Protein AF-A0A2D5ETD9-F1 (afdb_monomer_lite)

Radius of gyration: 53.52 Å; chains: 1; bounding box: 94×93×135 Å

pLDDT: mean 70.21, std 14.89, range [34.19, 93.5]

Structure (mmCIF, N/CA/C/O backbone):
data_AF-A0A2D5ETD9-F1
#
_entry.id   AF-A0A2D5ETD9-F1
#
loop_
_atom_site.group_PDB
_atom_site.id
_atom_site.type_symbol
_atom_site.label_atom_id
_atom_site.label_alt_id
_atom_site.label_comp_id
_atom_site.label_asym_id
_atom_site.label_entity_id
_atom_site.label_seq_id
_atom_site.pdbx_PDB_ins_code
_atom_site.Cartn_x
_atom_site.Cartn_y
_atom_site.Cartn_z
_atom_site.occupancy
_atom_site.B_iso_or_equiv
_atom_site.auth_seq_id
_atom_site.auth_comp_id
_atom_site.auth_asym_id
_atom_site.auth_atom_id
_atom_site.pdbx_PDB_model_num
ATOM 1 N N . GLY A 1 1 ? -52.751 -46.763 56.649 1.00 42.00 1 GLY A N 1
ATOM 2 C CA . GLY A 1 1 ? -51.792 -45.797 56.107 1.00 42.00 1 GLY A CA 1
ATOM 3 C C . GLY A 1 1 ? -52.226 -45.471 54.709 1.00 42.00 1 GLY A C 1
ATOM 4 O O . GLY A 1 1 ? -51.870 -46.201 53.804 1.00 42.00 1 GLY A O 1
ATOM 5 N N . S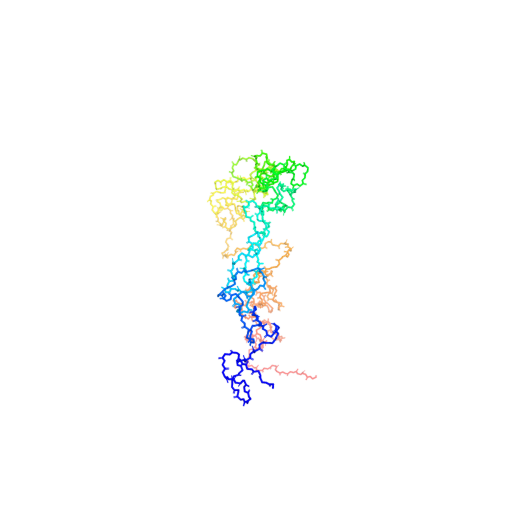ER A 1 2 ? -53.054 -44.445 54.567 1.00 41.94 2 SER A N 1
ATOM 6 C CA . SER A 1 2 ? -53.511 -43.960 53.268 1.00 41.94 2 SER A CA 1
ATOM 7 C C . SER A 1 2 ? -53.474 -42.440 53.342 1.00 41.94 2 SER A C 1
ATOM 9 O O . SER A 1 2 ? -54.178 -41.858 54.172 1.00 41.94 2 SER A O 1
ATOM 11 N N . CYS A 1 3 ? -52.597 -41.827 52.547 1.00 38.19 3 CYS A N 1
ATOM 12 C CA . CYS A 1 3 ? -52.505 -40.379 52.403 1.00 38.19 3 CYS A CA 1
ATOM 13 C C . CYS A 1 3 ? -53.828 -39.863 51.820 1.00 38.19 3 CYS A C 1
ATOM 15 O O . CYS A 1 3 ? -54.353 -40.426 50.860 1.00 38.19 3 CYS A O 1
ATOM 17 N N . ARG A 1 4 ? -54.403 -38.837 52.450 1.00 43.62 4 ARG A N 1
ATOM 18 C CA . ARG A 1 4 ? -55.580 -38.110 51.960 1.00 43.62 4 ARG A CA 1
ATOM 19 C C . ARG A 1 4 ? -55.141 -36.695 51.616 1.00 43.62 4 ARG A C 1
ATOM 21 O O . ARG A 1 4 ? -54.485 -36.074 52.446 1.00 43.62 4 ARG A O 1
ATOM 28 N N . CYS A 1 5 ? -55.557 -36.183 50.463 1.00 40.00 5 CYS A N 1
ATOM 29 C CA . CYS A 1 5 ? -55.458 -34.758 50.160 1.00 40.00 5 CYS A CA 1
ATOM 30 C C . CYS A 1 5 ? -56.391 -33.968 51.104 1.00 40.00 5 CYS A C 1
ATOM 32 O O . CYS A 1 5 ? -57.555 -34.360 51.273 1.00 40.00 5 CYS A O 1
ATOM 34 N N . PRO A 1 6 ? -55.931 -32.884 51.753 1.00 38.59 6 PRO A N 1
ATOM 35 C CA . PRO A 1 6 ? -56.798 -32.065 52.588 1.00 38.59 6 PRO A CA 1
ATOM 36 C C . PRO A 1 6 ? -57.780 -31.285 51.701 1.00 38.59 6 PRO A C 1
ATOM 38 O O . PRO A 1 6 ? -57.389 -30.556 50.800 1.00 38.59 6 PRO A O 1
ATOM 41 N N . GLY A 1 7 ? -59.083 -31.461 51.940 1.00 43.50 7 GLY A N 1
ATOM 42 C CA . GLY A 1 7 ? -60.149 -30.715 51.253 1.00 43.50 7 GLY A CA 1
ATOM 43 C C . GLY A 1 7 ? -60.956 -31.500 50.214 1.00 43.50 7 GLY A C 1
ATOM 44 O O . GLY A 1 7 ? -62.064 -31.081 49.882 1.00 43.50 7 GLY A O 1
ATOM 45 N N . THR A 1 8 ? -60.503 -32.678 49.777 1.00 45.25 8 THR A N 1
ATOM 46 C CA . THR A 1 8 ? -61.293 -33.566 48.906 1.00 45.25 8 THR A CA 1
ATOM 47 C C . THR A 1 8 ? -61.435 -34.961 49.516 1.00 45.25 8 THR A C 1
ATOM 49 O O . THR A 1 8 ? -60.658 -35.398 50.363 1.00 45.25 8 THR A O 1
ATOM 52 N N . ARG A 1 9 ? -62.517 -35.664 49.161 1.00 45.84 9 ARG A N 1
ATOM 53 C CA . ARG A 1 9 ? -62.808 -37.023 49.659 1.00 45.84 9 ARG A CA 1
ATOM 54 C C . ARG A 1 9 ? -62.094 -38.122 48.864 1.00 45.84 9 ARG A C 1
ATOM 56 O O . ARG A 1 9 ? -62.402 -39.295 49.073 1.00 45.84 9 ARG A O 1
ATOM 63 N N . GLU A 1 10 ? -61.178 -37.771 47.972 1.00 40.16 10 GLU A N 1
ATOM 64 C CA . GLU A 1 10 ? -60.547 -38.730 47.070 1.00 40.16 10 GLU A CA 1
ATOM 65 C C . GLU A 1 10 ? -59.272 -39.315 47.682 1.00 40.16 10 GLU A C 1
ATOM 67 O O . GLU A 1 10 ? -58.468 -38.634 48.316 1.00 40.16 10 GLU A O 1
ATOM 72 N N . ILE A 1 11 ? -59.160 -40.636 47.561 1.00 46.34 11 ILE A N 1
ATOM 73 C CA . ILE A 1 11 ? -58.029 -41.438 48.018 1.00 46.34 11 ILE A CA 1
ATOM 74 C C . ILE A 1 11 ? -57.195 -41.705 46.767 1.00 46.34 11 ILE A C 1
ATOM 76 O O . ILE A 1 11 ? -57.725 -42.269 45.810 1.00 46.34 11 ILE A O 1
ATOM 80 N N . CYS A 1 12 ? -55.924 -41.304 46.770 1.00 41.66 12 CYS A N 1
ATOM 81 C CA . CYS A 1 12 ? -54.991 -41.596 45.682 1.00 41.66 12 CYS A CA 1
ATOM 82 C C . CYS A 1 12 ? -54.920 -43.124 45.474 1.00 41.66 12 CYS A C 1
ATOM 84 O O . CYS A 1 12 ? -54.709 -43.868 46.435 1.00 41.66 12 CYS A O 1
ATOM 86 N N . GLY A 1 13 ? -55.216 -43.586 44.256 1.00 40.25 13 GLY A N 1
ATOM 87 C CA . GLY A 1 13 ? -55.564 -44.980 43.955 1.00 40.25 13 GLY A CA 1
ATOM 88 C C . GLY A 1 13 ? -54.412 -45.885 43.501 1.00 40.25 13 GLY A C 1
ATOM 89 O O . GLY A 1 13 ? -53.324 -45.424 43.178 1.00 40.25 13 GLY A O 1
ATOM 90 N N . GLU A 1 14 ? -54.710 -47.185 43.418 1.00 34.19 14 GLU A N 1
ATOM 91 C CA . GLU A 1 14 ? -54.044 -48.158 42.532 1.00 34.19 14 GLU A CA 1
ATOM 92 C C . GLU A 1 14 ? -54.985 -48.497 41.346 1.00 34.19 14 GLU A C 1
ATOM 94 O O .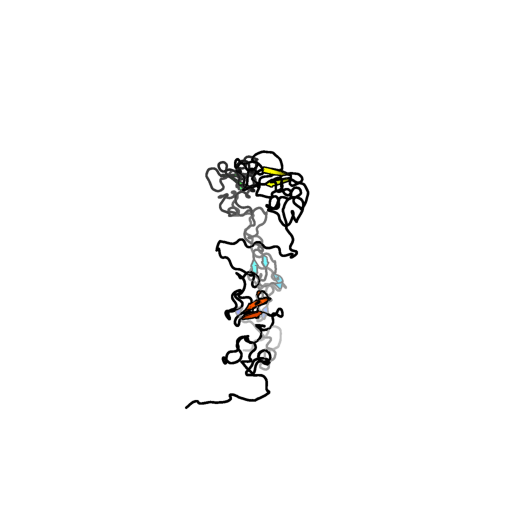 GLU A 1 14 ? -56.198 -48.319 41.494 1.00 34.19 14 GLU A O 1
ATOM 99 N N . PRO A 1 15 ? -54.532 -49.171 40.264 1.00 47.62 15 PRO A N 1
ATOM 100 C CA . PRO A 1 15 ? -53.465 -48.800 39.324 1.00 47.62 15 PRO A CA 1
ATOM 101 C C . PRO A 1 15 ? -53.956 -48.796 37.844 1.00 47.62 15 PRO A C 1
ATOM 103 O O . PRO A 1 15 ? -54.739 -49.664 37.448 1.00 47.62 15 PRO A O 1
ATOM 106 N N . GLY A 1 16 ? -53.462 -47.852 37.021 1.00 45.12 16 GLY A N 1
ATOM 107 C CA . GLY A 1 16 ? -53.705 -47.742 35.563 1.00 45.12 16 GLY A CA 1
ATOM 108 C C . GLY A 1 16 ? -54.098 -46.320 35.108 1.00 45.12 16 GLY A C 1
ATOM 109 O O . GLY A 1 16 ? -55.272 -46.069 34.860 1.00 45.12 16 GLY A O 1
ATOM 110 N N . ASP A 1 17 ? -53.239 -45.303 35.264 1.00 49.66 17 ASP A N 1
ATOM 111 C CA . ASP A 1 17 ? -52.229 -44.812 34.286 1.00 49.66 17 ASP A CA 1
ATOM 112 C C . ASP A 1 17 ? -52.866 -44.339 32.957 1.00 49.66 17 ASP A C 1
ATOM 114 O O . ASP A 1 17 ? -53.230 -45.162 32.129 1.00 49.66 17 ASP A O 1
ATOM 118 N N . GLU A 1 18 ? -53.154 -43.045 32.744 1.00 40.72 18 GLU A N 1
ATOM 119 C CA . GLU A 1 18 ? -52.186 -42.013 32.293 1.00 40.72 18 GLU A CA 1
ATOM 120 C C . GLU A 1 18 ? -52.098 -40.773 33.210 1.00 40.72 18 GLU A C 1
ATOM 122 O O . GLU A 1 18 ? -51.538 -39.739 32.849 1.00 40.72 18 GLU A O 1
ATOM 127 N N . ALA A 1 19 ? -52.600 -40.876 34.443 1.00 38.69 19 ALA A N 1
ATOM 128 C CA . ALA A 1 19 ? -52.305 -39.914 35.502 1.00 38.69 19 ALA A CA 1
ATOM 129 C C . ALA A 1 19 ? -50.897 -40.165 36.069 1.00 38.69 19 ALA A C 1
ATOM 131 O O . ALA A 1 19 ? -50.723 -40.566 37.216 1.00 38.69 19 ALA A O 1
ATOM 132 N N . ARG A 1 20 ? -49.873 -39.895 35.258 1.00 42.94 20 ARG A N 1
ATOM 133 C CA . ARG A 1 20 ? -48.554 -39.517 35.783 1.00 42.94 20 ARG A CA 1
ATOM 134 C C . ARG A 1 20 ? -48.369 -38.000 35.737 1.00 42.94 20 ARG A C 1
ATOM 136 O O . ARG A 1 20 ? -47.254 -37.522 35.608 1.00 42.94 20 ARG A O 1
ATOM 143 N N . MET A 1 21 ? -49.452 -37.238 35.904 1.00 43.50 21 MET A N 1
ATOM 144 C CA . MET A 1 21 ? -49.346 -35.906 36.496 1.00 43.50 21 MET A CA 1
ATOM 145 C C . MET A 1 21 ? -49.356 -36.151 37.998 1.00 43.50 21 MET A C 1
ATOM 147 O O . MET A 1 21 ? -50.407 -36.312 38.615 1.00 43.50 21 MET A O 1
ATOM 151 N N . ALA A 1 22 ? -48.161 -36.402 38.517 1.00 40.66 22 ALA A N 1
ATOM 152 C CA . ALA A 1 22 ? -47.939 -36.875 39.859 1.00 40.66 22 ALA A CA 1
ATOM 153 C C . ALA A 1 22 ? -48.793 -36.094 40.870 1.00 40.66 22 ALA A C 1
ATOM 155 O O . ALA A 1 22 ? -48.740 -34.867 40.944 1.00 40.66 22 ALA A O 1
ATOM 156 N N . CYS A 1 23 ? -49.541 -36.816 41.705 1.00 44.81 23 CYS A N 1
ATOM 157 C CA . CYS A 1 23 ? -49.777 -36.339 43.056 1.00 44.81 23 CYS A CA 1
ATOM 158 C C . CYS A 1 23 ? -48.396 -36.295 43.730 1.00 44.81 23 CYS A C 1
ATOM 160 O O . CYS A 1 23 ? -48.059 -37.199 44.495 1.00 44.81 23 CYS A O 1
ATOM 162 N N . VAL A 1 24 ? -47.572 -35.293 43.390 1.00 51.38 24 VAL A N 1
ATOM 163 C CA . VAL A 1 24 ? -46.368 -34.917 44.137 1.00 51.38 24 VAL A CA 1
ATOM 164 C C . VAL A 1 24 ? -46.887 -34.268 45.408 1.00 51.38 24 VAL A C 1
ATOM 166 O O . VAL A 1 24 ? -46.875 -33.054 45.586 1.00 51.38 24 VAL A O 1
ATOM 169 N N . GLY A 1 25 ? -47.494 -35.098 46.252 1.00 64.62 25 GLY A N 1
ATOM 170 C CA . GLY A 1 25 ? -47.715 -34.724 47.621 1.00 64.62 25 GLY A CA 1
ATOM 171 C C . GLY A 1 25 ? -46.341 -34.674 48.245 1.00 64.62 25 GLY A C 1
ATOM 172 O O . GLY A 1 25 ? -45.716 -35.716 48.424 1.00 64.62 25 GLY A O 1
ATOM 173 N N . CYS A 1 26 ? -45.849 -33.475 48.492 1.00 75.25 26 CYS A N 1
ATOM 174 C CA . CYS A 1 26 ? -44.596 -33.290 49.185 1.00 75.25 26 CYS A CA 1
ATOM 175 C C . CYS A 1 26 ? -44.785 -33.663 50.664 1.00 75.25 26 CYS A C 1
ATOM 177 O O . CYS A 1 26 ? -45.850 -33.482 51.262 1.00 75.25 26 CYS A O 1
ATOM 179 N N . THR A 1 27 ? -43.757 -34.242 51.257 1.00 80.50 27 THR A N 1
ATOM 180 C CA . THR A 1 27 ? -43.691 -34.583 52.683 1.00 80.50 27 THR A CA 1
ATOM 181 C C . THR A 1 27 ? -42.495 -33.927 53.348 1.00 80.50 27 THR A C 1
ATOM 183 O O . THR A 1 27 ? -42.509 -33.698 54.560 1.00 80.50 27 THR A O 1
ATOM 186 N N . THR A 1 28 ? -41.491 -33.583 52.549 1.00 76.81 28 THR A N 1
ATOM 187 C CA . THR A 1 28 ? -40.357 -32.751 52.919 1.00 76.81 28 THR A CA 1
ATOM 188 C C . THR A 1 28 ? -40.207 -31.612 51.900 1.00 76.81 28 THR A C 1
ATOM 190 O O . THR A 1 28 ? -40.745 -31.692 50.794 1.00 76.81 28 THR A O 1
ATOM 193 N N . PRO A 1 29 ? -39.484 -30.534 52.245 1.00 72.19 29 PRO A N 1
ATOM 194 C CA . PRO A 1 29 ? -39.201 -29.445 51.307 1.00 72.19 29 PRO A CA 1
ATOM 195 C C . PRO A 1 29 ? -38.458 -29.892 50.038 1.00 72.19 29 PRO A C 1
ATOM 197 O O . PRO A 1 29 ? -38.610 -29.271 48.998 1.00 72.19 29 PRO A O 1
ATOM 200 N N . GLU A 1 30 ? -37.691 -30.982 50.114 1.00 76.12 30 GLU A N 1
ATOM 201 C CA . GLU A 1 30 ? -36.881 -31.519 49.007 1.00 76.12 30 GLU A CA 1
ATOM 202 C C . GLU A 1 30 ? -37.724 -32.205 47.920 1.00 76.12 30 GLU A C 1
ATOM 204 O O . GLU A 1 30 ? -37.235 -32.464 46.823 1.00 76.12 30 GLU A O 1
ATOM 209 N N . ASP A 1 31 ? -38.993 -32.495 48.216 1.00 79.94 31 ASP A N 1
ATOM 210 C CA . ASP A 1 31 ? -39.933 -33.086 47.261 1.00 79.94 31 ASP A CA 1
ATOM 211 C C . ASP A 1 31 ? -40.444 -32.054 46.230 1.00 79.94 31 ASP A C 1
ATOM 213 O O . ASP A 1 31 ? -41.092 -32.431 45.251 1.00 79.94 31 ASP A O 1
ATOM 217 N N . CYS A 1 32 ? -40.180 -30.761 46.450 1.00 78.31 32 CYS A N 1
ATOM 218 C CA . CYS A 1 32 ? -40.585 -29.658 45.584 1.00 78.31 32 CYS A CA 1
ATOM 219 C C . CYS A 1 32 ? -39.378 -29.059 44.846 1.00 78.31 32 CYS A C 1
ATOM 221 O O . CYS A 1 32 ? -38.293 -28.928 45.406 1.00 78.31 32 CYS A O 1
ATOM 223 N N . THR A 1 33 ? -39.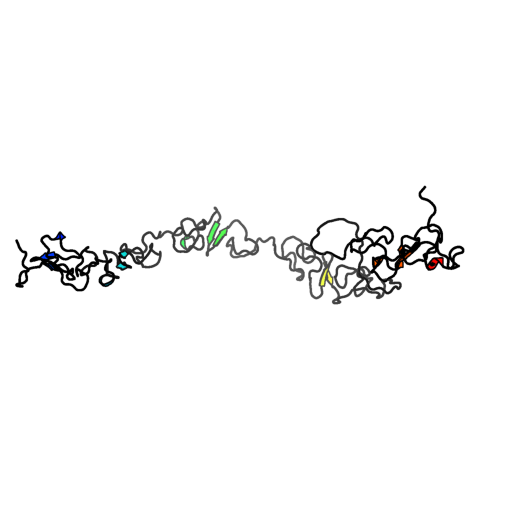577 -28.685 43.582 1.00 79.44 33 THR A N 1
ATOM 224 C CA . THR A 1 33 ? -38.564 -28.054 42.717 1.00 79.44 33 THR A CA 1
ATOM 225 C C . THR A 1 33 ? -39.031 -26.667 42.270 1.00 79.44 33 THR A C 1
ATOM 227 O O . THR A 1 33 ? -40.201 -26.331 42.474 1.00 79.44 33 THR A O 1
ATOM 230 N N . ASN A 1 34 ? -38.142 -25.894 41.632 1.00 80.94 34 ASN A N 1
ATOM 231 C CA . ASN A 1 34 ? -38.459 -24.610 40.987 1.00 80.94 34 ASN A CA 1
ATOM 232 C C . ASN A 1 34 ? -39.027 -23.586 41.987 1.00 80.94 34 ASN A C 1
ATOM 234 O O . ASN A 1 34 ? -40.197 -23.235 41.910 1.00 80.94 34 ASN A O 1
ATOM 238 N N . GLY A 1 35 ? -38.279 -23.272 43.053 1.00 77.00 35 GLY A N 1
ATOM 239 C CA . GLY A 1 35 ? -38.680 -22.275 44.066 1.00 77.00 35 GLY A CA 1
ATOM 240 C C . GLY A 1 35 ? -39.862 -22.646 44.983 1.00 77.00 35 GLY A C 1
ATOM 241 O O . GLY A 1 35 ? -40.167 -21.924 45.934 1.00 77.00 35 GLY A O 1
ATOM 242 N N . ARG A 1 36 ? -40.537 -23.782 44.760 1.00 84.88 36 ARG A N 1
ATOM 243 C CA . ARG A 1 36 ? -41.777 -24.137 45.478 1.00 84.88 36 ARG A CA 1
ATOM 244 C C . ARG A 1 36 ? -41.525 -24.710 46.869 1.00 84.88 36 ARG A C 1
ATOM 246 O O . ARG A 1 36 ? -40.658 -25.558 47.069 1.00 84.88 36 ARG A O 1
ATOM 253 N N . LEU A 1 37 ? -42.379 -24.332 47.818 1.00 85.00 37 LEU A N 1
ATOM 254 C CA . LEU A 1 37 ? -42.383 -24.844 49.186 1.00 85.00 37 LEU A CA 1
ATOM 255 C C . LEU A 1 37 ? -43.481 -25.883 49.392 1.00 85.00 37 LEU A C 1
ATOM 257 O O . LEU A 1 37 ? -44.580 -25.785 48.845 1.00 85.00 37 LEU A O 1
ATOM 261 N N . CYS A 1 38 ? -43.181 -26.873 50.229 1.00 84.00 38 CYS A N 1
ATOM 262 C CA . CYS A 1 38 ? -44.157 -27.872 50.622 1.00 84.00 38 CYS A CA 1
ATOM 263 C C . CYS A 1 38 ? -45.073 -27.361 51.740 1.00 84.00 38 CYS A C 1
ATOM 265 O O . CYS A 1 38 ? -44.655 -27.294 52.898 1.00 84.00 38 CYS A O 1
ATOM 267 N N . GLU A 1 39 ? -46.336 -27.083 51.420 1.00 84.12 39 GLU A N 1
ATOM 268 C CA . GLU A 1 39 ? -47.366 -26.710 52.393 1.00 84.12 39 GLU A CA 1
ATOM 269 C C . GLU A 1 39 ? -48.593 -27.619 52.261 1.00 84.12 39 GLU A C 1
ATOM 271 O O . GLU A 1 39 ? -49.098 -27.864 51.168 1.00 84.12 39 GLU A O 1
ATOM 276 N N . ASP A 1 40 ? -49.058 -28.173 53.388 1.00 82.69 40 ASP A N 1
ATOM 277 C CA . ASP A 1 40 ? -50.228 -29.068 53.470 1.00 82.69 40 ASP A CA 1
ATOM 278 C C . ASP A 1 40 ? -50.226 -30.248 52.472 1.00 82.69 40 ASP A C 1
ATOM 280 O O . ASP A 1 40 ? -51.271 -30.782 52.085 1.00 82.69 40 ASP A O 1
ATOM 284 N N . GLY A 1 41 ? -49.031 -30.708 52.091 1.00 78.62 41 GLY A N 1
ATOM 285 C CA . GLY A 1 41 ? -48.851 -31.798 51.138 1.00 78.62 41 GLY A CA 1
ATOM 286 C C . GLY A 1 41 ? -49.004 -31.381 49.676 1.00 78.62 41 GLY A C 1
ATOM 287 O O . GLY A 1 41 ? -49.330 -32.233 48.853 1.00 78.62 41 GLY A O 1
ATOM 288 N N . ALA A 1 42 ? -48.793 -30.106 49.344 1.00 80.50 42 ALA A N 1
ATOM 289 C CA . ALA A 1 42 ? -48.713 -29.593 47.979 1.00 80.50 42 ALA A CA 1
ATOM 290 C C . ALA A 1 42 ? -47.522 -28.628 47.818 1.00 80.50 42 ALA A C 1
ATOM 292 O O . ALA A 1 42 ? -47.203 -27.870 48.730 1.00 80.50 42 ALA A O 1
ATOM 293 N N . CYS A 1 43 ? -46.876 -28.648 46.648 1.00 81.25 43 CYS A N 1
ATOM 294 C CA . CYS A 1 43 ? -45.821 -27.692 46.304 1.00 81.25 43 CYS A CA 1
ATOM 295 C C . CYS A 1 43 ? -46.446 -26.376 45.828 1.00 81.25 43 CYS A C 1
ATOM 297 O O . CYS A 1 43 ? -46.983 -26.314 44.717 1.00 81.25 43 CYS A O 1
ATOM 299 N N . LEU A 1 44 ? -46.386 -25.341 46.663 1.00 83.69 44 LEU A N 1
ATOM 300 C CA . LEU A 1 44 ? -46.910 -24.005 46.382 1.00 83.69 44 LEU A CA 1
ATOM 301 C C . LEU A 1 44 ? -45.759 -23.032 46.125 1.00 83.69 44 LEU A C 1
ATOM 303 O O . LEU A 1 44 ? -44.714 -23.123 46.764 1.00 83.69 44 LEU A O 1
ATOM 307 N N . CYS A 1 45 ? -45.956 -22.100 45.194 1.00 82.88 45 CYS A N 1
ATOM 308 C CA . CYS A 1 45 ? -45.010 -21.011 44.993 1.00 82.88 45 CYS A CA 1
ATOM 309 C C . CYS A 1 45 ? -45.228 -19.953 46.085 1.00 82.88 45 CYS A C 1
ATOM 311 O O . CYS A 1 45 ? -46.335 -19.408 46.156 1.00 82.88 45 CYS A O 1
ATOM 313 N N . PRO A 1 46 ? -44.238 -19.670 46.947 1.00 71.56 46 PRO A N 1
ATOM 314 C CA . PRO A 1 46 ? -44.404 -18.715 48.041 1.00 71.56 46 PRO A CA 1
ATOM 315 C C . PRO A 1 46 ? -44.589 -17.268 47.559 1.00 71.56 46 PRO A C 1
ATOM 317 O O . PRO A 1 46 ? -45.243 -16.489 48.253 1.00 71.56 46 PRO A O 1
ATOM 320 N N . GLY A 1 47 ? -44.058 -16.919 46.379 1.00 67.94 47 GLY A N 1
ATOM 321 C CA . GLY A 1 47 ? -44.192 -15.593 45.767 1.00 67.94 47 GLY A CA 1
ATOM 322 C C . GLY A 1 47 ? -45.489 -15.405 44.978 1.00 67.94 47 GLY A C 1
ATOM 323 O O . GLY A 1 47 ? -46.088 -14.330 45.025 1.00 67.94 47 GLY A O 1
ATOM 324 N N . GLY A 1 48 ? -45.963 -16.448 44.281 1.00 66.50 48 GLY A N 1
ATOM 325 C CA . GLY A 1 48 ? -47.144 -16.376 43.406 1.00 66.50 48 GLY A CA 1
ATOM 326 C C . GLY A 1 48 ? -47.041 -15.289 42.330 1.00 66.50 48 GLY A C 1
ATOM 327 O O . GLY A 1 48 ? -48.068 -14.823 41.826 1.00 66.50 48 GLY A O 1
ATOM 328 N N . LEU A 1 49 ? -45.817 -14.847 42.047 1.00 76.19 49 LEU A N 1
ATOM 329 C CA . LEU A 1 49 ? -45.523 -13.848 41.044 1.00 76.19 49 LEU A CA 1
ATOM 330 C C . LEU A 1 49 ? -45.626 -14.496 39.664 1.00 76.19 49 LEU A C 1
ATOM 332 O O . LEU A 1 49 ? -45.725 -15.713 39.532 1.00 76.19 49 LEU A O 1
ATOM 336 N N . SER A 1 50 ? -45.734 -13.658 38.645 1.00 81.38 50 SER A N 1
ATOM 337 C CA . SER A 1 50 ? -45.803 -14.094 37.248 1.00 81.38 50 SER A CA 1
ATOM 338 C C . SER A 1 50 ? -44.515 -13.789 36.482 1.00 81.38 50 SER A C 1
ATOM 340 O O . SER A 1 50 ? -44.588 -13.742 35.260 1.00 81.38 50 SER A O 1
ATOM 342 N N . ALA A 1 51 ? -43.472 -13.396 37.212 1.00 84.56 51 ALA A N 1
ATOM 343 C CA . ALA A 1 51 ? -42.150 -12.994 36.757 1.00 84.56 51 ALA A CA 1
ATOM 344 C C . ALA A 1 51 ? -41.218 -12.940 37.980 1.00 84.56 51 ALA A C 1
ATOM 346 O O . ALA A 1 51 ? -41.698 -12.685 39.098 1.00 84.56 51 ALA A O 1
ATOM 347 N N . GLU A 1 52 ? -39.916 -13.076 37.753 1.00 88.12 52 GLU A N 1
ATOM 348 C CA . GLU A 1 52 ? -38.872 -12.886 38.762 1.00 88.12 52 GLU A CA 1
ATOM 349 C C . GLU A 1 52 ? -38.991 -11.535 39.489 1.00 88.12 52 GLU A C 1
ATOM 351 O O . GLU A 1 52 ? -39.154 -10.474 38.870 1.00 88.12 52 GLU A O 1
ATOM 356 N N . ALA A 1 53 ? -38.922 -11.544 40.825 1.00 86.94 53 ALA A N 1
ATOM 357 C CA . ALA A 1 53 ? -38.981 -10.313 41.618 1.00 86.94 53 ALA A CA 1
ATOM 358 C C . ALA A 1 53 ? -37.599 -9.660 41.720 1.00 86.94 53 ALA A C 1
ATOM 360 O O . ALA A 1 53 ? -37.493 -8.427 41.782 1.00 86.94 53 ALA A O 1
ATOM 361 N N . SER A 1 54 ? -36.550 -10.481 41.737 1.00 88.31 54 SER A N 1
ATOM 362 C CA . SER A 1 54 ? -35.157 -10.065 41.729 1.00 88.31 54 SER A CA 1
ATOM 363 C C . SER A 1 54 ? -34.352 -10.943 40.780 1.00 88.31 54 SER A C 1
ATOM 365 O O . SER A 1 54 ? -34.219 -12.133 40.982 1.00 88.31 54 SER A O 1
ATOM 367 N N . CYS A 1 55 ? -33.697 -10.329 39.800 1.00 91.06 55 CYS A N 1
ATOM 368 C CA . CYS A 1 55 ? -32.872 -11.049 38.826 1.00 91.06 55 CYS A CA 1
ATOM 369 C C . CYS A 1 55 ? -31.436 -11.316 39.308 1.00 91.06 55 CYS A C 1
ATOM 371 O O . CYS A 1 55 ? -30.495 -11.339 38.507 1.00 91.06 55 CYS A O 1
ATOM 373 N N . THR A 1 56 ? -31.249 -11.392 40.628 1.00 87.94 56 THR A N 1
ATOM 374 C CA . THR A 1 56 ? -29.929 -11.482 41.276 1.00 87.94 56 THR A CA 1
ATOM 375 C C . THR A 1 56 ? -29.901 -12.227 42.604 1.00 87.94 56 THR A C 1
ATOM 377 O O . THR A 1 56 ? -28.822 -12.343 43.195 1.00 87.94 56 THR A O 1
ATOM 380 N N . ASP A 1 57 ? -31.050 -12.639 43.140 1.00 86.12 57 ASP A N 1
ATOM 381 C CA . ASP A 1 57 ? -31.110 -13.181 44.502 1.00 86.12 57 ASP A CA 1
ATOM 382 C C . ASP A 1 57 ? -31.064 -14.714 44.548 1.00 86.12 57 ASP A C 1
ATOM 384 O O . ASP A 1 57 ? -30.983 -15.289 45.642 1.00 86.12 57 ASP A O 1
ATOM 388 N N . GLY A 1 58 ? -31.005 -15.373 43.387 1.00 84.94 58 GLY A N 1
ATOM 389 C CA . GLY A 1 58 ? -30.890 -16.823 43.273 1.00 84.94 58 GLY A CA 1
ATOM 390 C C . GLY A 1 58 ? -32.199 -17.556 43.527 1.00 84.94 58 GLY A C 1
ATOM 391 O O . GLY A 1 58 ? -32.167 -18.781 43.701 1.00 84.94 58 GLY A O 1
ATOM 392 N N . ALA A 1 59 ? -33.314 -16.833 43.620 1.00 87.19 59 ALA A N 1
ATOM 393 C CA . ALA A 1 59 ? -34.636 -17.407 43.767 1.00 87.19 59 ALA A CA 1
ATOM 394 C C . ALA A 1 59 ? -35.308 -17.565 42.398 1.00 87.19 59 ALA A C 1
ATOM 396 O O . ALA A 1 59 ? -35.006 -16.846 41.465 1.00 87.19 59 ALA A O 1
ATOM 397 N N . ASP A 1 60 ? -36.185 -18.564 42.311 1.00 87.56 60 ASP A N 1
ATOM 398 C CA . ASP A 1 60 ? -37.164 -18.723 41.232 1.00 87.56 60 ASP A CA 1
ATOM 399 C C . ASP A 1 60 ? -38.472 -18.152 41.795 1.00 87.56 60 ASP A C 1
ATOM 401 O O . ASP A 1 60 ? -39.241 -18.870 42.457 1.00 87.56 60 ASP A O 1
ATOM 405 N N . ASP A 1 61 ? -38.632 -16.829 41.724 1.00 86.88 61 ASP A N 1
ATOM 406 C CA . ASP A 1 61 ? -39.679 -16.113 42.462 1.00 86.88 61 ASP A CA 1
ATOM 407 C C . ASP A 1 61 ? -41.092 -16.374 41.909 1.00 86.88 61 ASP A C 1
ATOM 409 O O . ASP A 1 61 ? -42.097 -16.227 42.629 1.00 86.88 61 ASP A O 1
ATOM 413 N N . ASP A 1 62 ? -41.188 -16.780 40.644 1.00 87.19 62 ASP A N 1
ATOM 414 C CA . ASP A 1 62 ? -42.432 -17.142 39.960 1.00 87.19 62 ASP A CA 1
ATOM 415 C C . ASP A 1 62 ? -42.616 -18.658 39.759 1.00 87.19 62 ASP A C 1
ATOM 417 O O . ASP A 1 62 ? -43.708 -19.130 39.403 1.00 87.19 62 ASP A O 1
ATOM 421 N N . CYS A 1 63 ? -41.614 -19.439 40.157 1.00 89.00 63 CYS A N 1
ATOM 422 C CA . CYS A 1 63 ? -41.621 -20.891 40.213 1.00 89.00 63 CYS A CA 1
ATOM 423 C C . CYS A 1 63 ? -41.828 -21.564 38.848 1.00 89.00 63 CYS A C 1
ATOM 425 O O . CYS A 1 63 ? -42.504 -22.618 38.767 1.00 89.00 63 CYS A O 1
ATOM 427 N N . ASP A 1 64 ? -41.305 -20.954 37.787 1.00 87.19 64 ASP A N 1
ATOM 428 C CA . ASP A 1 64 ? -41.389 -21.424 36.406 1.00 87.19 64 ASP A CA 1
ATOM 429 C C . ASP A 1 64 ? -40.262 -22.429 36.062 1.00 87.19 64 ASP A C 1
ATOM 431 O O . ASP A 1 64 ? -40.438 -23.315 35.211 1.00 87.19 64 ASP A O 1
ATOM 435 N N . GLY A 1 65 ? -39.190 -22.433 36.862 1.00 86.38 65 GLY A N 1
ATOM 436 C CA . GLY A 1 65 ? -38.032 -23.315 36.748 1.00 86.38 65 GLY A CA 1
ATOM 437 C C . GLY A 1 65 ? -36.781 -22.681 36.159 1.00 86.38 65 GLY A C 1
ATOM 438 O O . GLY A 1 65 ? -35.758 -23.374 36.090 1.00 86.38 65 GLY A O 1
ATOM 439 N N . MET A 1 66 ? -36.846 -21.424 35.742 1.00 90.31 66 MET A N 1
ATOM 440 C CA . MET A 1 66 ? -35.697 -20.572 35.482 1.00 90.31 66 MET A CA 1
ATOM 441 C C . MET A 1 66 ? -35.423 -19.704 36.720 1.00 90.31 66 MET A C 1
ATOM 443 O O . MET A 1 66 ? -36.235 -19.638 37.629 1.00 90.31 66 MET A O 1
ATOM 447 N N . VAL A 1 67 ? -34.198 -19.190 36.835 1.00 90.56 67 VAL A N 1
ATOM 448 C CA . VAL A 1 67 ? -33.743 -18.429 38.010 1.00 90.56 67 VAL A CA 1
ATOM 449 C C . VAL A 1 67 ? -32.938 -17.232 37.530 1.00 90.56 67 VAL A C 1
ATOM 451 O O . VAL A 1 67 ? -32.014 -17.409 36.722 1.00 90.56 67 VAL A O 1
ATOM 454 N N . ASP A 1 68 ? -33.207 -16.048 38.074 1.00 90.88 68 ASP A N 1
ATOM 455 C CA . ASP A 1 68 ? -32.461 -14.811 37.813 1.00 90.88 68 ASP A CA 1
ATOM 456 C C . ASP A 1 68 ? -32.248 -14.557 36.299 1.00 90.88 68 ASP A C 1
ATOM 458 O O . ASP A 1 68 ? -33.107 -14.824 35.470 1.00 90.88 68 ASP A O 1
ATOM 462 N N . CYS A 1 69 ? -31.061 -14.090 35.882 1.00 93.50 69 CYS A N 1
ATOM 463 C CA . CYS A 1 69 ? -30.715 -13.884 34.477 1.00 93.50 69 CYS A CA 1
ATOM 464 C C . CYS A 1 69 ? -30.901 -15.112 33.580 1.00 93.50 69 CYS A C 1
ATOM 466 O O . CYS A 1 69 ? -31.002 -14.915 32.371 1.00 93.50 69 CYS A O 1
ATOM 468 N N . ALA A 1 70 ? -30.888 -16.342 34.113 1.00 92.38 70 ALA A N 1
ATOM 469 C CA . ALA A 1 70 ? -31.144 -17.535 33.305 1.00 92.38 70 ALA A CA 1
ATOM 470 C C . ALA A 1 70 ? -32.612 -17.601 32.869 1.00 92.38 70 ALA A C 1
ATOM 472 O O . ALA A 1 70 ? -32.912 -18.173 31.814 1.00 92.38 70 ALA A O 1
ATOM 473 N N . ASP A 1 71 ? -33.494 -16.950 33.626 1.00 91.06 71 ASP A N 1
ATOM 474 C CA . ASP A 1 71 ? -34.817 -16.595 33.161 1.00 91.06 71 ASP A CA 1
ATOM 475 C C . ASP A 1 71 ? -34.749 -15.434 32.170 1.00 91.06 71 ASP A C 1
ATOM 477 O O . ASP A 1 71 ? -34.864 -14.250 32.475 1.00 91.06 71 ASP A O 1
ATOM 481 N N . ARG A 1 72 ? -34.560 -15.782 30.903 1.00 91.50 72 ARG A N 1
ATOM 482 C CA . ARG A 1 72 ? -34.570 -14.792 29.831 1.00 91.50 72 ARG A CA 1
ATOM 483 C C . ARG A 1 72 ? -35.966 -14.204 29.590 1.00 91.50 72 ARG A C 1
ATOM 485 O O . ARG A 1 72 ? -36.070 -13.129 28.997 1.00 91.50 72 ARG A O 1
ATOM 492 N N . ALA A 1 73 ? -37.028 -14.923 29.943 1.00 89.56 73 ALA A N 1
ATOM 493 C CA . ALA A 1 73 ? -38.378 -14.425 29.722 1.00 89.56 73 ALA A CA 1
ATOM 494 C C . ALA A 1 73 ? -38.671 -13.258 30.673 1.00 89.56 73 ALA A C 1
ATOM 496 O O . ALA A 1 73 ? -39.248 -12.260 30.229 1.00 89.56 73 ALA A O 1
ATOM 497 N N . ASP A 1 74 ? -38.162 -13.348 31.903 1.00 89.06 74 ASP A N 1
ATOM 498 C CA . ASP A 1 74 ? -38.504 -12.423 32.981 1.00 89.06 74 ASP A CA 1
ATOM 499 C C . ASP A 1 74 ? -37.362 -11.468 33.370 1.00 89.06 74 ASP A C 1
ATOM 501 O O . ASP A 1 74 ? -37.618 -10.316 33.734 1.00 89.06 74 ASP A O 1
ATOM 505 N N . CYS A 1 75 ? -36.102 -11.865 33.170 1.00 91.06 75 CYS A N 1
ATOM 506 C CA . CYS A 1 75 ? -34.921 -11.108 33.589 1.00 91.06 75 CYS A CA 1
ATOM 507 C C . CYS A 1 75 ? -34.019 -10.590 32.466 1.00 91.06 75 CYS A C 1
ATOM 509 O O . CYS A 1 75 ? -33.039 -9.912 32.766 1.00 91.06 75 CYS A O 1
ATOM 511 N N . GLU A 1 76 ? -34.292 -10.836 31.180 1.00 91.31 76 GLU A N 1
ATOM 512 C CA . GLU A 1 76 ? -33.441 -10.308 30.099 1.00 91.31 76 GLU A CA 1
ATOM 513 C C . GLU A 1 76 ? -33.326 -8.772 30.191 1.00 91.31 76 GLU A C 1
ATOM 515 O O . GLU A 1 76 ? -34.308 -8.030 30.137 1.00 91.31 76 GLU A O 1
ATOM 520 N N . ARG A 1 77 ? -32.083 -8.292 30.300 1.00 84.00 77 ARG A N 1
ATOM 521 C CA . ARG A 1 77 ? -31.661 -6.900 30.540 1.00 84.00 77 ARG A CA 1
ATOM 522 C C . ARG A 1 77 ? -32.023 -6.317 31.903 1.00 84.00 77 ARG A C 1
ATOM 524 O O . ARG A 1 77 ? -31.811 -5.119 32.104 1.00 84.00 77 ARG A O 1
ATOM 531 N N . ALA A 1 78 ? -32.535 -7.113 32.833 1.00 88.81 78 ALA A N 1
ATOM 532 C CA . ALA A 1 78 ? -32.668 -6.669 34.207 1.00 88.81 78 ALA A CA 1
ATOM 533 C C . ALA A 1 78 ? -31.285 -6.329 34.767 1.00 88.81 78 ALA A C 1
ATOM 535 O O . ALA A 1 78 ? -30.291 -6.995 34.453 1.00 88.81 78 ALA A O 1
ATOM 536 N N . ALA A 1 79 ? -31.236 -5.257 35.562 1.00 85.88 79 ALA A N 1
ATOM 537 C CA . ALA A 1 79 ? -30.029 -4.887 36.274 1.00 85.88 79 ALA A CA 1
ATOM 538 C C . ALA A 1 79 ? -29.641 -6.057 37.162 1.00 85.88 79 ALA A C 1
ATOM 540 O O . ALA A 1 79 ? -30.458 -6.560 37.939 1.00 85.88 79 ALA A O 1
ATOM 541 N N . CYS A 1 80 ? -28.401 -6.483 37.014 1.00 84.31 80 CYS A N 1
ATOM 542 C CA . CYS A 1 80 ? -27.889 -7.591 37.772 1.00 84.31 80 CYS A CA 1
ATOM 543 C C . CYS A 1 80 ? -26.605 -7.154 38.473 1.00 84.31 80 CYS A C 1
ATOM 545 O O . CYS A 1 80 ? -25.570 -6.950 37.856 1.00 84.31 80 CYS A O 1
ATOM 547 N N . GLY A 1 81 ? -26.677 -6.949 39.785 1.00 75.00 81 GLY A N 1
ATOM 548 C CA . GLY A 1 81 ? -25.560 -6.422 40.565 1.00 75.00 81 GLY A CA 1
ATOM 549 C C . GLY A 1 81 ? -25.343 -4.915 40.395 1.00 75.00 81 GLY A C 1
ATOM 550 O O . GLY A 1 81 ? -26.251 -4.173 40.018 1.00 75.00 81 GLY A O 1
ATOM 551 N N . ASP A 1 82 ? -24.136 -4.470 40.737 1.00 74.19 82 ASP A N 1
ATOM 552 C CA . ASP A 1 82 ? -23.737 -3.061 40.768 1.00 74.19 82 ASP A CA 1
ATOM 553 C C . ASP A 1 82 ? -23.103 -2.606 39.439 1.00 74.19 82 ASP A C 1
ATOM 555 O O . ASP A 1 82 ? -22.795 -3.418 38.564 1.00 74.19 82 ASP A O 1
ATOM 559 N N . PHE A 1 83 ? -22.901 -1.291 39.306 1.00 70.06 83 PHE A N 1
ATOM 560 C CA . PHE A 1 83 ? -22.107 -0.675 38.234 1.00 70.06 83 PHE A CA 1
ATOM 561 C C . PHE A 1 83 ? -22.584 -0.986 36.801 1.00 70.06 83 PHE A C 1
ATOM 563 O O . PHE A 1 83 ? -21.792 -1.122 35.891 1.00 70.06 83 PHE A O 1
ATOM 570 N N . GLY A 1 84 ? -23.901 -1.079 36.565 1.00 68.38 84 GLY A N 1
ATOM 571 C CA . GLY A 1 84 ? -24.464 -1.087 35.197 1.00 68.38 84 GLY A CA 1
ATOM 572 C C . GLY A 1 84 ? -24.541 -2.452 34.503 1.00 68.38 84 GLY A C 1
ATOM 573 O O . GLY A 1 84 ? -24.968 -2.548 33.351 1.00 68.38 84 GLY A O 1
ATOM 574 N N . ARG A 1 85 ? -24.205 -3.524 35.215 1.00 81.75 85 ARG A N 1
ATOM 575 C CA . ARG A 1 85 ? -24.331 -4.902 34.737 1.00 81.75 85 ARG A CA 1
ATOM 576 C C . ARG A 1 85 ? -25.789 -5.291 34.481 1.00 81.75 85 ARG A C 1
ATOM 578 O O . ARG A 1 85 ? -26.700 -4.908 35.221 1.00 81.75 85 ARG A O 1
ATOM 585 N N . ALA A 1 86 ? -26.009 -6.075 33.427 1.00 88.00 86 ALA A N 1
ATOM 586 C CA . ALA A 1 86 ? -27.342 -6.505 33.017 1.00 88.00 86 ALA A CA 1
ATOM 587 C C . ALA A 1 86 ? -27.367 -7.967 32.563 1.00 88.00 86 ALA A C 1
ATOM 589 O O . ALA A 1 86 ? -26.374 -8.509 32.075 1.00 88.00 86 ALA A O 1
ATOM 590 N N . CYS A 1 87 ? -28.520 -8.612 32.701 1.00 90.88 87 CYS A N 1
ATOM 591 C CA . CYS A 1 87 ? -28.719 -9.950 32.166 1.00 90.88 87 CYS A CA 1
ATOM 592 C C . CYS A 1 87 ? -28.711 -9.906 30.628 1.00 90.88 87 CYS A C 1
ATOM 594 O O . CYS A 1 87 ? -29.550 -9.259 30.007 1.00 90.88 87 CYS A O 1
ATOM 596 N N . ILE A 1 88 ? -27.755 -10.575 29.998 1.00 88.69 88 ILE A N 1
ATOM 597 C CA . ILE A 1 88 ? -27.599 -10.673 28.550 1.00 88.69 88 ILE A CA 1
ATOM 598 C C . ILE A 1 88 ? -27.430 -12.149 28.207 1.00 88.69 88 ILE A C 1
ATOM 600 O O . ILE A 1 88 ? -26.514 -12.812 28.705 1.00 88.69 88 ILE A O 1
ATOM 604 N N . GLU A 1 89 ? -28.318 -12.655 27.349 1.00 89.50 89 GLU A N 1
ATOM 605 C CA . GLU A 1 89 ? -28.290 -14.040 26.864 1.00 89.50 89 GLU A CA 1
ATOM 606 C C . GLU A 1 89 ? -28.265 -15.070 28.001 1.00 89.50 89 GLU A C 1
ATOM 608 O O . GLU A 1 89 ? -27.521 -16.050 27.960 1.00 89.50 89 GLU A O 1
ATOM 613 N N . GLY A 1 90 ? -29.074 -14.850 29.039 1.00 87.69 90 GLY A N 1
ATOM 614 C CA . GLY A 1 90 ? -29.157 -15.796 30.151 1.00 87.69 90 GLY A CA 1
ATOM 615 C C . GLY A 1 90 ? -28.154 -15.548 31.288 1.00 87.69 90 GLY A C 1
ATOM 616 O O . GLY A 1 90 ? -28.045 -16.369 32.195 1.00 87.69 90 GLY A O 1
ATOM 617 N N . SER A 1 91 ? -27.349 -14.480 31.231 1.00 87.31 91 SER A N 1
ATOM 618 C CA . SER A 1 91 ? -26.214 -14.293 32.149 1.00 87.31 91 SER A CA 1
ATOM 619 C C . SER A 1 91 ? -25.960 -12.834 32.511 1.00 87.31 91 SER A C 1
ATOM 621 O O . SER A 1 91 ? -26.082 -11.958 31.666 1.00 87.31 91 SER A O 1
ATOM 623 N N . CYS A 1 92 ? -25.570 -12.558 33.755 1.00 87.19 92 CYS A N 1
ATOM 624 C CA . CYS A 1 92 ? -25.250 -11.203 34.191 1.00 87.19 92 CYS A CA 1
ATOM 625 C C . CYS A 1 92 ? -23.901 -10.739 33.631 1.00 87.19 92 CYS A C 1
ATOM 627 O O . CYS A 1 92 ? -22.852 -11.241 34.046 1.00 87.19 92 CYS A O 1
ATOM 629 N N . ARG A 1 93 ? -23.905 -9.807 32.678 1.00 84.94 93 ARG A N 1
ATOM 630 C CA . ARG A 1 93 ? -22.699 -9.376 31.963 1.00 84.94 93 ARG A CA 1
ATOM 631 C C . ARG A 1 93 ? -22.587 -7.858 31.934 1.00 84.94 93 ARG A C 1
ATOM 633 O O . ARG A 1 93 ? -23.589 -7.144 31.909 1.00 84.94 93 ARG A O 1
ATOM 640 N N . CYS A 1 94 ? -21.342 -7.391 31.895 1.00 75.12 94 CYS A N 1
ATOM 641 C CA . CYS A 1 94 ? -21.034 -6.058 31.405 1.00 75.12 94 CYS A CA 1
ATOM 642 C C . CYS A 1 94 ? -21.367 -6.072 29.914 1.00 75.12 94 CYS A C 1
ATOM 644 O O . CYS A 1 94 ? -20.908 -6.971 29.199 1.00 75.12 94 CYS A O 1
ATOM 646 N N . PRO A 1 95 ? -22.195 -5.150 29.431 1.00 68.06 95 PRO A N 1
ATOM 647 C CA . PRO A 1 95 ? -22.431 -5.052 28.006 1.00 68.06 95 PRO A CA 1
ATOM 648 C C . PRO A 1 95 ? -21.154 -4.705 27.207 1.00 68.06 95 PRO A C 1
ATOM 650 O O . PRO A 1 95 ? -21.177 -4.918 25.996 1.00 68.06 95 PRO A O 1
ATOM 653 N N . GLY A 1 96 ? -20.081 -4.193 27.839 1.00 64.81 96 GLY A N 1
ATOM 654 C CA . GLY A 1 96 ? -18.879 -3.674 27.166 1.00 64.81 96 GLY A CA 1
ATOM 655 C C . GLY A 1 96 ? -17.547 -4.411 27.432 1.00 64.81 96 GLY A C 1
ATOM 656 O O . GLY A 1 96 ? -17.507 -5.506 28.004 1.00 64.81 96 GLY A O 1
ATOM 657 N N . THR A 1 97 ? -16.467 -3.833 26.895 1.00 66.75 97 THR A N 1
ATOM 658 C CA . THR A 1 97 ? -15.060 -4.299 26.898 1.00 66.75 97 THR A CA 1
ATOM 659 C C . THR A 1 97 ? -14.170 -3.343 27.706 1.00 66.75 97 THR A C 1
ATOM 661 O O . THR A 1 97 ? -14.707 -2.455 28.336 1.00 66.75 97 THR A O 1
ATOM 664 N N . ARG A 1 98 ? -12.832 -3.522 27.713 1.00 68.88 98 ARG A N 1
ATOM 665 C CA . ARG A 1 98 ? -11.861 -2.542 28.255 1.00 68.88 98 ARG A CA 1
ATOM 666 C C . ARG A 1 98 ? -12.303 -1.107 27.939 1.00 68.88 98 ARG A C 1
ATOM 668 O O . ARG A 1 98 ? -12.698 -0.883 26.793 1.00 68.88 98 ARG A O 1
ATOM 675 N N . GLU A 1 99 ? -12.169 -0.217 28.923 1.00 73.94 99 GLU A N 1
ATOM 676 C CA . GLU A 1 99 ? -12.404 1.225 28.786 1.00 73.94 99 GLU A CA 1
ATOM 677 C C . GLU A 1 99 ? -11.820 1.741 27.470 1.00 73.94 99 GLU A C 1
ATOM 679 O O . GLU A 1 99 ? -10.642 1.508 27.160 1.00 73.94 99 GLU A O 1
ATOM 684 N N . ILE A 1 100 ? -12.670 2.374 26.669 1.00 69.12 100 ILE A N 1
ATOM 685 C CA . ILE A 1 100 ? -12.237 3.048 25.450 1.00 69.12 100 ILE A CA 1
ATOM 686 C C . ILE A 1 100 ? -11.804 4.448 25.867 1.00 69.12 100 ILE A C 1
ATOM 688 O O . ILE A 1 100 ? -12.632 5.271 26.236 1.00 69.12 100 ILE A O 1
ATOM 692 N N . CYS A 1 101 ? -10.500 4.704 25.805 1.00 72.25 101 CYS A N 1
ATOM 693 C CA . CYS A 1 101 ? -9.919 5.922 26.348 1.00 72.25 101 CYS A CA 1
ATOM 694 C C . CYS A 1 101 ? -10.380 7.191 25.624 1.00 72.25 101 CYS A C 1
ATOM 696 O O . CYS A 1 101 ? -10.447 7.239 24.396 1.00 72.25 101 CYS A O 1
ATOM 698 N N . GLY A 1 102 ? -10.649 8.240 26.406 1.00 64.06 102 GLY A N 1
ATOM 699 C CA . GLY A 1 102 ? -11.050 9.551 25.891 1.00 64.06 102 GLY A CA 1
ATOM 700 C C . GLY A 1 102 ? -12.545 9.661 25.597 1.00 64.06 102 GLY A C 1
ATOM 701 O O . GLY A 1 102 ? -13.001 10.701 25.110 1.00 64.06 102 GLY A O 1
ATOM 702 N N . GLU A 1 103 ? -13.312 8.625 25.933 1.00 61.00 103 GLU A N 1
ATOM 703 C CA . GLU A 1 103 ? -14.760 8.590 25.822 1.00 61.00 103 GLU A CA 1
ATOM 704 C C . GLU A 1 103 ? -15.378 8.459 27.224 1.00 61.00 103 GLU A C 1
ATOM 706 O O . GLU A 1 103 ? -14.875 7.752 28.083 1.00 61.00 103 GLU A O 1
ATOM 711 N N . PRO A 1 104 ? -16.508 9.121 27.505 1.00 60.00 104 PRO A N 1
ATOM 712 C CA . PRO A 1 104 ? -17.051 9.207 28.860 1.00 60.00 104 PRO A CA 1
ATOM 713 C C . PRO A 1 104 ? -17.767 7.925 29.363 1.00 60.00 104 PRO A C 1
ATOM 715 O O . PRO A 1 104 ? -18.670 8.040 30.202 1.00 60.00 104 PRO A O 1
ATOM 718 N N . GLY A 1 105 ? -17.469 6.745 28.810 1.00 67.69 105 GLY A N 1
ATOM 719 C CA . GLY A 1 105 ? -18.134 5.472 29.116 1.00 67.69 105 GLY A CA 1
ATOM 720 C C . GLY A 1 105 ? -17.440 4.648 30.207 1.00 67.69 105 GLY A C 1
ATOM 721 O O . GLY A 1 105 ? -16.324 4.948 30.581 1.00 67.69 105 GLY A O 1
ATOM 722 N N . ASP A 1 106 ? -18.183 3.686 30.770 1.00 69.69 106 ASP A N 1
ATOM 723 C CA . ASP A 1 106 ? -17.720 2.664 31.730 1.00 69.69 106 ASP A CA 1
ATOM 724 C C . ASP A 1 106 ? -17.996 1.316 31.049 1.00 69.69 106 ASP A C 1
ATOM 726 O O . ASP A 1 106 ? -19.021 0.646 31.268 1.00 69.69 106 ASP A O 1
ATOM 730 N N . GLU 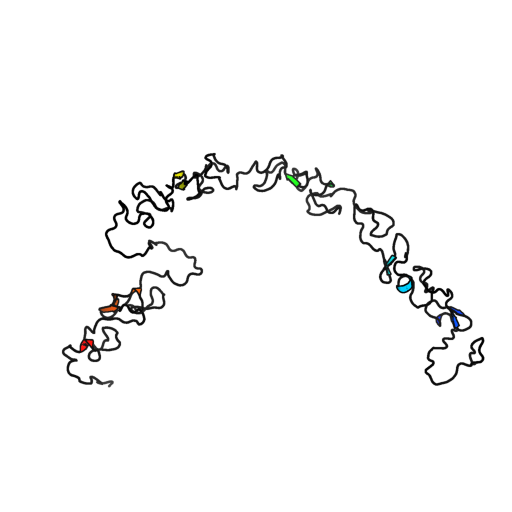A 1 107 ? -17.195 1.040 30.021 1.00 76.38 107 GLU A N 1
ATOM 731 C CA . GLU A 1 107 ? -17.357 -0.123 29.159 1.00 76.38 107 GLU A CA 1
ATOM 732 C C . GLU A 1 107 ? -17.121 -1.423 29.930 1.00 76.38 107 GLU A C 1
ATOM 734 O O . GLU A 1 107 ? -17.720 -2.453 29.588 1.00 76.38 107 GLU A O 1
ATOM 739 N N . ASP A 1 108 ? -16.332 -1.385 31.001 1.00 67.69 108 ASP A N 1
ATOM 740 C CA . ASP A 1 108 ? -16.100 -2.550 31.847 1.00 67.69 108 ASP A CA 1
ATOM 741 C C . ASP A 1 108 ? -16.995 -2.629 33.099 1.00 67.69 108 ASP A C 1
ATOM 743 O O . ASP A 1 108 ? -17.050 -3.688 33.752 1.00 67.69 108 ASP A O 1
ATOM 747 N N . CYS A 1 109 ? -17.849 -1.621 33.302 1.00 76.88 109 CYS A N 1
ATOM 748 C CA . CYS A 1 109 ? -18.894 -1.564 34.322 1.00 76.88 109 CYS A CA 1
ATOM 749 C C . CYS A 1 109 ? -18.315 -1.690 35.746 1.00 76.88 109 CYS A C 1
ATOM 751 O O . CYS A 1 109 ? -18.753 -2.558 36.523 1.00 76.88 109 CYS A O 1
ATOM 753 N N . ASP A 1 110 ? -17.305 -0.878 36.073 1.00 69.25 110 ASP A N 1
ATOM 754 C CA . ASP A 1 110 ? -16.614 -0.829 37.369 1.00 69.25 110 ASP A CA 1
ATOM 755 C C . ASP A 1 110 ? -17.008 0.362 38.263 1.00 69.25 110 ASP A C 1
ATOM 757 O O . ASP A 1 110 ? -16.666 0.405 39.453 1.00 69.25 110 ASP A O 1
ATOM 761 N N . GLY A 1 111 ? -17.833 1.261 37.731 1.00 72.88 111 GLY A N 1
ATOM 762 C CA . GLY A 1 111 ? -18.353 2.426 38.429 1.00 72.88 111 GLY A CA 1
ATOM 763 C C . GLY A 1 111 ? -17.577 3.701 38.173 1.00 72.88 111 GLY A C 1
ATOM 764 O O . GLY A 1 111 ? -17.894 4.725 38.794 1.00 72.88 111 GLY A O 1
ATOM 765 N N . ASN A 1 112 ? -16.607 3.655 37.275 1.00 73.00 112 ASN A N 1
ATOM 766 C CA . ASN A 1 112 ? -15.796 4.786 36.928 1.00 73.00 112 ASN A CA 1
ATOM 767 C C . ASN A 1 112 ? -15.499 4.841 35.417 1.00 73.00 112 ASN A C 1
ATOM 769 O O . ASN A 1 112 ? -15.873 3.946 34.681 1.00 73.00 112 ASN A O 1
ATOM 773 N N . VAL A 1 113 ? -14.894 5.938 34.960 1.00 70.25 113 VAL A N 1
ATOM 774 C CA . VAL A 1 113 ? -14.749 6.262 33.532 1.00 70.25 113 VAL A CA 1
ATOM 775 C C . VAL A 1 113 ? -13.285 6.522 33.214 1.00 70.25 113 VAL A C 1
ATOM 777 O O . VAL A 1 113 ? -12.644 7.287 33.947 1.00 70.25 113 VAL A O 1
ATOM 780 N N . ASP A 1 114 ? -12.800 5.947 32.111 1.00 65.75 114 ASP A N 1
ATOM 781 C CA . ASP A 1 114 ? -11.445 6.146 31.565 1.00 65.75 114 ASP A CA 1
ATOM 782 C C . ASP A 1 114 ? -10.329 5.674 32.508 1.00 65.75 114 ASP A C 1
ATOM 784 O O . ASP A 1 114 ? -9.244 6.260 32.639 1.00 65.75 114 ASP A O 1
ATOM 788 N N . GLU A 1 115 ? -10.592 4.597 33.228 1.00 68.62 115 GLU A N 1
ATOM 789 C CA . GLU A 1 115 ? -9.715 4.175 34.302 1.00 68.62 115 GLU A CA 1
ATOM 790 C C . GLU A 1 115 ? -8.669 3.191 33.836 1.00 68.62 115 GLU A C 1
ATOM 792 O O . GLU A 1 115 ? -8.953 2.141 33.272 1.00 68.62 115 GLU A O 1
ATOM 797 N N . GLY A 1 116 ? -7.405 3.532 34.075 1.00 57.88 116 GLY A N 1
ATOM 798 C CA . GLY A 1 116 ? -6.309 2.779 33.473 1.00 57.88 116 GLY A CA 1
ATOM 799 C C . GLY A 1 116 ? -6.009 3.190 32.031 1.00 57.88 116 GLY A C 1
ATOM 800 O O . GLY A 1 116 ? -5.112 2.598 31.429 1.00 57.88 116 GLY A O 1
ATOM 801 N N . CYS A 1 117 ? -6.656 4.241 31.521 1.00 66.31 117 CYS A N 1
ATOM 802 C CA . CYS A 1 117 ? -6.109 5.062 30.450 1.00 66.31 117 CYS A CA 1
ATOM 803 C C . CYS A 1 117 ? -4.909 5.820 31.021 1.00 66.31 117 CYS A C 1
ATOM 805 O O . CYS A 1 117 ? -5.033 6.595 31.977 1.00 66.31 117 CYS A O 1
ATOM 807 N N . MET A 1 118 ? -3.707 5.519 30.528 1.00 60.62 118 MET A N 1
ATOM 808 C CA . MET A 1 118 ? -2.522 6.233 30.985 1.00 60.62 118 MET A CA 1
ATOM 809 C C . MET A 1 118 ? -2.611 7.648 30.428 1.00 60.62 118 MET A C 1
ATOM 811 O O . MET A 1 118 ? -2.319 7.888 29.273 1.00 60.62 118 MET A O 1
ATOM 815 N N . SER A 1 119 ? -3.014 8.602 31.267 1.00 55.22 119 SER A N 1
ATOM 816 C CA . SER A 1 119 ? -2.989 10.037 30.966 1.00 55.22 119 SER A CA 1
ATOM 817 C C . SER A 1 119 ? -1.549 10.575 30.958 1.00 55.22 119 SER A C 1
ATOM 819 O O . SER A 1 119 ? -1.190 11.486 31.714 1.00 55.22 119 SER A O 1
ATOM 821 N N . GLY A 1 120 ? -0.684 9.934 30.195 1.00 56.16 120 GLY A N 1
ATOM 822 C CA . GLY A 1 120 ? 0.677 10.340 29.938 1.00 56.16 120 GLY A CA 1
ATOM 823 C C . GLY A 1 120 ? 0.916 9.958 28.502 1.00 56.16 120 GLY A C 1
ATOM 824 O O . GLY A 1 120 ? 0.910 8.764 28.234 1.00 56.16 120 GLY A O 1
ATOM 825 N N . GLY A 1 121 ? 1.071 10.977 27.654 1.00 62.34 121 GLY A N 1
ATOM 826 C CA . GLY A 1 121 ? 1.351 10.809 26.234 1.00 62.34 121 GLY A CA 1
ATOM 827 C C . GLY A 1 121 ? 2.386 9.722 25.988 1.00 62.34 121 GLY A C 1
ATOM 828 O O . GLY A 1 121 ? 3.228 9.457 26.861 1.00 62.34 121 GLY A O 1
ATOM 829 N N . GLU A 1 122 ? 2.292 9.103 24.824 1.00 68.56 122 GLU A N 1
ATOM 830 C CA . GLU A 1 122 ? 3.115 7.985 24.398 1.00 68.56 122 GLU A CA 1
ATOM 831 C C . GLU A 1 122 ? 4.562 8.061 24.932 1.00 68.56 122 GLU A C 1
ATOM 833 O O . GLU A 1 122 ? 5.350 8.978 24.692 1.00 68.56 122 GLU A O 1
ATOM 838 N N . THR A 1 123 ? 4.923 7.082 25.768 1.00 72.25 123 THR A N 1
ATOM 839 C CA . THR A 1 123 ? 6.215 7.120 26.478 1.00 72.25 123 THR A CA 1
ATOM 840 C C . THR A 1 123 ? 7.414 6.782 25.585 1.00 72.25 123 THR A C 1
ATOM 842 O O . THR A 1 123 ? 8.559 6.849 26.056 1.00 72.25 123 THR A O 1
ATOM 845 N N . ARG A 1 124 ? 7.171 6.388 24.325 1.00 83.75 124 ARG A N 1
ATOM 846 C CA . ARG A 1 124 ? 8.183 6.033 23.323 1.00 83.75 124 ARG A CA 1
ATOM 847 C C . ARG A 1 124 ? 7.713 6.385 21.908 1.00 83.75 124 ARG A C 1
ATOM 849 O O . ARG A 1 124 ? 7.269 5.521 21.173 1.00 83.75 124 ARG A O 1
ATOM 856 N N . CYS A 1 125 ? 7.973 7.621 21.523 1.00 87.31 125 CYS A N 1
ATOM 857 C CA . CYS A 1 125 ? 7.556 8.241 20.266 1.00 87.31 125 CYS A CA 1
ATOM 858 C C . CYS A 1 125 ? 8.240 7.738 18.977 1.00 87.31 125 CYS A C 1
ATOM 860 O O . CYS A 1 125 ? 8.501 8.529 18.077 1.00 87.31 125 CYS A O 1
ATOM 862 N N . GLY A 1 126 ? 8.651 6.473 18.900 1.00 84.62 126 GLY A N 1
ATOM 863 C CA . GLY A 1 126 ? 9.370 5.929 17.736 1.00 84.62 126 GLY A CA 1
ATOM 864 C C . GLY A 1 126 ? 9.528 4.410 17.750 1.00 84.62 126 GLY A C 1
ATOM 865 O O . GLY A 1 126 ? 10.513 3.872 17.237 1.00 84.62 126 GLY A O 1
ATOM 866 N N . ASN A 1 127 ? 8.632 3.705 18.443 1.00 86.31 127 ASN A N 1
ATOM 867 C CA . ASN A 1 127 ? 8.658 2.250 18.576 1.00 86.31 127 ASN A CA 1
ATOM 868 C C . ASN A 1 127 ? 7.589 1.549 17.711 1.00 86.31 127 ASN A C 1
ATOM 870 O O . ASN A 1 127 ? 7.568 0.311 17.699 1.00 86.31 127 ASN A O 1
ATOM 874 N N . GLY A 1 128 ? 6.746 2.296 16.993 1.00 85.50 128 GLY A N 1
ATOM 875 C CA . GLY A 1 128 ? 5.667 1.766 16.165 1.00 85.50 128 GLY A CA 1
ATOM 876 C C . GLY A 1 128 ? 4.476 1.251 16.966 1.00 85.50 128 GLY A C 1
ATOM 877 O O . GLY A 1 128 ? 3.772 0.365 16.470 1.00 85.50 128 GLY A O 1
ATOM 878 N N . ALA A 1 129 ? 4.287 1.696 18.211 1.00 84.88 129 ALA A N 1
ATOM 879 C CA . ALA A 1 129 ? 3.228 1.207 19.083 1.00 84.88 129 ALA A CA 1
ATOM 880 C C . ALA A 1 129 ? 2.555 2.322 19.887 1.00 84.88 129 ALA A C 1
ATOM 882 O O . ALA A 1 129 ? 3.203 2.957 20.700 1.00 84.88 129 ALA A O 1
ATOM 883 N N . ASP A 1 130 ? 1.230 2.395 19.758 1.00 81.31 130 ASP A N 1
ATOM 884 C CA . ASP A 1 130 ? 0.301 3.162 20.594 1.00 81.31 130 ASP A CA 1
ATOM 885 C C . ASP A 1 130 ? 0.420 2.774 22.092 1.00 81.31 130 ASP A C 1
ATOM 887 O O . ASP A 1 130 ? -0.281 1.885 22.602 1.00 81.31 130 ASP A O 1
ATOM 891 N N . ASP A 1 131 ? 1.412 3.349 22.784 1.00 78.69 131 ASP A N 1
ATOM 892 C CA . ASP A 1 131 ? 1.783 2.966 24.152 1.00 78.69 131 ASP A CA 1
ATOM 893 C C . ASP A 1 131 ? 0.787 3.503 25.205 1.00 78.69 131 ASP A C 1
ATOM 895 O O . ASP A 1 131 ? 0.718 2.941 26.309 1.00 78.69 131 ASP A O 1
ATOM 899 N N . ASP A 1 132 ? 0.020 4.553 24.894 1.00 72.75 132 ASP A N 1
ATOM 900 C CA . ASP A 1 132 ? -1.027 5.124 25.757 1.00 72.75 132 ASP A CA 1
ATOM 901 C C . ASP A 1 132 ? -2.464 4.763 25.323 1.00 72.75 132 ASP A C 1
ATOM 903 O O . ASP A 1 132 ? -3.396 4.901 26.125 1.00 72.75 132 ASP A O 1
ATOM 907 N N . MET A 1 133 ? -2.602 4.097 24.174 1.00 74.50 133 MET A N 1
ATOM 908 C CA . MET A 1 133 ? -3.817 3.465 23.650 1.00 74.50 133 MET A CA 1
ATOM 909 C C . MET A 1 133 ? -4.919 4.453 23.279 1.00 74.50 133 MET A C 1
ATOM 911 O O . MET A 1 133 ? -6.106 4.147 23.453 1.00 74.50 133 MET A O 1
ATOM 915 N N . ASP A 1 134 ? -4.528 5.628 22.788 1.00 74.88 134 ASP A N 1
ATOM 916 C CA . ASP A 1 134 ? -5.443 6.674 22.330 1.00 74.88 134 ASP A CA 1
ATOM 917 C C . ASP A 1 134 ? -5.774 6.577 20.823 1.00 74.88 134 ASP A C 1
ATOM 919 O O . ASP A 1 134 ? -6.686 7.249 20.327 1.00 74.88 134 ASP A O 1
ATOM 923 N N . GLY A 1 135 ? -5.112 5.653 20.118 1.00 79.25 135 GLY A N 1
ATOM 924 C CA . GLY A 1 135 ? -5.307 5.361 18.702 1.00 79.25 135 GLY A CA 1
ATOM 925 C C . GLY A 1 135 ? -4.336 6.077 17.763 1.00 79.25 135 GLY A C 1
ATOM 926 O O . GLY A 1 135 ? -4.379 5.789 16.561 1.00 79.25 135 GLY A O 1
ATOM 927 N N . ALA A 1 136 ? -3.488 6.974 18.266 1.00 84.44 136 ALA A N 1
ATOM 928 C CA . ALA A 1 136 ? -2.333 7.499 17.551 1.00 84.44 136 ALA A CA 1
ATOM 929 C C . ALA A 1 136 ? -1.081 6.651 17.844 1.00 84.44 136 ALA A C 1
ATOM 931 O O . ALA A 1 136 ? -1.074 5.768 18.695 1.00 84.44 136 ALA A O 1
ATOM 932 N N . THR A 1 137 ? -0.033 6.795 17.041 1.00 88.62 137 THR A N 1
ATOM 933 C CA . THR A 1 137 ? 1.218 6.051 17.236 1.00 88.62 137 THR A CA 1
ATOM 934 C C . THR A 1 137 ? 2.395 6.937 16.862 1.00 88.62 137 THR A C 1
ATOM 936 O O . THR A 1 137 ? 2.350 7.653 15.861 1.00 88.62 137 THR A O 1
ATOM 939 N N . ASP A 1 138 ? 3.466 6.849 17.636 1.00 88.00 138 ASP A N 1
ATOM 940 C CA . ASP A 1 138 ? 4.698 7.613 17.503 1.00 88.00 138 ASP A CA 1
ATOM 941 C C . ASP A 1 138 ? 4.436 9.125 17.341 1.00 88.00 138 ASP A C 1
ATOM 943 O O . ASP A 1 138 ? 3.652 9.749 18.049 1.00 88.00 138 ASP A O 1
ATOM 947 N N . CYS A 1 139 ? 5.080 9.766 16.368 1.00 89.88 139 CYS A N 1
ATOM 948 C CA . CYS A 1 139 ? 4.934 11.202 16.154 1.00 89.88 139 CYS A CA 1
ATOM 949 C C . CYS A 1 139 ? 3.544 11.645 15.691 1.00 89.88 139 CYS A C 1
ATOM 951 O O . CYS A 1 139 ? 3.278 12.846 15.718 1.00 89.88 139 CYS A O 1
ATOM 953 N N . GLU A 1 140 ? 2.661 10.723 15.292 1.00 89.62 140 GLU A N 1
ATOM 954 C CA . GLU A 1 140 ? 1.255 11.047 15.032 1.00 89.62 140 GLU A CA 1
ATOM 955 C C . GLU A 1 140 ? 0.479 11.304 16.342 1.00 89.62 140 GLU A C 1
ATOM 957 O O . GLU A 1 140 ? -0.609 11.887 16.305 1.00 89.62 140 GLU A O 1
ATOM 962 N N . ASP A 1 141 ? 1.046 10.922 17.494 1.00 87.69 141 ASP A N 1
ATOM 963 C CA . ASP A 1 141 ? 0.518 11.157 18.836 1.00 87.69 141 ASP A CA 1
ATOM 964 C C . ASP A 1 141 ? 0.803 12.587 19.333 1.00 87.69 141 ASP A C 1
ATOM 966 O O . ASP A 1 141 ? 1.932 13.090 19.330 1.00 87.69 141 ASP A O 1
ATOM 970 N N . ALA A 1 142 ? -0.235 13.272 19.824 1.00 85.06 142 ALA A N 1
ATOM 971 C CA . ALA A 1 142 ? -0.118 14.649 20.315 1.00 85.06 142 ALA A CA 1
ATOM 972 C C . ALA A 1 142 ? 0.738 14.772 21.592 1.00 85.06 142 ALA A C 1
ATOM 974 O O . ALA A 1 142 ? 1.254 15.850 21.911 1.00 85.06 142 ALA A O 1
ATOM 975 N N . GLY A 1 143 ? 0.866 13.685 22.344 1.00 82.31 143 GLY A N 1
ATOM 976 C CA . GLY A 1 143 ? 1.742 13.516 23.490 1.00 82.31 143 GLY A CA 1
ATOM 977 C C . GLY A 1 143 ? 3.225 13.451 23.135 1.00 82.31 143 GLY A C 1
ATOM 978 O O . GLY A 1 143 ? 4.047 13.704 24.020 1.00 82.31 143 GLY A O 1
ATOM 979 N N . CYS A 1 144 ? 3.564 13.204 21.867 1.00 87.94 144 CYS A N 1
ATOM 980 C CA . CYS A 1 144 ? 4.936 13.069 21.389 1.00 87.94 144 CYS A CA 1
ATOM 981 C C . CYS A 1 144 ? 5.579 14.342 20.847 1.00 87.94 144 CYS A C 1
ATOM 983 O O . CYS A 1 144 ? 6.793 14.355 20.643 1.00 87.94 144 CYS A O 1
ATOM 985 N N . GLU A 1 145 ? 4.831 15.436 20.707 1.00 89.19 145 GLU A N 1
ATOM 986 C CA . GLU A 1 145 ? 5.358 16.715 20.216 1.00 89.19 145 GLU A CA 1
ATOM 987 C C . GLU A 1 145 ? 6.605 17.166 21.015 1.00 89.19 145 GLU A C 1
ATOM 989 O O . GLU A 1 145 ? 6.553 17.434 22.223 1.00 89.19 145 GLU A O 1
ATOM 994 N N . GLY A 1 146 ? 7.749 17.258 20.329 1.00 86.31 146 GLY A N 1
ATOM 995 C CA . GLY A 1 146 ? 9.046 17.636 20.896 1.00 86.31 146 GLY A CA 1
ATOM 996 C C . GLY A 1 146 ? 9.795 16.530 21.656 1.00 86.31 146 GLY A C 1
ATOM 997 O O . GLY A 1 146 ? 10.853 16.808 22.235 1.00 86.31 146 GLY A O 1
ATOM 998 N N . PHE A 1 147 ? 9.287 15.296 21.682 1.00 87.25 147 PHE A N 1
ATOM 999 C CA . PHE A 1 147 ? 9.985 14.126 22.220 1.00 87.25 147 PHE A CA 1
ATOM 1000 C C . PHE A 1 147 ? 10.778 13.392 21.135 1.00 87.25 147 PHE A C 1
ATOM 1002 O O . PHE A 1 147 ? 10.496 13.493 19.947 1.00 87.25 147 PHE A O 1
ATOM 1009 N N . SER A 1 148 ? 11.809 12.653 21.556 1.00 87.25 148 SER A N 1
ATOM 1010 C CA . SER A 1 148 ? 12.698 11.938 20.640 1.00 87.25 148 SER A CA 1
ATOM 1011 C C . SER A 1 148 ? 12.047 10.686 20.055 1.00 87.25 148 SER A C 1
ATOM 1013 O O . SER A 1 148 ? 11.584 9.837 20.820 1.00 87.25 148 SER A O 1
ATOM 1015 N N . CYS A 1 149 ? 12.147 10.518 18.739 1.00 87.94 149 CYS A N 1
ATOM 1016 C CA . CYS A 1 149 ? 11.553 9.417 17.974 1.00 87.94 149 CYS A CA 1
ATOM 1017 C C . CYS A 1 149 ? 12.560 8.369 17.456 1.00 87.94 149 CYS A C 1
ATOM 1019 O O . CYS A 1 149 ? 12.222 7.500 16.662 1.00 87.94 149 CYS A O 1
ATOM 1021 N N . GLY A 1 150 ? 13.806 8.385 17.944 1.00 81.69 150 GLY A N 1
ATOM 1022 C CA . GLY A 1 150 ? 14.767 7.306 17.681 1.00 81.69 150 GLY A CA 1
ATOM 1023 C C . GLY A 1 150 ? 16.195 7.613 18.130 1.00 81.69 150 GLY A C 1
ATOM 1024 O O . GLY A 1 150 ? 16.806 6.824 18.858 1.00 81.69 150 GLY A O 1
ATOM 1025 N N . GLY A 1 151 ? 16.721 8.769 17.721 1.00 76.38 151 GLY A N 1
ATOM 1026 C CA . GLY A 1 151 ? 18.094 9.224 17.945 1.00 76.38 151 GLY A CA 1
ATOM 1027 C C . GLY A 1 151 ? 18.224 10.422 18.893 1.00 76.38 151 GLY A C 1
ATOM 1028 O O . GLY A 1 151 ? 17.249 10.930 19.439 1.00 76.38 151 GLY A O 1
ATOM 1029 N N . ALA A 1 152 ? 19.468 10.863 19.115 1.00 75.38 152 ALA A N 1
ATOM 1030 C CA . ALA A 1 152 ? 19.769 12.027 19.959 1.00 75.38 152 ALA A CA 1
ATOM 1031 C C . ALA A 1 152 ? 19.378 13.364 19.306 1.00 75.38 152 ALA A C 1
ATOM 1033 O O . ALA A 1 152 ? 19.160 14.337 20.025 1.00 75.38 152 ALA A O 1
ATOM 1034 N N . ASP A 1 153 ? 19.283 13.374 17.977 1.00 82.94 153 ASP A N 1
ATOM 1035 C CA . ASP A 1 153 ? 19.066 14.560 17.148 1.00 82.94 153 ASP A CA 1
ATOM 1036 C C . ASP A 1 153 ? 17.737 14.488 16.370 1.00 82.94 153 ASP A C 1
ATOM 1038 O O . ASP A 1 153 ? 17.505 15.281 15.467 1.00 82.94 153 ASP A O 1
ATOM 1042 N N . THR A 1 154 ? 16.850 13.561 16.753 1.00 87.62 154 THR A N 1
ATOM 1043 C CA . THR A 1 154 ? 15.522 13.391 16.148 1.00 87.62 154 THR A CA 1
ATOM 1044 C C . THR A 1 154 ? 14.416 13.798 17.116 1.00 87.62 154 THR A C 1
ATOM 1046 O O . THR A 1 154 ? 14.499 13.412 18.290 1.00 87.62 154 THR A O 1
ATOM 1049 N N . ALA A 1 155 ? 13.363 14.474 16.658 1.00 90.56 155 ALA A N 1
ATOM 1050 C CA . ALA A 1 155 ? 12.190 14.788 17.478 1.00 90.56 155 ALA A CA 1
ATOM 1051 C C . ALA A 1 155 ? 10.895 14.806 16.663 1.00 90.56 155 ALA A C 1
ATOM 1053 O O . ALA A 1 155 ? 10.919 15.086 15.472 1.00 90.56 155 ALA A O 1
ATOM 1054 N N . CYS A 1 156 ? 9.764 14.544 17.314 1.00 90.06 156 CYS A N 1
ATOM 1055 C CA . CYS A 1 156 ? 8.470 14.676 16.659 1.00 90.06 156 CYS A CA 1
ATOM 1056 C C . CYS A 1 156 ? 8.069 16.145 16.511 1.00 90.06 156 CYS A C 1
ATOM 1058 O O . CYS A 1 156 ? 7.999 16.871 17.511 1.00 90.06 156 CYS A O 1
ATOM 1060 N N . GLU A 1 157 ? 7.749 16.559 15.290 1.00 88.88 157 GLU A N 1
ATOM 1061 C CA . GLU A 1 157 ? 7.177 17.869 14.993 1.00 88.88 157 GLU A CA 1
ATOM 1062 C C . GLU A 1 157 ? 6.061 17.697 13.959 1.00 88.88 157 GLU A C 1
ATOM 1064 O O . GLU A 1 157 ? 6.238 17.049 12.929 1.00 88.88 157 GLU A O 1
ATOM 1069 N N . ARG A 1 158 ? 4.878 18.262 14.230 1.00 86.31 158 ARG A N 1
ATOM 1070 C CA . ARG A 1 158 ? 3.754 18.303 13.269 1.00 86.31 158 ARG A CA 1
ATOM 1071 C C . ARG A 1 158 ? 3.301 16.935 12.726 1.00 86.31 158 ARG A C 1
ATOM 1073 O O . ARG A 1 158 ? 2.717 16.892 11.643 1.00 86.31 158 ARG A O 1
ATOM 1080 N N . GLY A 1 159 ? 3.481 15.853 13.480 1.00 85.69 159 GLY A N 1
ATOM 1081 C CA . GLY A 1 159 ? 3.031 14.516 13.075 1.00 85.69 159 GLY A CA 1
ATOM 1082 C C . GLY A 1 159 ? 4.122 13.603 12.510 1.00 85.69 159 GLY A C 1
ATOM 1083 O O . GLY A 1 159 ? 3.833 12.448 12.217 1.00 85.69 159 GLY A O 1
ATOM 1084 N N . VAL A 1 160 ? 5.353 14.092 12.330 1.00 86.81 160 VAL A N 1
ATOM 1085 C CA . VAL A 1 160 ? 6.459 13.337 11.715 1.00 86.81 160 VAL A CA 1
ATOM 1086 C C . VAL A 1 160 ? 7.700 13.336 12.604 1.00 86.81 160 VAL A C 1
ATOM 1088 O O . VAL A 1 160 ? 7.866 14.205 13.459 1.00 86.81 160 VAL A O 1
ATOM 1091 N N . CYS A 1 161 ? 8.555 12.327 12.432 1.00 87.81 161 CYS A N 1
ATOM 1092 C CA . CYS A 1 161 ? 9.836 12.224 13.126 1.00 87.81 161 CYS A CA 1
ATOM 1093 C C . CYS A 1 161 ? 10.904 12.995 12.348 1.00 87.81 161 CYS A C 1
ATOM 1095 O O . CYS A 1 161 ? 11.391 12.491 11.340 1.00 87.81 161 CYS A O 1
ATOM 1097 N N . CYS A 1 162 ? 11.259 14.187 12.825 1.00 88.38 162 CYS A N 1
ATOM 1098 C CA . CYS A 1 162 ? 12.264 15.042 12.203 1.00 88.38 162 CYS A CA 1
ATOM 1099 C C . CYS A 1 162 ? 13.677 14.599 12.593 1.00 88.38 162 CYS A C 1
ATOM 1101 O O . CYS A 1 162 ? 13.907 14.327 13.775 1.00 88.38 162 CYS A O 1
ATOM 1103 N N . ASP A 1 163 ? 14.628 14.597 11.661 1.00 87.19 163 ASP A N 1
ATOM 1104 C CA . ASP A 1 163 ? 16.063 14.401 11.899 1.00 87.19 163 ASP A CA 1
ATOM 1105 C C . ASP A 1 163 ? 16.857 15.676 11.572 1.00 87.19 163 ASP A C 1
ATOM 1107 O O . ASP A 1 163 ? 17.183 15.947 10.428 1.00 87.19 163 ASP A O 1
ATOM 1111 N N . TYR A 1 164 ? 17.248 16.449 12.589 1.00 82.69 164 TYR A N 1
ATOM 1112 C CA . TYR A 1 164 ? 17.883 17.763 12.386 1.00 82.69 164 TYR A CA 1
ATOM 1113 C C . TYR A 1 164 ? 19.365 17.712 11.968 1.00 82.69 164 TYR A C 1
ATOM 1115 O O . TYR A 1 164 ? 20.043 18.747 11.943 1.00 82.69 164 TYR A O 1
ATOM 1123 N N . VAL A 1 165 ? 19.928 16.521 11.755 1.00 79.19 165 VAL A N 1
ATOM 1124 C CA . VAL A 1 165 ? 21.331 16.348 11.333 1.00 79.19 165 VAL A CA 1
ATOM 1125 C C . VAL A 1 165 ? 21.472 15.559 10.036 1.00 79.19 165 VAL A C 1
ATOM 1127 O O . VAL A 1 165 ? 22.598 15.452 9.536 1.00 79.19 165 VAL A O 1
ATOM 1130 N N . SER A 1 166 ? 20.371 15.024 9.511 1.00 72.81 166 SER A N 1
ATOM 1131 C CA . SER A 1 166 ? 20.332 14.325 8.232 1.00 72.81 166 SER A CA 1
ATOM 1132 C C . SER A 1 166 ? 19.474 15.129 7.260 1.00 72.81 166 SER A C 1
ATOM 1134 O O . SER A 1 166 ? 18.400 15.553 7.657 1.00 72.81 166 SER A O 1
ATOM 1136 N N . PRO A 1 167 ? 19.938 15.343 6.023 1.00 70.69 167 PRO A N 1
ATOM 1137 C CA . PRO A 1 167 ? 19.145 16.036 5.016 1.00 70.69 167 PRO A CA 1
ATOM 1138 C C . PRO A 1 167 ? 17.897 15.250 4.608 1.00 70.69 167 PRO A C 1
ATOM 1140 O O . PRO A 1 167 ? 17.865 14.022 4.769 1.00 70.69 167 PRO A O 1
ATOM 1143 N N . ASP A 1 168 ? 16.937 15.951 4.002 1.00 71.44 168 ASP A N 1
ATOM 1144 C CA . ASP A 1 168 ? 15.772 15.349 3.348 1.00 71.44 168 ASP A CA 1
ATOM 1145 C C . ASP A 1 168 ? 16.169 14.271 2.327 1.00 71.44 168 ASP A C 1
ATOM 1147 O O . ASP A 1 168 ? 17.182 14.347 1.620 1.00 71.44 168 ASP A O 1
ATOM 1151 N N . THR A 1 169 ? 15.336 13.241 2.238 1.00 68.31 169 THR A N 1
ATOM 1152 C CA . THR A 1 169 ? 15.412 12.208 1.211 1.00 68.31 169 THR A CA 1
ATOM 1153 C C . THR A 1 169 ? 14.709 12.661 -0.062 1.00 68.31 169 THR A C 1
ATOM 1155 O O . THR A 1 169 ? 13.565 13.095 -0.028 1.00 68.31 169 THR A O 1
ATOM 1158 N N . CYS A 1 170 ? 15.367 12.491 -1.210 1.00 63.78 170 CYS A N 1
ATOM 1159 C CA . CYS A 1 170 ? 14.821 12.942 -2.490 1.00 63.78 170 CYS A CA 1
ATOM 11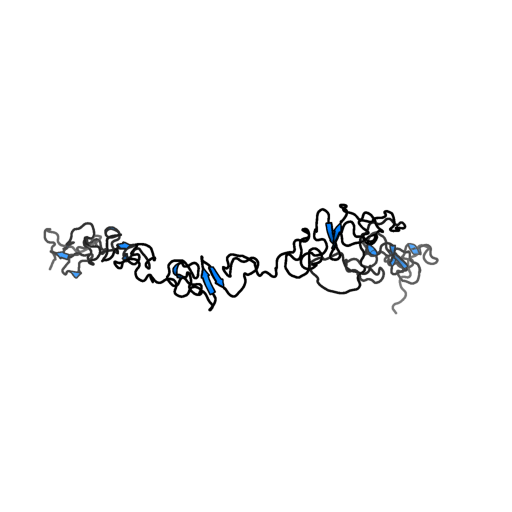60 C C . CYS A 1 170 ? 13.501 12.256 -2.853 1.00 63.78 170 CYS A C 1
ATOM 1162 O O . CYS A 1 170 ? 13.415 11.022 -2.893 1.00 63.78 170 CYS A O 1
ATOM 1164 N N . GLY A 1 171 ? 12.481 13.066 -3.146 1.00 60.66 171 GLY A N 1
ATOM 1165 C CA . GLY A 1 171 ? 11.116 12.595 -3.399 1.00 60.66 171 GLY A CA 1
ATOM 1166 C C . GLY A 1 171 ? 10.352 12.200 -2.126 1.00 60.66 171 GLY A C 1
ATOM 1167 O O . GLY A 1 171 ? 9.287 11.577 -2.224 1.00 60.66 171 GLY A O 1
ATOM 1168 N N . GLY A 1 172 ? 10.911 12.531 -0.958 1.00 66.56 172 GLY A N 1
ATOM 1169 C CA . GLY A 1 172 ? 10.313 12.437 0.369 1.00 66.56 172 GLY A CA 1
ATOM 1170 C C . GLY A 1 172 ? 9.502 13.681 0.754 1.00 66.56 172 GLY A C 1
ATOM 1171 O O . GLY A 1 172 ? 8.987 14.409 -0.097 1.00 66.56 172 GLY A O 1
ATOM 1172 N N . GLY A 1 173 ? 9.294 13.861 2.056 1.00 70.06 173 GLY A N 1
ATOM 1173 C CA . GLY A 1 173 ? 8.756 15.074 2.677 1.00 70.06 173 GLY A CA 1
ATOM 1174 C C . GLY A 1 173 ? 9.860 15.912 3.335 1.00 70.06 173 GLY A C 1
ATOM 1175 O O . GLY A 1 173 ? 11.027 15.755 3.018 1.00 70.06 173 GLY A O 1
ATOM 1176 N N . ASP A 1 174 ? 9.486 16.805 4.253 1.00 77.12 174 ASP A N 1
ATOM 1177 C CA . ASP A 1 174 ? 10.418 17.586 5.081 1.00 77.12 174 ASP A CA 1
ATOM 1178 C C . ASP A 1 174 ? 10.904 16.743 6.275 1.00 77.12 174 ASP A C 1
ATOM 1180 O O . ASP A 1 174 ? 10.440 16.912 7.405 1.00 77.12 174 ASP A O 1
ATOM 1184 N N . GLU A 1 175 ? 11.794 15.779 6.031 1.00 79.69 175 GLU A N 1
ATOM 1185 C CA . GLU A 1 175 ? 12.311 14.877 7.066 1.00 79.69 175 GLU A CA 1
ATOM 1186 C C . GLU A 1 175 ? 13.225 15.564 8.084 1.00 79.69 175 GLU A C 1
ATOM 1188 O O . GLU A 1 175 ? 13.355 15.062 9.202 1.00 79.69 175 GLU A O 1
ATOM 1193 N N . ASP A 1 176 ? 13.835 16.700 7.752 1.00 80.75 176 ASP A N 1
ATOM 1194 C CA . ASP A 1 176 ? 14.628 17.498 8.699 1.00 80.75 176 ASP A CA 1
ATOM 1195 C C . ASP A 1 176 ? 13.847 18.674 9.328 1.00 80.75 176 ASP A C 1
ATOM 1197 O O . ASP A 1 176 ? 14.315 19.321 10.276 1.00 80.75 176 ASP A O 1
ATOM 1201 N N . CYS A 1 177 ? 12.614 18.893 8.854 1.00 81.81 177 CYS A N 1
ATOM 1202 C CA . CYS A 1 177 ? 11.657 19.892 9.326 1.00 81.81 177 CYS A CA 1
ATOM 1203 C C . CYS A 1 177 ? 12.180 21.340 9.313 1.00 81.81 177 CYS A C 1
ATOM 1205 O O . CYS A 1 177 ? 11.699 22.192 10.076 1.00 81.81 177 CYS A O 1
ATOM 1207 N N . ASP A 1 178 ? 13.138 21.670 8.448 1.00 82.62 178 ASP A N 1
ATOM 1208 C CA . ASP A 1 178 ? 13.673 23.028 8.327 1.00 82.62 178 ASP A CA 1
ATOM 1209 C C . ASP A 1 178 ? 12.735 23.999 7.562 1.00 82.62 178 ASP A C 1
ATOM 1211 O O . ASP A 1 178 ? 12.934 25.224 7.551 1.00 82.62 178 ASP A O 1
ATOM 1215 N N . GLY A 1 179 ? 11.625 23.462 7.044 1.00 75.44 179 GLY A N 1
ATOM 1216 C CA . GLY A 1 179 ? 10.564 24.189 6.347 1.00 75.44 179 GLY A CA 1
ATOM 1217 C C . GLY A 1 179 ? 10.769 24.262 4.840 1.00 75.44 179 GLY A C 1
ATOM 1218 O O . GLY A 1 179 ? 10.033 24.985 4.153 1.00 75.44 179 GLY A O 1
ATOM 1219 N N . THR A 1 180 ? 11.749 23.524 4.359 1.00 71.38 180 THR A N 1
ATOM 1220 C CA . THR A 1 180 ? 12.032 23.287 2.968 1.00 71.38 180 THR A CA 1
ATOM 1221 C C . THR A 1 180 ? 11.948 21.782 2.666 1.00 71.38 180 THR A C 1
ATOM 1223 O O . THR A 1 180 ? 11.696 20.993 3.568 1.00 71.38 180 THR A O 1
ATOM 1226 N N . THR A 1 181 ? 11.945 21.409 1.388 1.00 69.75 181 THR A N 1
ATOM 1227 C CA . THR A 1 181 ? 11.854 20.005 0.951 1.00 69.75 181 THR A CA 1
ATOM 1228 C C . THR A 1 181 ? 12.865 19.810 -0.164 1.00 69.75 181 THR A C 1
ATOM 1230 O O . THR A 1 181 ? 12.883 20.631 -1.082 1.00 69.75 181 THR A O 1
ATOM 1233 N N . ASP A 1 182 ? 13.639 18.726 -0.120 1.00 62.41 182 ASP A N 1
ATOM 1234 C CA . ASP A 1 182 ? 14.596 18.327 -1.168 1.00 62.41 182 ASP A CA 1
ATOM 1235 C C . ASP A 1 182 ? 15.828 19.264 -1.318 1.00 62.41 182 ASP A C 1
ATOM 1237 O O . ASP A 1 182 ? 16.449 19.326 -2.378 1.00 62.41 182 ASP A O 1
ATOM 1241 N N . GLU A 1 183 ? 16.230 20.000 -0.274 1.00 57.53 183 GLU A N 1
ATOM 1242 C CA . GLU A 1 183 ? 17.280 21.044 -0.377 1.00 57.53 183 GLU A CA 1
ATOM 1243 C C . GLU A 1 183 ? 18.724 20.517 -0.455 1.00 57.53 183 GLU A C 1
ATOM 1245 O O . GLU A 1 183 ? 19.640 21.260 -0.814 1.00 57.53 183 GLU A O 1
ATOM 1250 N N . ASP A 1 184 ? 18.930 19.246 -0.113 1.00 53.78 184 ASP A N 1
ATOM 1251 C CA . ASP A 1 184 ? 20.229 18.557 -0.123 1.00 53.78 184 ASP A CA 1
ATOM 1252 C C . ASP A 1 184 ? 20.225 17.346 -1.077 1.00 53.78 184 ASP A C 1
ATOM 1254 O O . ASP A 1 184 ? 21.101 16.471 -1.028 1.00 53.78 184 ASP A O 1
ATOM 1258 N N . CYS A 1 185 ? 19.262 17.322 -2.001 1.00 54.47 185 CYS A N 1
ATOM 1259 C CA . CYS A 1 185 ? 19.318 16.460 -3.164 1.00 54.47 185 CYS A CA 1
ATOM 1260 C C . CYS A 1 185 ? 20.498 16.873 -4.051 1.00 54.47 185 CYS A C 1
ATOM 1262 O O . CYS A 1 185 ? 20.416 17.800 -4.845 1.00 54.47 185 CYS A O 1
ATOM 1264 N N . ALA A 1 186 ? 21.608 16.144 -3.934 1.00 52.81 186 ALA A N 1
ATOM 1265 C CA . ALA A 1 186 ? 22.343 15.752 -5.132 1.00 52.81 186 ALA A CA 1
ATOM 1266 C C . ALA A 1 186 ? 21.382 14.828 -5.889 1.00 52.81 186 ALA A C 1
ATOM 1268 O O . ALA A 1 186 ? 21.136 13.704 -5.434 1.00 52.81 186 ALA A O 1
ATOM 1269 N N . MET A 1 187 ? 20.675 15.373 -6.875 1.00 49.97 187 MET A N 1
ATOM 1270 C CA . MET A 1 187 ? 19.385 14.845 -7.286 1.00 49.97 187 MET A CA 1
ATOM 1271 C C . MET A 1 187 ? 19.556 13.489 -7.961 1.00 49.97 187 MET A C 1
ATOM 1273 O O . MET A 1 187 ? 20.335 13.299 -8.882 1.00 49.97 187 MET A O 1
ATOM 1277 N N . SER A 1 188 ? 18.759 12.528 -7.511 1.00 50.09 188 SER A N 1
ATOM 1278 C CA . SER A 1 188 ? 18.112 11.624 -8.448 1.00 50.09 188 SER A CA 1
ATOM 1279 C C . SER A 1 188 ? 16.848 12.341 -8.919 1.00 50.09 188 SER A C 1
ATOM 1281 O O . SER A 1 188 ? 15.802 12.236 -8.271 1.00 50.09 188 SER A O 1
ATOM 1283 N N . GLY A 1 189 ? 16.961 13.132 -9.976 1.00 53.22 189 GLY A N 1
ATOM 1284 C CA . GLY A 1 189 ? 15.851 13.855 -10.578 1.00 53.22 189 GLY A CA 1
ATOM 1285 C C . GLY A 1 189 ? 16.241 14.191 -12.002 1.00 53.22 189 GLY A C 1
ATOM 1286 O O . GLY A 1 189 ? 17.134 14.997 -12.176 1.00 53.22 189 GLY A O 1
ATOM 1287 N N . ASP A 1 190 ? 15.594 13.531 -12.964 1.00 59.28 190 ASP A N 1
ATOM 1288 C CA . ASP A 1 190 ? 15.891 13.622 -14.397 1.00 59.28 190 ASP A CA 1
ATOM 1289 C C . ASP A 1 190 ? 16.165 15.082 -14.836 1.00 59.28 190 ASP A C 1
ATOM 1291 O O . ASP A 1 190 ? 15.260 15.926 -14.759 1.00 59.28 190 ASP A O 1
ATOM 1295 N N . GLU A 1 191 ? 17.392 15.362 -15.292 1.00 66.81 191 GLU A N 1
ATOM 1296 C CA . GLU A 1 191 ? 17.826 16.646 -15.867 1.00 66.81 191 GLU A CA 1
ATOM 1297 C C . GLU A 1 191 ? 16.831 17.113 -16.948 1.00 66.81 191 GLU A C 1
ATOM 1299 O O . GLU A 1 191 ? 16.385 16.351 -17.821 1.00 66.81 191 GLU A O 1
ATOM 1304 N N . VAL A 1 192 ? 16.440 18.392 -16.912 1.00 68.44 192 VAL A N 1
ATOM 1305 C CA . VAL A 1 192 ? 15.502 18.947 -17.897 1.00 68.44 192 VAL A CA 1
ATOM 1306 C C . VAL A 1 192 ? 16.295 19.455 -19.096 1.00 68.44 192 VAL A C 1
ATOM 1308 O O . VAL A 1 192 ? 16.496 20.650 -19.267 1.00 68.44 192 VAL A O 1
ATOM 1311 N N . CYS A 1 193 ? 16.612 18.538 -20.010 1.00 71.12 193 CYS A N 1
ATOM 1312 C CA . CYS A 1 193 ? 17.513 18.692 -21.167 1.00 71.12 193 CYS A CA 1
ATOM 1313 C C . CYS A 1 193 ? 17.249 19.844 -22.171 1.00 71.12 193 CYS A C 1
ATOM 1315 O O . CYS A 1 193 ? 17.852 19.868 -23.245 1.00 71.12 193 CYS A O 1
ATOM 1317 N N . THR A 1 194 ? 16.261 20.717 -21.938 1.00 66.81 194 THR A N 1
ATOM 1318 C CA . THR A 1 194 ? 15.706 21.663 -22.927 1.00 66.81 194 THR A CA 1
ATOM 1319 C C . THR A 1 194 ? 15.691 23.124 -22.489 1.00 66.81 194 THR A C 1
ATOM 1321 O O . THR A 1 194 ? 15.287 23.976 -23.293 1.00 66.81 194 THR A O 1
ATOM 1324 N N . ASP A 1 195 ? 16.011 23.439 -21.234 1.00 65.62 195 ASP A N 1
ATOM 1325 C CA . ASP A 1 195 ? 15.718 24.768 -20.693 1.00 65.62 195 ASP A CA 1
ATOM 1326 C C . ASP A 1 195 ? 16.925 25.727 -20.708 1.00 65.62 195 ASP A C 1
ATOM 1328 O O . ASP A 1 195 ? 16.737 26.948 -20.589 1.00 65.62 195 ASP A O 1
ATOM 1332 N N . GLY A 1 196 ? 18.128 25.209 -21.005 1.00 63.22 196 GLY A N 1
ATOM 1333 C CA . GLY A 1 196 ? 19.367 25.982 -21.112 1.00 63.22 196 GLY A CA 1
ATOM 1334 C C . GLY A 1 196 ? 19.766 26.672 -19.806 1.00 63.22 196 GLY A C 1
ATOM 1335 O O . GLY A 1 196 ? 20.512 27.666 -19.832 1.00 63.22 196 GLY A O 1
ATOM 1336 N N . SER A 1 197 ? 19.192 26.216 -18.695 1.00 61.12 197 SER A N 1
ATOM 1337 C CA . SER A 1 197 ? 19.712 26.391 -17.347 1.00 61.12 197 SER A CA 1
ATOM 1338 C C . SER A 1 197 ? 20.839 25.367 -17.152 1.00 61.12 197 SER A C 1
ATOM 1340 O O . SER A 1 197 ? 21.145 24.615 -18.067 1.00 61.12 197 SER A O 1
ATOM 1342 N N . GLY A 1 198 ? 21.609 25.491 -16.078 1.00 66.31 198 GLY A N 1
ATOM 1343 C CA . GLY A 1 198 ? 22.734 24.584 -15.860 1.00 66.31 198 GLY A CA 1
ATOM 1344 C C . GLY A 1 198 ? 22.417 23.622 -14.730 1.00 66.31 198 GLY A C 1
ATOM 1345 O O . GLY A 1 198 ? 21.879 24.102 -13.737 1.00 66.31 198 GLY A O 1
ATOM 1346 N N . ASP A 1 199 ? 22.861 22.371 -14.858 1.00 65.50 199 ASP A N 1
ATOM 1347 C CA . ASP A 1 199 ? 23.073 21.357 -13.815 1.00 65.50 199 ASP A CA 1
ATOM 1348 C C . ASP A 1 199 ? 21.955 21.361 -12.770 1.00 65.50 199 ASP A C 1
ATOM 1350 O O . ASP A 1 199 ? 22.147 21.778 -11.616 1.00 65.50 199 ASP A O 1
ATOM 1354 N N . GLU A 1 200 ? 20.746 21.011 -13.218 1.00 70.81 200 GLU A N 1
ATOM 1355 C CA . GLU A 1 200 ? 19.562 21.002 -12.368 1.00 70.81 200 GLU A CA 1
ATOM 1356 C C . GLU A 1 200 ? 19.590 19.845 -11.373 1.00 70.81 200 GLU A C 1
ATOM 1358 O O . GLU A 1 200 ? 18.998 19.973 -10.295 1.00 70.81 200 GLU A O 1
ATOM 1363 N N . ASP A 1 201 ? 20.299 18.763 -11.696 1.00 62.19 201 ASP A N 1
ATOM 1364 C CA . ASP A 1 201 ? 20.500 17.619 -10.812 1.00 62.19 201 ASP A CA 1
ATOM 1365 C C . ASP A 1 201 ? 21.763 17.699 -9.922 1.00 62.19 201 ASP A C 1
ATOM 1367 O O . ASP A 1 201 ? 21.852 17.021 -8.886 1.00 62.19 201 ASP A O 1
ATOM 1371 N N . GLY A 1 202 ? 22.680 18.622 -10.218 1.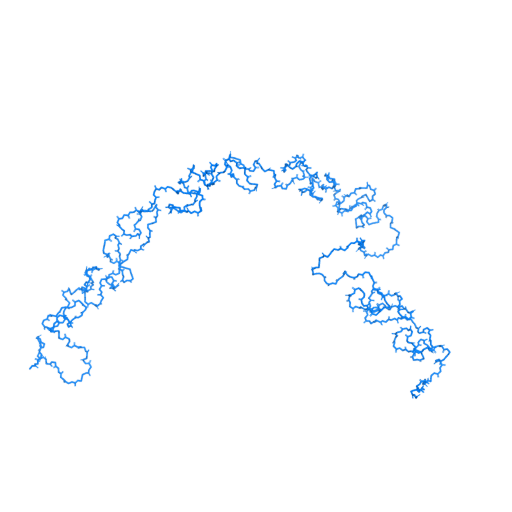00 62.91 202 GLY A N 1
ATOM 1372 C CA . GLY A 1 202 ? 23.844 18.947 -9.391 1.00 62.91 202 GLY A CA 1
ATOM 1373 C C . GLY A 1 202 ? 25.026 17.986 -9.563 1.00 62.91 202 GLY A C 1
ATOM 1374 O O . GLY A 1 202 ? 25.905 17.933 -8.683 1.00 62.91 202 GLY A O 1
ATOM 1375 N N . ASP A 1 203 ? 25.043 17.199 -10.637 1.00 66.31 203 ASP A N 1
ATOM 1376 C CA . ASP A 1 203 ? 26.075 16.220 -10.966 1.00 66.31 203 ASP A CA 1
ATOM 1377 C C . ASP A 1 203 ? 27.328 16.856 -11.631 1.00 66.31 203 ASP A C 1
ATOM 1379 O O . ASP A 1 203 ? 28.439 16.294 -11.599 1.00 66.31 203 ASP A O 1
ATOM 1383 N N . GLY A 1 204 ? 27.195 18.101 -12.097 1.00 68.25 204 GLY A N 1
ATOM 1384 C CA . GLY A 1 204 ? 28.247 18.918 -12.699 1.00 68.25 204 GLY A CA 1
ATOM 1385 C C . GLY A 1 204 ? 28.277 18.907 -14.229 1.00 68.25 204 GLY A C 1
ATOM 1386 O O . GLY A 1 204 ? 29.194 19.520 -14.806 1.00 68.25 204 GLY A O 1
ATOM 1387 N N . PHE A 1 205 ? 27.338 18.221 -14.873 1.00 68.75 205 PHE A N 1
ATOM 1388 C CA . PHE A 1 205 ? 27.052 18.269 -16.301 1.00 68.75 205 PHE A CA 1
ATOM 1389 C C . PHE A 1 205 ? 25.737 19.042 -16.533 1.00 68.75 205 PHE A C 1
ATOM 1391 O O . PHE A 1 205 ? 25.001 19.318 -15.605 1.00 68.75 205 PHE A O 1
ATOM 1398 N N . GLU A 1 206 ? 25.525 19.575 -17.739 1.00 81.25 206 GLU A N 1
ATOM 1399 C CA . GLU A 1 206 ? 24.375 20.456 -18.022 1.00 81.25 206 GLU A CA 1
ATOM 1400 C C . GLU A 1 206 ? 23.720 20.009 -19.336 1.00 81.25 206 GLU A C 1
ATOM 1402 O O . GLU A 1 206 ? 24.437 19.805 -20.333 1.00 81.25 206 GLU A O 1
ATOM 1407 N N . ASP A 1 207 ? 22.387 19.914 -19.370 1.00 79.12 207 ASP A N 1
ATOM 1408 C CA . ASP A 1 207 ? 21.586 19.514 -20.538 1.00 79.12 207 ASP A CA 1
ATOM 1409 C C . ASP A 1 207 ? 22.130 18.218 -21.202 1.00 79.12 207 ASP A C 1
ATOM 1411 O O . ASP A 1 207 ? 22.527 17.257 -20.557 1.00 79.12 207 ASP A O 1
ATOM 1415 N N . CYS A 1 208 ? 22.245 18.195 -22.537 1.00 82.31 208 CYS A N 1
ATOM 1416 C CA . CYS A 1 208 ? 22.847 17.093 -23.286 1.00 82.31 208 CYS A CA 1
ATOM 1417 C C . CYS A 1 208 ? 24.308 16.805 -22.898 1.00 82.31 208 CYS A C 1
ATOM 1419 O O . CYS A 1 208 ? 24.840 15.782 -23.311 1.00 82.31 208 CYS A O 1
ATOM 1421 N N . GLY A 1 209 ? 24.990 17.695 -22.171 1.00 79.62 209 GLY A N 1
ATOM 1422 C CA . GLY A 1 209 ? 26.309 17.418 -21.606 1.00 79.62 209 GLY A CA 1
ATOM 1423 C C . GLY A 1 209 ? 26.286 16.282 -20.581 1.00 79.62 209 GLY A C 1
ATOM 1424 O O . GLY A 1 209 ? 27.324 15.641 -20.383 1.00 79.62 209 GLY A O 1
ATOM 1425 N N . ASP A 1 210 ? 25.115 16.030 -19.996 1.00 81.75 210 ASP A N 1
ATOM 1426 C CA . ASP A 1 210 ? 24.824 14.912 -19.120 1.00 81.75 210 ASP A CA 1
ATOM 1427 C C . ASP A 1 210 ? 24.233 13.731 -19.907 1.00 81.75 210 ASP A C 1
ATOM 1429 O O . ASP A 1 210 ? 23.087 13.733 -20.340 1.00 81.75 210 ASP A O 1
ATOM 1433 N N . LEU A 1 211 ? 25.033 12.684 -20.116 1.00 74.94 211 LEU A N 1
ATOM 1434 C CA . LEU A 1 211 ? 24.597 11.489 -20.850 1.00 74.94 211 LEU A CA 1
ATOM 1435 C C . LEU A 1 211 ? 23.890 10.454 -19.965 1.00 74.94 211 LEU A C 1
ATOM 1437 O O . LEU A 1 211 ? 23.412 9.443 -20.490 1.00 74.94 211 LEU A O 1
ATOM 1441 N N . VAL A 1 212 ? 23.908 10.643 -18.644 1.00 79.06 212 VAL A N 1
ATOM 1442 C CA . VAL A 1 212 ? 23.225 9.768 -17.688 1.00 79.06 212 VAL A CA 1
ATOM 1443 C C . VAL A 1 212 ? 21.765 10.192 -17.590 1.00 79.06 212 VAL A C 1
ATOM 1445 O O . VAL A 1 212 ? 20.892 9.326 -17.701 1.00 79.06 212 VAL A O 1
ATOM 1448 N N . ASP A 1 213 ? 21.526 11.498 -17.516 1.00 76.25 213 ASP A N 1
ATOM 1449 C CA . ASP A 1 213 ? 20.198 12.070 -17.300 1.00 76.25 213 ASP A CA 1
ATOM 1450 C C . ASP A 1 213 ? 19.552 12.572 -18.613 1.00 76.25 213 ASP A C 1
ATOM 1452 O O . ASP A 1 213 ? 18.339 12.442 -18.800 1.00 76.25 213 ASP A O 1
ATOM 1456 N N . CYS A 1 214 ? 20.358 12.965 -19.612 1.00 76.81 214 CYS A N 1
ATOM 1457 C CA . CYS A 1 214 ? 19.927 13.306 -20.977 1.00 76.81 214 CYS A CA 1
ATOM 1458 C C . CYS A 1 214 ? 20.551 12.375 -22.043 1.00 76.81 214 CYS A C 1
ATOM 1460 O O . CYS A 1 214 ? 21.405 12.798 -22.835 1.00 76.81 214 CYS A O 1
ATOM 1462 N N . PRO A 1 215 ? 20.117 11.099 -22.130 1.00 76.62 215 PRO A N 1
ATOM 1463 C CA . PRO A 1 215 ? 20.660 10.143 -23.095 1.00 76.62 215 PRO A CA 1
ATOM 1464 C C . PRO A 1 215 ? 20.419 10.577 -24.552 1.00 76.62 215 PRO A C 1
ATOM 1466 O O . PRO A 1 215 ? 19.580 11.435 -24.846 1.00 76.62 215 PRO A O 1
ATOM 1469 N N . GLU A 1 216 ? 21.146 9.969 -25.493 1.00 77.88 216 GLU A N 1
ATOM 1470 C CA . GLU A 1 216 ? 21.019 10.293 -26.921 1.00 77.88 216 GLU A CA 1
ATOM 1471 C C . GLU A 1 216 ? 19.563 10.198 -27.412 1.00 77.88 216 GLU A C 1
ATOM 1473 O O . GLU A 1 216 ? 18.801 9.311 -27.024 1.00 77.88 216 GLU A O 1
ATOM 1478 N N . GLY A 1 217 ? 19.161 11.164 -28.241 1.00 69.44 217 GLY A N 1
ATOM 1479 C CA . GLY A 1 217 ? 17.794 11.302 -28.746 1.00 69.44 217 GLY A CA 1
ATOM 1480 C C . GLY A 1 217 ? 16.834 12.051 -27.812 1.00 69.44 217 GLY A C 1
ATOM 1481 O O . GLY A 1 217 ? 15.723 12.385 -28.238 1.00 69.44 217 GLY A O 1
ATOM 1482 N N . THR A 1 218 ? 17.240 12.379 -26.578 1.00 79.69 218 THR A N 1
ATOM 1483 C CA . THR A 1 218 ? 16.388 13.136 -25.645 1.00 79.69 218 THR A CA 1
ATOM 1484 C C . THR A 1 218 ? 16.066 14.518 -26.222 1.00 79.69 218 THR A C 1
ATOM 1486 O O . THR A 1 218 ? 16.975 15.212 -26.686 1.00 79.69 218 THR A O 1
ATOM 1489 N N . PRO A 1 219 ? 14.788 14.944 -26.260 1.00 71.75 219 PRO A N 1
ATOM 1490 C CA . PRO A 1 219 ? 14.428 16.254 -26.788 1.00 71.75 219 PRO A CA 1
ATOM 1491 C C . PRO A 1 219 ? 15.126 17.354 -25.989 1.00 71.75 219 PRO A C 1
ATOM 1493 O O . PRO A 1 219 ? 15.061 17.338 -24.767 1.00 71.75 219 PRO A O 1
ATOM 1496 N N . CYS A 1 220 ? 15.731 18.325 -26.672 1.00 73.88 220 CYS A N 1
ATOM 1497 C CA . CYS A 1 220 ? 16.476 19.432 -26.055 1.00 73.88 220 CYS A CA 1
ATOM 1498 C C . CYS A 1 220 ? 16.005 20.823 -26.539 1.00 73.88 220 CYS A C 1
ATOM 1500 O O . CYS A 1 220 ? 16.696 21.836 -26.457 1.00 73.88 220 CYS A O 1
ATOM 1502 N N . GLY A 1 221 ? 14.786 20.901 -27.079 1.00 69.00 221 GLY A N 1
ATOM 1503 C CA . GLY A 1 221 ? 14.160 22.139 -27.532 1.00 69.00 221 GLY A CA 1
ATOM 1504 C C . GLY A 1 221 ? 13.019 21.875 -28.510 1.00 69.00 221 GLY A C 1
ATOM 1505 O O . GLY A 1 221 ? 12.510 20.761 -28.619 1.00 69.00 221 GLY A O 1
ATOM 1506 N N . PHE A 1 222 ? 12.602 22.907 -29.246 1.00 59.06 222 PHE A N 1
ATOM 1507 C CA . PHE A 1 222 ? 11.628 22.747 -30.328 1.00 59.06 222 PHE A CA 1
ATOM 1508 C C . PHE A 1 222 ? 12.331 22.146 -31.552 1.00 59.06 222 PHE A C 1
ATOM 1510 O O . PHE A 1 222 ? 13.155 22.835 -32.141 1.00 59.06 222 PHE A O 1
ATOM 1517 N N . GLU A 1 223 ? 12.012 20.891 -31.890 1.00 65.19 223 GLU A N 1
ATOM 1518 C CA . GLU A 1 223 ? 12.601 20.128 -33.016 1.00 65.19 223 GLU A CA 1
ATOM 1519 C C . GLU A 1 223 ? 14.105 19.811 -32.846 1.00 65.19 223 GLU A C 1
ATOM 1521 O O . GLU A 1 223 ? 14.810 19.531 -33.801 1.00 65.19 223 GLU A O 1
ATOM 1526 N N . ARG A 1 224 ? 14.617 19.801 -31.607 1.00 72.19 224 ARG A N 1
ATOM 1527 C CA . ARG A 1 224 ? 16.034 19.528 -31.302 1.00 72.19 224 ARG A CA 1
ATOM 1528 C C . ARG A 1 224 ? 16.182 18.310 -30.397 1.00 72.19 224 ARG A C 1
ATOM 1530 O O . ARG A 1 224 ? 15.329 18.115 -29.526 1.00 72.19 224 ARG A O 1
ATOM 1537 N N . ARG A 1 225 ? 17.249 17.524 -30.565 1.00 78.12 225 ARG A N 1
ATOM 1538 C CA . ARG A 1 225 ? 17.555 16.339 -29.738 1.00 78.12 225 ARG A CA 1
ATOM 1539 C C . ARG A 1 225 ? 19.023 16.325 -29.296 1.00 78.12 225 ARG A C 1
ATOM 1541 O O . ARG A 1 225 ? 19.874 16.964 -29.919 1.00 78.12 225 ARG A O 1
ATOM 1548 N N . CYS A 1 226 ? 19.307 15.636 -28.194 1.00 80.25 226 CYS A N 1
ATOM 1549 C CA . CYS A 1 226 ? 20.660 15.433 -27.691 1.00 80.25 226 CYS A CA 1
ATOM 1550 C C . CYS A 1 226 ? 21.414 14.438 -28.574 1.00 80.25 226 CYS A C 1
ATOM 1552 O O . CYS A 1 226 ? 21.035 13.272 -28.658 1.00 80.25 226 CYS A O 1
ATOM 1554 N N . VAL A 1 227 ? 22.488 14.901 -29.213 1.00 73.00 227 VAL A N 1
ATOM 1555 C CA . VAL A 1 227 ? 23.361 14.098 -30.081 1.00 73.00 227 VAL A CA 1
ATOM 1556 C C . VAL A 1 227 ? 24.810 14.426 -29.734 1.00 73.00 227 VAL A C 1
ATOM 1558 O O . VAL A 1 227 ? 25.185 15.600 -29.674 1.00 73.00 227 VAL A O 1
ATOM 1561 N N . MET A 1 228 ? 25.633 13.407 -29.462 1.00 73.00 228 MET A N 1
ATOM 1562 C CA . MET A 1 228 ? 27.040 13.571 -29.056 1.00 73.00 228 MET A CA 1
ATOM 1563 C C . MET A 1 228 ? 27.257 14.625 -27.953 1.00 73.00 228 MET A C 1
ATOM 1565 O O . MET A 1 228 ? 28.134 15.489 -28.046 1.00 73.00 228 MET A O 1
ATOM 1569 N N . ALA A 1 229 ? 26.439 14.547 -26.909 1.00 74.06 229 ALA A N 1
ATOM 1570 C CA . ALA A 1 229 ? 26.445 15.442 -25.761 1.00 74.06 229 ALA A CA 1
ATOM 1571 C C . ALA A 1 229 ? 26.151 16.934 -26.050 1.00 74.06 229 ALA A C 1
ATOM 1573 O O . ALA A 1 229 ? 26.558 17.832 -25.310 1.00 74.06 229 ALA A O 1
ATOM 1574 N N . ALA A 1 230 ? 25.474 17.227 -27.162 1.00 73.44 230 ALA A N 1
ATOM 1575 C CA . ALA A 1 230 ? 25.077 18.577 -27.533 1.00 73.44 230 ALA A CA 1
ATOM 1576 C C . ALA A 1 230 ? 23.630 18.608 -28.025 1.00 73.44 230 ALA A C 1
ATOM 1578 O O . ALA A 1 230 ? 23.169 17.701 -28.712 1.00 73.44 230 ALA A O 1
ATOM 1579 N N . CYS A 1 231 ? 22.927 19.699 -27.724 1.00 75.25 231 CYS A N 1
ATOM 1580 C CA . CYS A 1 231 ? 21.601 19.912 -28.275 1.00 75.25 231 CYS A CA 1
ATOM 1581 C C . CYS A 1 231 ? 21.702 20.343 -29.741 1.00 75.25 231 CYS A C 1
ATOM 1583 O O . CYS A 1 231 ? 22.120 21.478 -30.026 1.00 75.25 231 CYS A O 1
ATOM 1585 N N . MET A 1 232 ? 21.327 19.461 -30.667 1.00 71.31 232 MET A N 1
ATOM 1586 C CA . MET A 1 232 ? 21.412 19.683 -32.113 1.00 71.31 232 MET A CA 1
ATOM 1587 C C . MET A 1 232 ? 20.025 19.840 -32.738 1.00 71.31 232 MET A C 1
ATOM 1589 O O . MET A 1 232 ? 19.027 19.375 -32.201 1.00 71.31 232 MET A O 1
ATOM 1593 N N . ASP A 1 233 ? 19.957 20.628 -33.812 1.00 69.25 233 ASP A N 1
ATOM 1594 C CA . ASP A 1 233 ? 18.721 20.830 -34.575 1.00 69.25 233 ASP A CA 1
ATOM 1595 C C . ASP A 1 233 ? 18.526 19.593 -35.450 1.00 69.25 233 ASP A C 1
ATOM 1597 O O . ASP A 1 233 ? 19.358 19.359 -36.317 1.00 69.25 233 ASP A O 1
ATOM 1601 N N . CYS A 1 234 ? 17.504 18.790 -35.162 1.00 64.31 234 CYS A N 1
ATOM 1602 C CA . CYS A 1 234 ? 17.134 17.657 -36.001 1.00 64.31 234 CYS A CA 1
ATOM 1603 C C . CYS A 1 234 ? 16.079 18.230 -36.929 1.00 64.31 234 CYS A C 1
ATOM 1605 O O . CYS A 1 234 ? 14.977 18.485 -36.447 1.00 64.31 234 CYS A O 1
ATOM 1607 N N . GLY A 1 235 ? 16.433 18.539 -38.176 1.00 57.66 235 GLY A N 1
ATOM 1608 C CA . GLY A 1 235 ? 15.827 19.514 -39.095 1.00 57.66 235 GLY A CA 1
ATOM 1609 C C . GLY A 1 235 ? 14.325 19.422 -39.414 1.00 57.66 235 GLY A C 1
ATOM 1610 O O . GLY A 1 235 ? 13.898 19.942 -40.440 1.00 57.66 235 GLY A O 1
ATOM 1611 N N . GLY A 1 236 ? 13.499 18.812 -38.565 1.00 54.97 236 GLY A N 1
ATOM 1612 C CA . GLY A 1 236 ? 12.044 18.736 -38.637 1.00 54.97 236 GLY A CA 1
ATOM 1613 C C . GLY A 1 236 ? 11.548 17.675 -39.609 1.00 54.97 236 GLY A C 1
ATOM 1614 O O . GLY A 1 236 ? 10.341 17.441 -39.698 1.00 54.97 236 GLY A O 1
ATOM 1615 N N . GLU A 1 237 ? 12.463 17.027 -40.317 1.00 54.78 237 GLU A N 1
ATOM 1616 C CA . GLU A 1 237 ? 12.168 16.019 -41.313 1.00 54.78 237 GLU A CA 1
ATOM 1617 C C . GLU A 1 237 ? 12.387 14.631 -40.695 1.00 54.78 237 GLU A C 1
ATOM 1619 O O . GLU A 1 237 ? 13.221 14.440 -39.815 1.00 54.78 237 GLU A O 1
ATOM 1624 N N . ALA A 1 238 ? 11.544 13.679 -41.086 1.00 60.12 238 ALA A N 1
ATOM 1625 C CA . ALA A 1 238 ? 11.630 12.285 -40.647 1.00 60.12 238 ALA A CA 1
ATOM 1626 C C . ALA A 1 238 ? 12.524 11.468 -41.594 1.00 60.12 238 ALA A C 1
ATOM 1628 O O . ALA A 1 238 ? 12.167 10.333 -41.881 1.00 60.12 238 ALA A O 1
ATOM 1629 N N . PHE A 1 239 ? 13.507 12.138 -42.201 1.00 61.62 239 PHE A N 1
ATOM 1630 C CA . PHE A 1 239 ? 14.469 11.595 -43.149 1.00 61.62 239 PHE A CA 1
ATOM 1631 C C . PHE A 1 239 ? 15.662 12.564 -43.297 1.00 61.62 239 PHE A C 1
ATOM 1633 O O . PHE A 1 239 ? 15.455 13.786 -43.337 1.00 61.62 239 PHE A O 1
ATOM 1640 N N . GLU A 1 240 ? 16.875 12.034 -43.436 1.00 72.62 240 GLU A N 1
ATOM 1641 C CA . GLU A 1 240 ? 18.124 12.756 -43.678 1.00 72.62 240 GLU A CA 1
ATOM 1642 C C . GLU A 1 240 ? 18.024 13.659 -44.923 1.00 72.62 240 GLU A C 1
ATOM 1644 O O . GLU A 1 240 ? 17.713 13.240 -46.049 1.00 72.62 240 GLU A O 1
ATOM 1649 N N . SER A 1 241 ? 18.228 14.961 -44.715 1.00 71.06 241 SER A N 1
ATOM 1650 C CA . SER A 1 241 ? 17.903 15.990 -45.703 1.00 71.06 241 SER A CA 1
ATOM 1651 C C . SER A 1 241 ? 19.111 16.397 -46.556 1.00 71.06 241 SER A C 1
ATOM 1653 O O . SER A 1 241 ? 18.931 16.789 -47.724 1.00 71.06 241 SER A O 1
ATOM 1655 N N . ASP A 1 242 ? 20.331 16.252 -46.022 1.00 72.62 242 ASP A N 1
ATOM 1656 C CA . ASP A 1 242 ? 21.603 16.444 -46.721 1.00 72.62 242 ASP A CA 1
ATOM 1657 C C . ASP A 1 242 ? 22.572 15.285 -46.441 1.00 72.62 242 ASP A C 1
ATOM 1659 O O . ASP A 1 242 ? 23.487 15.369 -45.636 1.00 72.62 242 ASP A O 1
ATOM 1663 N N . CYS A 1 243 ? 22.436 14.229 -47.245 1.00 77.00 243 CYS A N 1
ATOM 1664 C CA . CYS A 1 243 ? 23.209 12.981 -47.219 1.00 77.00 243 CYS A CA 1
ATOM 1665 C C . CYS A 1 243 ? 24.737 13.091 -47.475 1.00 77.00 243 CYS A C 1
ATOM 1667 O O . CYS A 1 243 ? 25.325 12.242 -48.166 1.00 77.00 243 CYS A O 1
ATOM 1669 N N . SER A 1 244 ? 25.405 14.177 -47.093 1.00 77.81 244 SER A N 1
ATOM 1670 C CA . SER A 1 244 ? 26.838 14.437 -47.301 1.00 77.81 244 SER A CA 1
ATOM 1671 C C . SER A 1 244 ? 27.450 15.497 -46.379 1.00 77.81 244 SER A C 1
ATOM 1673 O O . SER A 1 244 ? 28.623 15.855 -46.589 1.00 77.81 244 SER A O 1
ATOM 1675 N N . ASP A 1 245 ? 26.689 16.087 -45.464 1.00 71.75 245 ASP A N 1
ATOM 1676 C CA . ASP A 1 245 ? 27.149 17.210 -44.655 1.00 71.75 245 ASP A CA 1
ATOM 1677 C C . ASP A 1 245 ? 27.779 16.789 -43.311 1.00 71.75 245 ASP A C 1
ATOM 1679 O O . ASP A 1 245 ? 28.485 17.599 -42.688 1.00 71.75 245 ASP A O 1
ATOM 1683 N N . GLY A 1 246 ? 27.676 15.503 -42.961 1.00 71.31 246 GLY A N 1
ATOM 1684 C CA . GLY A 1 246 ? 28.261 14.902 -41.768 1.00 71.31 246 GLY A CA 1
ATOM 1685 C C . GLY A 1 246 ? 27.405 15.034 -40.514 1.00 71.31 246 GLY A C 1
ATOM 1686 O O . GLY A 1 246 ? 27.958 14.836 -39.425 1.00 71.31 246 GLY A O 1
ATOM 1687 N N . PHE A 1 247 ? 26.130 15.403 -40.646 1.00 72.31 247 PHE A N 1
ATOM 1688 C CA . PHE A 1 247 ? 25.165 15.502 -39.555 1.00 72.31 247 PHE A CA 1
ATOM 1689 C C . PHE A 1 247 ? 24.065 14.432 -39.671 1.00 72.31 247 PHE A C 1
ATOM 1691 O O . PHE A 1 247 ? 23.944 13.762 -40.687 1.00 72.31 247 PHE A O 1
ATOM 1698 N N . ASP A 1 248 ? 23.382 14.204 -38.550 1.00 69.31 248 ASP A N 1
ATOM 1699 C CA . ASP A 1 248 ? 22.252 13.282 -38.385 1.00 69.31 248 ASP A CA 1
ATOM 1700 C C . ASP A 1 248 ? 20.993 14.163 -38.331 1.00 69.31 248 ASP A C 1
ATOM 1702 O O . ASP A 1 248 ? 20.607 14.651 -37.261 1.00 69.31 248 ASP A O 1
ATOM 1706 N N . ASP A 1 249 ? 20.475 14.542 -39.501 1.00 74.19 249 ASP A N 1
ATOM 1707 C CA . ASP A 1 249 ? 19.431 15.562 -39.647 1.00 74.19 249 ASP A CA 1
ATOM 1708 C C . ASP A 1 249 ? 18.070 15.081 -39.117 1.00 74.19 249 ASP A C 1
ATOM 1710 O O . ASP A 1 249 ? 17.253 15.901 -38.677 1.00 74.19 249 ASP A O 1
ATOM 1714 N N . ASP A 1 250 ? 17.809 13.776 -39.127 1.00 72.19 250 ASP A N 1
ATOM 1715 C CA . ASP A 1 250 ? 16.602 13.140 -38.588 1.00 72.19 250 ASP A CA 1
ATOM 1716 C C . ASP A 1 250 ? 16.841 12.404 -37.259 1.00 72.19 250 ASP A C 1
ATOM 1718 O O . ASP A 1 250 ? 15.871 12.009 -36.599 1.00 72.19 250 ASP A O 1
ATOM 1722 N N . CYS A 1 251 ? 18.074 12.413 -36.751 1.00 74.81 251 CYS A N 1
ATOM 1723 C CA . CYS A 1 251 ? 18.457 12.021 -35.396 1.00 74.81 251 CYS A CA 1
ATOM 1724 C C . CYS A 1 251 ? 18.005 10.599 -35.041 1.00 74.81 251 CYS A C 1
ATOM 1726 O O . CYS A 1 251 ? 17.484 10.376 -33.936 1.00 74.81 251 CYS A O 1
ATOM 1728 N N . ASP A 1 252 ? 18.150 9.675 -35.985 1.00 72.56 252 ASP A N 1
ATOM 1729 C CA . ASP A 1 252 ? 17.885 8.248 -35.808 1.00 72.56 252 ASP A CA 1
ATOM 1730 C C . ASP A 1 252 ? 19.151 7.469 -35.368 1.00 72.56 252 ASP A C 1
ATOM 1732 O O . ASP A 1 252 ? 19.074 6.304 -34.957 1.00 72.56 252 ASP A O 1
ATOM 1736 N N . GLY A 1 253 ? 20.302 8.157 -35.340 1.00 72.31 253 GLY A N 1
ATOM 1737 C CA . GLY A 1 253 ? 21.611 7.631 -34.963 1.00 72.31 253 GLY A CA 1
ATOM 1738 C C . GLY A 1 253 ? 22.512 7.290 -36.152 1.00 72.31 253 GLY A C 1
ATOM 1739 O O . GLY A 1 253 ? 23.661 6.873 -35.938 1.00 72.31 253 GLY A O 1
ATOM 1740 N N . MET A 1 254 ? 22.037 7.455 -37.385 1.00 75.19 254 MET A N 1
ATOM 1741 C CA . MET A 1 254 ? 22.786 7.224 -38.612 1.00 75.19 254 MET A CA 1
ATOM 1742 C C . MET A 1 254 ? 23.037 8.557 -39.338 1.00 75.19 254 MET A C 1
ATOM 1744 O O . MET A 1 254 ? 22.250 9.483 -39.307 1.00 75.19 254 MET A O 1
ATOM 1748 N N . VAL A 1 255 ? 24.232 8.713 -39.916 1.00 79.38 255 VAL A N 1
ATOM 1749 C CA . VAL A 1 255 ? 24.699 9.994 -40.486 1.00 79.38 255 VAL A CA 1
ATOM 1750 C C . VAL A 1 255 ? 24.964 9.824 -41.972 1.00 79.38 255 VAL A C 1
ATOM 1752 O O . VAL A 1 255 ? 25.670 8.884 -42.369 1.00 79.38 255 VAL A O 1
ATOM 1755 N N . ASP A 1 256 ? 24.511 10.776 -42.787 1.00 75.44 256 ASP A N 1
ATOM 1756 C CA . ASP A 1 256 ? 24.692 10.792 -44.240 1.00 75.44 256 ASP A CA 1
ATOM 1757 C C . ASP A 1 256 ? 24.309 9.437 -44.897 1.00 75.44 256 ASP A C 1
ATOM 1759 O O . ASP A 1 256 ? 23.310 8.805 -44.593 1.00 75.44 256 ASP A O 1
ATOM 1763 N N . CYS A 1 257 ? 25.171 8.911 -45.776 1.00 73.88 257 CYS A N 1
ATOM 1764 C CA . CYS A 1 257 ? 25.042 7.596 -46.404 1.00 73.88 257 CYS A CA 1
ATOM 1765 C C . CYS A 1 257 ? 25.134 6.400 -45.439 1.00 73.88 257 CYS A C 1
ATOM 1767 O O . CYS A 1 257 ? 25.125 5.259 -45.911 1.00 73.88 257 CYS A O 1
ATOM 1769 N N . GLY A 1 258 ? 25.367 6.637 -44.147 1.00 73.50 258 GLY A N 1
ATOM 1770 C CA . GLY A 1 258 ? 25.214 5.621 -43.112 1.00 73.50 258 GLY A CA 1
ATOM 1771 C C . GLY A 1 258 ? 23.745 5.297 -42.871 1.00 73.50 258 GLY A C 1
ATOM 1772 O O . GLY A 1 258 ? 23.438 4.140 -42.598 1.00 73.50 258 GLY A O 1
ATOM 1773 N N . ASP A 1 259 ? 22.866 6.278 -43.073 1.00 73.44 259 ASP A N 1
ATOM 1774 C CA . ASP A 1 259 ? 21.425 6.116 -42.995 1.00 73.44 259 ASP A CA 1
ATOM 1775 C C . ASP A 1 259 ? 20.846 5.732 -44.357 1.00 73.44 259 ASP A C 1
ATOM 1777 O O . ASP A 1 259 ? 20.446 6.555 -45.175 1.00 73.44 259 ASP A O 1
ATOM 1781 N N . ILE A 1 260 ? 20.864 4.442 -44.668 1.00 68.06 260 ILE A N 1
ATOM 1782 C CA . ILE A 1 260 ? 20.373 3.970 -45.966 1.00 68.06 260 ILE A CA 1
ATOM 1783 C C . ILE A 1 260 ? 18.843 4.002 -46.087 1.00 68.06 260 ILE A C 1
ATOM 1785 O O . ILE A 1 260 ? 18.355 3.924 -47.218 1.00 68.06 260 ILE A O 1
ATOM 1789 N N . GLU A 1 261 ? 18.107 4.061 -44.970 1.00 71.19 261 GLU A N 1
ATOM 1790 C CA . GLU A 1 261 ? 16.641 4.108 -44.990 1.00 71.19 261 GLU A CA 1
ATOM 1791 C C . GLU A 1 261 ? 16.166 5.515 -45.347 1.00 71.19 261 GLU A C 1
ATOM 1793 O O . GLU A 1 261 ? 15.274 5.660 -46.192 1.00 71.19 261 GLU A O 1
ATOM 1798 N N . ASP A 1 262 ? 16.841 6.535 -44.822 1.00 71.94 262 ASP A N 1
ATOM 1799 C CA . ASP A 1 262 ? 16.443 7.923 -45.006 1.00 71.94 262 ASP A CA 1
ATOM 1800 C C . ASP A 1 262 ? 17.244 8.668 -46.095 1.00 71.94 262 ASP A C 1
ATOM 1802 O O . ASP A 1 262 ? 16.705 9.558 -46.766 1.00 71.94 262 ASP A O 1
ATOM 1806 N N . CYS A 1 263 ? 18.456 8.204 -46.438 1.00 74.38 263 CYS A N 1
ATOM 1807 C CA . CYS A 1 263 ? 19.231 8.666 -47.603 1.00 74.38 263 CYS A CA 1
ATOM 1808 C C . CYS A 1 263 ? 19.053 7.841 -48.887 1.00 74.38 263 CYS A C 1
ATOM 1810 O O . CYS A 1 263 ? 19.930 7.891 -49.767 1.00 74.38 263 CYS A O 1
ATOM 1812 N N . ASP A 1 264 ? 17.939 7.113 -49.057 1.00 69.00 264 ASP A N 1
ATOM 1813 C CA . ASP A 1 264 ? 17.717 6.236 -50.218 1.00 69.00 264 ASP A CA 1
ATOM 1814 C C . ASP A 1 264 ? 17.852 6.987 -51.563 1.00 69.00 264 ASP A C 1
ATOM 1816 O O . ASP A 1 264 ? 16.952 7.654 -52.089 1.00 69.00 264 ASP A O 1
ATOM 1820 N N . CYS A 1 265 ? 19.045 6.862 -52.147 1.00 58.75 265 CYS A N 1
ATOM 1821 C CA . CYS A 1 265 ? 19.404 7.270 -53.496 1.00 58.75 265 CYS A CA 1
ATOM 1822 C C . CYS A 1 265 ? 19.112 8.742 -53.873 1.00 58.75 265 CYS A C 1
ATOM 1824 O O . CYS A 1 265 ? 18.880 9.044 -55.056 1.00 58.75 265 CYS A O 1
ATOM 1826 N N . VAL A 1 266 ? 19.232 9.694 -52.937 1.00 54.91 266 VAL A N 1
ATOM 1827 C CA . VAL A 1 266 ? 19.277 11.131 -53.268 1.00 54.91 266 VAL A CA 1
ATOM 1828 C C . VAL A 1 266 ? 20.709 11.680 -53.184 1.00 54.91 266 VAL A C 1
ATOM 1830 O O . VAL A 1 266 ? 21.374 11.712 -52.160 1.00 54.91 266 VAL A O 1
ATOM 1833 N N . GLY A 1 267 ? 21.199 12.172 -54.323 1.00 55.06 267 GLY A N 1
ATOM 1834 C CA . GLY A 1 267 ? 22.122 13.312 -54.358 1.00 55.06 267 GLY A CA 1
ATOM 1835 C C . GLY A 1 267 ? 23.628 13.077 -54.220 1.00 55.06 267 GLY A C 1
ATOM 1836 O O . GLY A 1 267 ? 24.355 13.797 -54.904 1.00 55.06 267 GLY A O 1
ATOM 1837 N N . SER A 1 268 ? 24.110 12.096 -53.449 1.00 59.25 268 SER A N 1
ATOM 1838 C CA . SER A 1 268 ? 25.566 11.872 -53.271 1.00 59.25 268 SER A CA 1
ATOM 1839 C C . SER A 1 268 ? 25.981 10.464 -52.822 1.00 59.25 268 SER A C 1
ATOM 1841 O O . SER A 1 268 ? 27.134 10.082 -53.044 1.00 59.25 268 SER A O 1
ATOM 1843 N N . CYS A 1 269 ? 25.070 9.664 -52.267 1.00 59.12 269 CYS A N 1
ATOM 1844 C CA . CYS A 1 269 ? 25.339 8.280 -51.882 1.00 59.12 269 CYS A CA 1
ATOM 1845 C C . CYS A 1 269 ? 25.212 7.380 -53.116 1.00 59.12 269 CYS A C 1
ATOM 1847 O O . CYS A 1 269 ? 24.129 7.118 -53.632 1.00 59.12 269 CYS A O 1
ATOM 1849 N N . GLY A 1 270 ? 26.350 7.011 -53.702 1.00 56.09 270 GLY A N 1
ATOM 1850 C CA . GLY A 1 270 ? 26.406 6.355 -55.006 1.00 56.09 270 GLY A CA 1
ATOM 1851 C C . GLY A 1 270 ? 25.822 4.940 -55.017 1.00 56.09 270 GLY A C 1
ATOM 1852 O O . GLY A 1 270 ? 26.572 3.979 -54.897 1.00 56.09 270 GLY A O 1
ATOM 1853 N N . CYS A 1 271 ? 24.528 4.800 -55.294 1.00 51.28 271 CYS A N 1
ATOM 1854 C CA . CYS A 1 271 ? 23.902 3.521 -55.618 1.00 51.28 271 CYS A CA 1
ATOM 1855 C C . CYS A 1 271 ? 24.000 3.245 -57.136 1.00 51.28 271 CYS A C 1
ATOM 1857 O O . CYS A 1 271 ? 23.378 3.900 -57.976 1.00 51.28 271 CYS A O 1
ATOM 1859 N N . SER A 1 272 ? 24.834 2.273 -57.523 1.00 47.50 272 SER A N 1
ATOM 1860 C CA . SER A 1 272 ? 24.814 1.692 -58.873 1.00 47.50 272 SER A CA 1
ATOM 1861 C C . SER A 1 272 ? 23.902 0.468 -58.873 1.00 47.50 272 SER A C 1
ATOM 1863 O O . SER A 1 272 ? 24.363 -0.621 -58.578 1.00 47.50 272 SER A O 1
ATOM 1865 N N . ALA A 1 273 ? 22.631 0.701 -59.205 1.00 42.44 273 ALA A N 1
ATOM 1866 C CA . ALA A 1 273 ? 21.641 -0.233 -59.747 1.00 42.44 273 ALA A CA 1
ATOM 1867 C C . ALA A 1 273 ? 21.829 -1.736 -59.450 1.00 42.44 273 ALA A C 1
ATOM 1869 O O . ALA A 1 273 ? 22.474 -2.432 -60.230 1.00 42.44 273 ALA A O 1
ATOM 1870 N N . ASP A 1 274 ? 21.104 -2.241 -58.457 1.00 37.47 274 ASP A N 1
ATOM 1871 C CA . ASP A 1 274 ? 20.301 -3.452 -58.634 1.00 37.47 274 ASP A CA 1
ATOM 1872 C C . ASP A 1 274 ? 19.057 -3.351 -57.743 1.00 37.47 274 ASP A C 1
ATOM 1874 O O . ASP A 1 274 ? 19.108 -2.776 -56.660 1.00 37.47 274 ASP A O 1
ATOM 1878 N N . ALA A 1 275 ? 17.916 -3.775 -58.270 1.00 48.97 275 ALA A N 1
ATOM 1879 C CA . ALA A 1 275 ? 16.615 -3.589 -57.649 1.00 48.97 275 ALA A CA 1
ATOM 1880 C C . ALA A 1 275 ? 16.230 -4.874 -56.909 1.00 48.97 275 ALA A C 1
ATOM 1882 O O . ALA A 1 275 ? 15.741 -5.813 -57.533 1.00 48.97 275 ALA A O 1
ATOM 1883 N N . GLY A 1 276 ? 16.422 -4.870 -55.594 1.00 39.22 276 GLY A N 1
ATOM 1884 C CA . GLY A 1 276 ? 15.924 -5.851 -54.632 1.00 39.22 276 GLY A CA 1
ATOM 1885 C C . GLY A 1 276 ? 15.804 -5.144 -53.286 1.00 39.22 276 GLY A C 1
ATOM 1886 O O . GLY A 1 276 ? 16.704 -4.399 -52.912 1.00 39.22 276 GLY A O 1
ATOM 1887 N N . VAL A 1 277 ? 14.635 -5.235 -52.667 1.00 49.91 277 VAL A N 1
ATOM 1888 C CA . VAL A 1 277 ? 14.287 -4.547 -51.425 1.00 49.91 277 VAL A CA 1
ATOM 1889 C C . VAL A 1 277 ? 14.465 -5.568 -50.314 1.00 49.91 277 VAL A C 1
ATOM 1891 O O . VAL A 1 277 ? 13.569 -6.381 -50.101 1.00 49.91 277 VAL A O 1
ATOM 1894 N N . ASP A 1 278 ? 15.609 -5.515 -49.640 1.00 42.78 278 ASP A N 1
ATOM 1895 C CA . ASP A 1 278 ? 15.965 -6.400 -48.535 1.00 42.78 278 ASP A CA 1
ATOM 1896 C C . ASP A 1 278 ? 16.884 -5.600 -47.596 1.00 42.78 278 ASP A C 1
ATOM 1898 O O . ASP A 1 278 ? 18.099 -5.530 -47.781 1.00 42.78 278 ASP A O 1
ATOM 1902 N N . GLY A 1 279 ? 16.286 -4.897 -46.633 1.00 48.03 279 GLY A N 1
ATOM 1903 C CA . GLY A 1 279 ? 17.022 -4.268 -45.542 1.00 48.03 279 GLY A CA 1
ATOM 1904 C C . GLY A 1 279 ? 17.561 -5.341 -44.599 1.00 48.03 279 GLY A C 1
ATOM 1905 O O . GLY A 1 279 ? 16.789 -6.121 -44.046 1.00 48.03 279 GLY A O 1
ATOM 1906 N N . GLY A 1 280 ? 18.880 -5.368 -44.427 1.00 39.31 280 GLY A N 1
ATOM 1907 C CA . GLY A 1 280 ? 19.568 -6.212 -43.458 1.00 39.31 280 GLY A CA 1
ATOM 1908 C C . GLY A 1 280 ? 21.076 -6.198 -43.686 1.00 39.31 280 GLY A C 1
ATOM 1909 O O . GLY A 1 280 ? 21.576 -6.809 -44.624 1.00 39.31 280 GLY A O 1
ATOM 1910 N N . THR A 1 281 ? 21.817 -5.488 -42.838 1.00 45.91 281 THR A N 1
ATOM 1911 C CA . THR A 1 281 ? 23.259 -5.708 -42.669 1.00 45.91 281 THR A CA 1
ATOM 1912 C C . THR A 1 281 ? 23.487 -6.532 -41.411 1.00 45.91 281 THR A C 1
ATOM 1914 O O . THR A 1 281 ? 23.382 -6.000 -40.308 1.00 45.91 281 THR A O 1
ATOM 1917 N N . ASP A 1 282 ? 23.893 -7.788 -41.563 1.00 39.12 282 ASP A N 1
ATOM 1918 C CA . ASP A 1 282 ? 24.516 -8.598 -40.517 1.00 39.12 282 ASP A CA 1
ATOM 1919 C C . ASP A 1 282 ? 26.048 -8.546 -40.653 1.00 39.12 282 ASP A C 1
ATOM 1921 O O . ASP A 1 282 ? 26.761 -9.502 -40.952 1.00 39.12 282 ASP A O 1
ATOM 1925 N N . GLY A 1 283 ? 26.608 -7.373 -40.362 1.00 46.84 283 GLY A N 1
ATOM 1926 C CA . GLY A 1 283 ? 28.021 -7.260 -40.014 1.00 46.84 283 GLY A CA 1
ATOM 1927 C C . GLY A 1 283 ? 28.267 -7.744 -38.584 1.00 46.84 283 GLY A C 1
ATOM 1928 O O . GLY A 1 283 ? 28.539 -6.921 -37.716 1.00 46.84 283 GLY A O 1
ATOM 1929 N N . GLY A 1 284 ? 28.174 -9.050 -38.322 1.00 40.56 284 GLY A N 1
ATOM 1930 C CA . GLY A 1 284 ? 28.333 -9.616 -36.979 1.00 40.56 284 GLY A CA 1
ATOM 1931 C C . GLY A 1 284 ? 29.578 -10.485 -36.800 1.00 40.56 284 GLY A C 1
ATOM 1932 O O . GLY A 1 284 ? 29.570 -11.673 -37.103 1.00 40.56 284 GLY A O 1
ATOM 1933 N N . THR A 1 285 ? 30.642 -9.925 -36.218 1.00 51.34 285 THR A N 1
ATOM 1934 C CA . THR A 1 285 ? 31.670 -10.693 -35.497 1.00 51.34 285 THR A CA 1
ATOM 1935 C C . THR A 1 285 ? 31.599 -10.379 -34.006 1.00 51.34 285 THR A C 1
ATOM 1937 O O . THR A 1 285 ? 32.406 -9.583 -33.538 1.00 51.34 285 THR A O 1
ATOM 1940 N N . ASP A 1 286 ? 30.726 -11.036 -33.246 1.00 46.56 286 ASP A N 1
ATOM 1941 C CA . ASP A 1 286 ? 30.931 -11.310 -31.816 1.00 46.56 286 ASP A CA 1
ATOM 1942 C C . ASP A 1 286 ? 29.827 -12.184 -31.210 1.00 46.56 286 ASP A C 1
ATOM 1944 O O . ASP A 1 286 ? 28.635 -11.937 -31.307 1.00 46.56 286 ASP A O 1
ATOM 1948 N N . GLY A 1 287 ? 30.263 -13.254 -30.543 1.00 52.03 287 GLY A N 1
ATOM 1949 C CA . GLY A 1 287 ? 29.384 -14.123 -29.777 1.00 52.03 287 GLY A CA 1
ATOM 1950 C C . GLY A 1 287 ? 28.993 -13.507 -28.436 1.00 52.03 287 GLY A C 1
ATOM 1951 O O . GLY A 1 287 ? 29.852 -13.060 -27.674 1.00 52.03 287 GLY A O 1
ATOM 1952 N N . GLY A 1 288 ? 27.711 -13.613 -28.099 1.00 40.91 288 GLY A N 1
ATOM 1953 C CA . GLY A 1 288 ? 27.183 -13.299 -26.777 1.00 40.91 288 GLY A CA 1
ATOM 1954 C C . GLY A 1 288 ? 25.726 -13.724 -26.656 1.00 40.91 288 GLY A C 1
ATOM 1955 O O . GLY A 1 288 ? 24.841 -13.095 -27.204 1.00 40.91 288 GLY A O 1
ATOM 1956 N N . VAL A 1 289 ? 25.514 -14.834 -25.961 1.00 40.84 289 VAL A N 1
ATOM 1957 C CA . VAL A 1 289 ? 24.234 -15.491 -25.688 1.00 40.84 289 VAL A CA 1
ATOM 1958 C C . VAL A 1 289 ? 23.265 -14.610 -24.891 1.00 40.84 289 VAL A C 1
ATOM 1960 O O . VAL A 1 289 ? 23.673 -14.053 -23.881 1.00 40.84 289 VAL A O 1
ATOM 1963 N N . ASP A 1 290 ? 21.991 -14.581 -25.293 1.00 39.56 290 ASP A N 1
ATOM 1964 C CA . ASP A 1 290 ? 20.849 -14.870 -24.415 1.00 39.56 290 ASP A CA 1
ATOM 1965 C C . ASP A 1 290 ? 19.600 -15.202 -25.247 1.00 39.56 290 ASP A C 1
ATOM 1967 O O . ASP A 1 290 ? 18.968 -14.366 -25.883 1.00 39.56 290 ASP A O 1
ATOM 1971 N N . ALA A 1 291 ? 19.271 -16.492 -25.234 1.00 51.81 291 ALA A N 1
ATOM 1972 C CA . ALA A 1 291 ? 18.115 -17.083 -25.876 1.00 51.81 291 ALA A CA 1
ATOM 1973 C C . ALA A 1 291 ? 16.837 -16.850 -25.057 1.00 51.81 291 ALA A C 1
ATOM 1975 O O . ALA A 1 291 ? 16.788 -17.159 -23.862 1.00 51.81 291 ALA A O 1
ATOM 1976 N N . GLY A 1 292 ? 15.762 -16.450 -25.733 1.00 42.41 292 GLY A N 1
ATOM 1977 C CA . GLY A 1 292 ? 14.413 -16.540 -25.191 1.00 42.41 292 GLY A CA 1
ATOM 1978 C C . GLY A 1 292 ? 13.346 -16.035 -26.155 1.00 42.41 292 GLY A C 1
ATOM 1979 O O . GLY A 1 292 ? 13.075 -14.847 -26.163 1.00 42.41 292 GLY A O 1
ATOM 1980 N N . VAL A 1 293 ? 12.697 -16.978 -26.851 1.00 39.78 293 VAL A N 1
ATOM 1981 C CA . VAL A 1 293 ? 11.401 -16.896 -27.570 1.00 39.78 293 VAL A CA 1
ATOM 1982 C C . VAL A 1 293 ? 11.302 -16.254 -28.964 1.00 39.78 293 VAL A C 1
ATOM 1984 O O . VAL A 1 293 ? 10.205 -15.849 -29.331 1.00 39.78 293 VAL A O 1
ATOM 1987 N N . ASP A 1 294 ? 12.333 -16.362 -29.802 1.00 34.47 294 ASP A N 1
ATOM 1988 C CA . ASP A 1 294 ? 12.122 -16.423 -31.258 1.00 34.47 294 ASP A CA 1
ATOM 1989 C C . ASP A 1 294 ? 12.703 -17.718 -31.823 1.00 34.47 294 ASP A C 1
ATOM 1991 O O . ASP A 1 294 ? 13.884 -18.025 -31.674 1.00 34.47 294 ASP A O 1
ATOM 1995 N N . ALA A 1 295 ? 11.822 -18.540 -32.382 1.00 46.19 295 ALA A N 1
ATOM 1996 C CA . ALA A 1 295 ? 12.176 -19.749 -33.102 1.00 46.19 295 ALA A CA 1
ATOM 1997 C C . ALA A 1 295 ? 11.717 -19.552 -34.545 1.00 46.19 295 ALA A C 1
ATOM 1999 O O . ALA A 1 295 ? 10.520 -19.643 -34.823 1.00 46.19 295 ALA A O 1
ATOM 2000 N N . GLY A 1 296 ? 12.697 -19.292 -35.409 1.00 44.88 296 GLY A N 1
ATOM 2001 C CA . GLY A 1 296 ? 12.575 -19.277 -36.862 1.00 44.88 296 GLY A CA 1
ATOM 2002 C C . GLY A 1 296 ? 12.778 -17.886 -37.440 1.00 44.88 296 GLY A C 1
ATOM 2003 O O . GLY A 1 296 ? 11.784 -17.191 -37.615 1.00 44.88 296 GLY A O 1
ATOM 2004 N N . SER A 1 297 ? 14.041 -17.506 -37.681 1.00 45.28 297 SER A N 1
ATOM 2005 C CA . SER A 1 297 ? 14.517 -16.626 -38.778 1.00 45.28 297 SER A CA 1
ATOM 2006 C C . SER A 1 297 ? 15.978 -16.161 -38.607 1.00 45.28 297 SER A C 1
ATOM 2008 O O . SER A 1 297 ? 16.421 -15.368 -39.417 1.00 45.28 297 SER A O 1
ATOM 2010 N N . ASP A 1 298 ? 16.738 -16.627 -37.604 1.00 44.44 298 ASP A N 1
ATOM 2011 C CA . ASP A 1 298 ? 18.159 -16.248 -37.451 1.00 44.44 298 ASP A CA 1
ATOM 2012 C C . ASP A 1 298 ? 19.054 -17.447 -37.089 1.00 44.44 298 ASP A C 1
ATOM 2014 O O . ASP A 1 298 ? 19.605 -17.570 -35.991 1.00 44.44 298 ASP A O 1
ATOM 2018 N N . ALA A 1 299 ? 19.179 -18.361 -38.038 1.00 43.81 299 ALA A N 1
ATOM 2019 C CA . ALA A 1 299 ? 20.304 -19.272 -38.201 1.00 43.81 299 ALA A CA 1
ATOM 2020 C C . ALA A 1 299 ? 20.487 -19.353 -39.719 1.00 43.81 299 ALA A C 1
ATOM 2022 O O . ALA A 1 299 ? 19.502 -19.484 -40.419 1.00 43.81 299 ALA A O 1
ATOM 2023 N N . GLY A 1 300 ? 21.629 -19.172 -40.353 1.00 43.38 300 GLY A N 1
ATOM 2024 C CA . GLY A 1 300 ? 22.983 -18.811 -39.979 1.00 43.38 300 GLY A CA 1
ATOM 2025 C C . GLY A 1 300 ? 23.796 -19.218 -41.204 1.00 43.38 300 GLY A C 1
ATOM 2026 O O . GLY A 1 300 ? 23.693 -20.367 -41.590 1.00 43.38 300 GLY A O 1
ATOM 2027 N N . ASP A 1 301 ? 24.543 -18.305 -41.833 1.00 53.81 301 ASP A N 1
ATOM 2028 C CA . ASP A 1 301 ? 25.512 -18.628 -42.897 1.00 53.81 301 ASP A CA 1
ATOM 2029 C C . ASP A 1 301 ? 25.001 -19.634 -43.961 1.00 53.81 301 ASP A C 1
ATOM 2031 O O . ASP A 1 301 ? 25.342 -20.808 -43.910 1.00 53.81 301 ASP A O 1
ATOM 2035 N N . GLY A 1 302 ? 24.222 -19.141 -44.932 1.00 72.06 302 GLY A N 1
ATOM 2036 C CA . GLY A 1 302 ? 23.431 -19.906 -45.913 1.00 72.06 302 GLY A CA 1
ATOM 2037 C C . GLY A 1 302 ? 23.838 -21.347 -46.256 1.00 72.06 302 GLY A C 1
ATOM 2038 O O . GLY A 1 302 ? 24.996 -21.613 -46.589 1.00 72.06 302 GLY A O 1
ATOM 2039 N N . GLU A 1 303 ? 22.817 -22.207 -46.294 1.00 80.50 303 GLU A N 1
ATOM 2040 C CA . GLU A 1 303 ? 22.825 -23.647 -46.578 1.00 80.50 303 GLU A CA 1
ATOM 2041 C C . GLU A 1 303 ? 23.928 -24.105 -47.555 1.00 80.50 303 GLU A C 1
ATOM 2043 O O . GLU A 1 303 ? 24.124 -23.538 -48.647 1.00 80.50 303 GLU A O 1
ATOM 2048 N N . ASP A 1 304 ? 24.678 -25.151 -47.189 1.00 84.25 304 ASP A N 1
ATOM 2049 C CA . ASP A 1 304 ? 25.538 -25.866 -48.136 1.00 84.25 304 ASP A CA 1
ATOM 2050 C C . ASP A 1 304 ? 24.679 -26.866 -48.906 1.00 84.25 304 ASP A C 1
ATOM 2052 O O . ASP A 1 304 ? 24.462 -27.984 -48.461 1.00 84.25 304 ASP A O 1
ATOM 2056 N N . CYS A 1 305 ? 24.243 -26.461 -50.101 1.00 85.06 305 CYS A N 1
ATOM 2057 C CA . CYS A 1 305 ? 23.283 -27.165 -50.963 1.00 85.06 305 CYS A CA 1
ATOM 2058 C C . CYS A 1 305 ? 23.715 -28.554 -51.491 1.00 85.06 305 CYS A C 1
ATOM 2060 O O . CYS A 1 305 ? 23.282 -28.978 -52.570 1.00 85.06 305 CYS A O 1
ATOM 2062 N N . ALA A 1 306 ? 24.689 -29.204 -50.859 1.00 82.50 306 ALA A N 1
ATOM 2063 C CA . ALA A 1 306 ? 25.375 -30.379 -51.364 1.00 82.50 306 ALA A CA 1
ATOM 2064 C C . ALA A 1 306 ? 25.993 -31.271 -50.265 1.00 82.50 306 ALA A C 1
ATOM 2066 O O . ALA A 1 306 ? 26.976 -31.972 -50.543 1.00 82.50 306 ALA A O 1
ATOM 2067 N N . ASN A 1 307 ? 25.515 -31.256 -49.021 1.00 80.06 307 ASN A N 1
ATOM 2068 C CA . ASN A 1 307 ? 26.135 -32.036 -47.944 1.00 80.06 307 ASN A CA 1
ATOM 2069 C C . ASN A 1 307 ? 25.184 -32.978 -47.178 1.00 80.06 307 ASN A C 1
ATOM 2071 O O . ASN A 1 307 ? 25.676 -33.828 -46.418 1.00 80.06 307 ASN A O 1
ATOM 2075 N N . GLY A 1 308 ? 23.877 -32.925 -47.440 1.00 78.25 308 GLY A N 1
ATOM 2076 C CA . GLY A 1 308 ? 22.874 -33.791 -46.818 1.00 78.25 308 GLY A CA 1
ATOM 2077 C C . GLY A 1 308 ? 22.531 -33.413 -45.382 1.00 78.25 308 GLY A C 1
ATOM 2078 O O . GLY A 1 308 ? 22.090 -34.291 -44.626 1.00 78.25 308 GLY A O 1
ATOM 2079 N N . ILE A 1 309 ? 22.800 -32.174 -44.971 1.00 84.62 309 ILE A N 1
ATOM 2080 C CA . ILE A 1 309 ? 22.568 -31.637 -43.630 1.00 84.62 309 ILE A CA 1
ATOM 2081 C C . ILE A 1 309 ? 21.883 -30.278 -43.766 1.00 84.62 309 ILE A C 1
ATOM 2083 O O . ILE A 1 309 ? 22.355 -29.443 -44.506 1.00 84.62 309 ILE A O 1
ATOM 2087 N N . ASP A 1 310 ? 20.816 -30.093 -42.996 1.00 82.62 310 ASP A N 1
ATOM 2088 C CA . ASP A 1 310 ? 20.165 -28.813 -42.698 1.00 82.62 310 ASP A CA 1
ATOM 2089 C C . ASP A 1 310 ? 21.139 -27.911 -41.902 1.00 82.62 310 ASP A C 1
ATOM 2091 O O . ASP A 1 310 ? 21.249 -28.050 -40.672 1.00 82.62 310 ASP A O 1
ATOM 2095 N N . ASP A 1 311 ? 21.958 -27.116 -42.598 1.00 81.25 311 ASP A N 1
ATOM 2096 C CA . ASP A 1 311 ? 23.037 -26.308 -42.013 1.00 81.25 311 ASP A CA 1
ATOM 2097 C C . ASP A 1 311 ? 22.515 -25.017 -41.374 1.00 81.25 311 ASP A C 1
ATOM 2099 O O . ASP A 1 311 ? 23.088 -24.565 -40.371 1.00 81.25 311 ASP A O 1
ATOM 2103 N N . ASP A 1 312 ? 21.422 -24.462 -41.898 1.00 76.38 312 ASP A N 1
ATOM 2104 C CA . ASP A 1 312 ? 20.745 -23.293 -41.331 1.00 76.38 312 ASP A CA 1
ATOM 2105 C C . ASP A 1 312 ? 19.596 -23.651 -40.363 1.00 76.38 312 ASP A C 1
ATOM 2107 O O . ASP A 1 312 ? 19.135 -22.814 -39.583 1.00 76.38 312 ASP A O 1
ATOM 2111 N N . VAL A 1 313 ? 19.278 -24.944 -40.244 1.00 81.06 313 VAL A N 1
ATOM 2112 C CA . VAL A 1 313 ? 18.399 -25.526 -39.218 1.00 81.06 313 VAL A CA 1
ATOM 2113 C C . VAL A 1 313 ? 16.940 -25.075 -39.367 1.00 81.06 313 VAL A C 1
ATOM 2115 O O . VAL A 1 313 ? 16.199 -24.974 -38.374 1.00 81.06 313 VAL A O 1
ATOM 2118 N N . ASP A 1 314 ? 16.504 -24.804 -40.594 1.00 77.19 314 ASP A N 1
ATOM 2119 C CA . ASP A 1 314 ? 15.134 -24.407 -40.916 1.00 77.19 314 ASP A CA 1
ATOM 2120 C C . ASP A 1 314 ? 14.199 -25.621 -41.159 1.00 77.19 314 ASP A C 1
ATOM 2122 O O . ASP A 1 314 ? 12.963 -25.521 -41.072 1.00 77.19 314 ASP A O 1
ATOM 2126 N N . GLY A 1 315 ? 14.789 -26.813 -41.310 1.00 81.25 315 GLY A N 1
ATOM 2127 C CA . GLY A 1 315 ? 14.112 -28.094 -41.503 1.00 81.25 315 GLY A CA 1
ATOM 2128 C C . GLY A 1 315 ? 14.051 -28.574 -42.954 1.00 81.25 315 GLY A C 1
ATOM 2129 O O . GLY A 1 315 ? 13.545 -29.685 -43.185 1.00 81.25 315 GLY A O 1
ATOM 2130 N N . ALA A 1 316 ? 14.532 -27.777 -43.902 1.00 83.75 316 ALA A N 1
ATOM 2131 C CA . ALA A 1 316 ? 14.885 -28.191 -45.245 1.00 83.75 316 ALA A CA 1
ATOM 2132 C C . ALA A 1 316 ? 16.345 -28.675 -45.283 1.00 83.75 316 ALA A C 1
ATOM 2134 O O . ALA A 1 316 ? 17.053 -28.693 -44.287 1.00 83.75 316 ALA A O 1
ATOM 2135 N N . THR A 1 317 ? 16.764 -29.285 -46.382 1.00 87.25 317 THR A N 1
ATOM 2136 C CA . THR A 1 317 ? 18.139 -29.775 -46.536 1.00 87.25 317 THR A CA 1
ATOM 2137 C C . THR A 1 317 ? 18.478 -29.737 -48.012 1.00 87.25 317 THR A C 1
ATOM 2139 O O . THR A 1 317 ? 17.648 -30.154 -48.831 1.00 87.25 317 THR A O 1
ATOM 2142 N N . ASP A 1 318 ? 19.689 -29.303 -48.342 1.00 84.06 318 ASP A N 1
ATOM 2143 C CA . ASP A 1 318 ? 20.230 -29.235 -49.696 1.00 84.06 318 ASP A CA 1
ATOM 2144 C C . ASP A 1 318 ? 19.276 -28.540 -50.696 1.00 84.06 318 ASP A C 1
ATOM 2146 O O . ASP A 1 318 ? 18.887 -27.397 -50.509 1.00 84.06 318 ASP A O 1
ATOM 2150 N N . CYS A 1 319 ? 18.864 -29.191 -51.790 1.00 84.12 319 CYS A N 1
ATOM 2151 C CA . CYS A 1 319 ? 17.967 -28.581 -52.783 1.00 84.12 319 CYS A CA 1
ATOM 2152 C C . CYS A 1 319 ? 16.509 -28.518 -52.317 1.00 84.12 319 CYS A C 1
ATOM 2154 O O . CYS A 1 319 ? 15.665 -27.973 -53.025 1.00 84.12 319 CYS A O 1
ATOM 2156 N N . GLY A 1 320 ? 16.195 -29.115 -51.166 1.00 82.25 320 GLY A N 1
ATOM 2157 C CA . GLY A 1 320 ? 14.889 -28.966 -50.534 1.00 82.25 320 GLY A CA 1
ATOM 2158 C C . GLY A 1 320 ? 14.719 -27.592 -49.890 1.00 82.25 320 GLY A C 1
ATOM 2159 O O . GLY A 1 320 ? 13.589 -27.217 -49.579 1.00 82.25 320 GLY A O 1
ATOM 2160 N N . ASP A 1 321 ? 15.828 -26.880 -49.704 1.00 81.94 321 ASP A N 1
ATOM 2161 C CA . ASP A 1 321 ? 15.941 -25.559 -49.108 1.00 81.94 321 ASP A CA 1
ATOM 2162 C C . ASP A 1 321 ? 15.738 -24.449 -50.159 1.00 81.94 321 ASP A C 1
ATOM 2164 O O . ASP A 1 321 ? 16.213 -24.547 -51.301 1.00 81.94 321 ASP A O 1
ATOM 2168 N N . VAL A 1 322 ? 14.975 -23.403 -49.818 1.00 81.00 322 VAL A N 1
ATOM 2169 C CA . VAL A 1 322 ? 14.598 -22.359 -50.790 1.00 81.00 322 VAL A CA 1
ATOM 2170 C C . VAL A 1 322 ? 15.751 -21.389 -51.057 1.00 81.00 322 VAL A C 1
ATOM 2172 O O . VAL A 1 322 ? 15.867 -20.847 -52.162 1.00 81.00 322 VAL A O 1
ATOM 2175 N N . GLU A 1 323 ? 16.663 -21.237 -50.105 1.00 81.81 323 GLU A N 1
ATOM 2176 C CA . GLU A 1 323 ? 17.896 -20.468 -50.194 1.00 81.81 323 GLU A CA 1
ATOM 2177 C C . GLU A 1 323 ? 18.908 -21.148 -51.137 1.00 81.81 323 GLU A C 1
ATOM 2179 O O . GLU A 1 323 ? 19.826 -20.504 -51.669 1.00 81.81 323 GLU A O 1
ATOM 2184 N N . CYS A 1 324 ? 18.708 -22.435 -51.434 1.00 82.56 324 CYS A N 1
ATOM 2185 C CA . CYS A 1 324 ? 19.490 -23.183 -52.407 1.00 82.56 324 CYS A CA 1
ATOM 2186 C C . CYS A 1 324 ? 19.064 -22.994 -53.866 1.00 82.56 324 CYS A C 1
ATOM 2188 O O . CYS A 1 324 ? 19.841 -23.346 -54.755 1.00 82.56 324 CYS A O 1
ATOM 2190 N N . ALA A 1 325 ? 17.916 -22.384 -54.164 1.00 82.81 325 ALA A N 1
ATOM 2191 C CA . ALA A 1 325 ? 17.431 -22.221 -55.536 1.00 82.81 325 ALA A CA 1
ATOM 2192 C C . ALA A 1 325 ? 18.499 -21.646 -56.500 1.00 82.81 325 ALA A C 1
ATOM 2194 O O . ALA A 1 325 ? 19.080 -20.576 -56.294 1.00 82.81 325 ALA A O 1
ATOM 2195 N N . GLY A 1 326 ? 18.799 -22.372 -57.585 1.00 74.38 326 GLY A N 1
ATOM 2196 C CA . GLY A 1 326 ? 19.787 -21.943 -58.583 1.00 74.38 326 GLY A CA 1
ATOM 2197 C C . GLY A 1 326 ? 21.266 -22.139 -58.202 1.00 74.38 326 GLY A C 1
ATOM 2198 O O . GLY A 1 326 ? 22.145 -21.769 -58.995 1.00 74.38 326 GLY A O 1
ATOM 2199 N N . ARG A 1 327 ? 21.572 -22.723 -57.036 1.00 81.69 327 ARG A N 1
ATOM 2200 C CA . ARG A 1 327 ? 22.941 -23.068 -56.606 1.00 81.69 327 ARG A CA 1
ATOM 2201 C C . ARG A 1 327 ? 23.335 -24.457 -57.120 1.00 81.69 327 ARG A C 1
ATOM 2203 O O . ARG A 1 327 ? 22.525 -25.188 -57.673 1.00 81.69 327 ARG A O 1
ATOM 2210 N N . ALA A 1 328 ? 24.626 -24.777 -57.061 1.00 78.00 328 ALA A N 1
ATOM 2211 C CA . ALA A 1 328 ? 25.127 -26.073 -57.518 1.00 78.00 328 ALA A CA 1
ATOM 2212 C C . ALA A 1 328 ? 25.017 -27.103 -56.395 1.00 78.00 328 ALA A C 1
ATOM 2214 O O . ALA A 1 328 ? 25.381 -26.791 -55.265 1.00 78.00 328 ALA A O 1
ATOM 2215 N N . CYS A 1 329 ? 24.613 -28.323 -56.734 1.00 77.19 329 CYS A N 1
ATOM 2216 C CA . CYS A 1 329 ? 24.392 -29.389 -55.763 1.00 77.19 329 CYS A CA 1
ATOM 2217 C C . CYS A 1 329 ? 25.225 -30.652 -56.068 1.00 77.19 329 CYS A C 1
ATOM 2219 O O . CYS A 1 329 ? 25.982 -30.701 -57.056 1.00 77.19 329 CYS A O 1
ATOM 2221 N N . LEU A 1 330 ? 25.143 -31.674 -55.204 1.00 70.69 330 LEU A N 1
ATOM 2222 C CA . LEU A 1 330 ? 25.855 -32.942 -55.410 1.00 70.69 330 LEU A CA 1
ATOM 2223 C C . LEU A 1 330 ? 25.453 -33.568 -56.746 1.00 70.69 330 LEU A C 1
ATOM 2225 O O . LEU A 1 330 ? 24.284 -33.806 -56.998 1.00 70.69 330 LEU A O 1
ATOM 2229 N N . GLY A 1 331 ? 26.445 -33.835 -57.601 1.00 63.41 331 GLY A N 1
ATOM 2230 C CA . GLY A 1 331 ? 26.210 -34.382 -58.942 1.00 63.41 331 GLY A CA 1
ATOM 2231 C C . GLY A 1 331 ? 26.498 -33.417 -60.095 1.00 63.41 331 GLY A C 1
ATOM 2232 O O . GLY A 1 331 ? 26.708 -33.821 -61.238 1.00 63.41 331 GLY A O 1
ATOM 2233 N N . GLY A 1 332 ? 26.662 -32.125 -59.791 1.00 65.31 332 GLY A N 1
ATOM 2234 C CA . GLY A 1 332 ? 26.976 -31.106 -60.799 1.00 65.31 332 GLY A CA 1
ATOM 2235 C C . GLY A 1 332 ? 25.748 -30.536 -61.514 1.00 65.31 332 GLY A C 1
ATOM 2236 O O . GLY A 1 332 ? 25.915 -29.867 -62.539 1.00 65.31 332 GLY A O 1
ATOM 2237 N N . GLY A 1 333 ? 24.556 -30.780 -60.964 1.00 73.31 333 GLY A N 1
ATOM 2238 C CA . GLY A 1 333 ? 23.307 -30.111 -61.317 1.00 73.31 333 GLY A CA 1
ATOM 2239 C C . GLY A 1 333 ? 23.076 -28.804 -60.554 1.00 73.31 333 GLY A C 1
ATOM 2240 O O . GLY A 1 333 ? 23.969 -28.304 -59.861 1.00 73.31 333 GLY A O 1
ATOM 2241 N N . ILE A 1 334 ? 21.883 -28.239 -60.740 1.00 77.88 334 ILE A N 1
ATOM 2242 C CA . ILE A 1 334 ? 21.409 -26.994 -60.130 1.00 77.88 334 ILE A CA 1
ATOM 2243 C C . ILE A 1 334 ? 20.086 -27.265 -59.402 1.00 77.88 334 ILE A C 1
ATOM 2245 O O . ILE A 1 334 ? 19.242 -27.968 -59.948 1.00 77.88 334 ILE A O 1
ATOM 2249 N N . CYS A 1 335 ? 19.891 -26.702 -58.212 1.00 80.38 335 CYS A N 1
ATOM 2250 C CA . CYS A 1 335 ? 18.648 -26.832 -57.439 1.00 80.38 335 CYS A CA 1
ATOM 2251 C C . CYS A 1 335 ? 17.471 -26.186 -58.185 1.00 80.38 335 CYS A C 1
ATOM 2253 O O . CYS A 1 335 ? 17.591 -25.040 -58.644 1.00 80.38 335 CYS A O 1
ATOM 2255 N N . ASP A 1 336 ? 16.341 -26.888 -58.277 1.00 73.88 336 ASP A N 1
ATOM 2256 C CA . ASP A 1 336 ? 15.094 -26.316 -58.791 1.00 73.88 336 ASP A CA 1
ATOM 2257 C C . ASP A 1 336 ? 14.435 -25.377 -57.761 1.00 73.88 336 ASP A C 1
ATOM 2259 O O . ASP A 1 336 ? 14.585 -25.515 -56.555 1.00 73.88 336 ASP A O 1
ATOM 2263 N N . ASP A 1 337 ? 13.687 -24.392 -58.252 1.00 63.75 337 ASP A N 1
ATOM 2264 C CA . ASP A 1 337 ? 13.119 -23.276 -57.469 1.00 63.75 337 ASP A CA 1
ATOM 2265 C C . ASP A 1 337 ? 11.818 -23.653 -56.714 1.00 63.75 337 ASP A C 1
ATOM 2267 O O . ASP A 1 337 ? 11.013 -22.781 -56.390 1.00 63.75 337 ASP A O 1
ATOM 2271 N N . ASP A 1 338 ? 11.516 -24.946 -56.524 1.00 64.88 338 ASP A N 1
ATOM 2272 C CA . ASP A 1 338 ? 10.207 -25.397 -56.020 1.00 64.88 338 ASP A CA 1
ATOM 2273 C C . ASP A 1 338 ? 10.162 -25.803 -54.535 1.00 64.88 338 ASP A C 1
ATOM 2275 O O . ASP A 1 338 ? 9.052 -25.959 -54.011 1.00 64.88 338 ASP A O 1
ATOM 2279 N N . GLY A 1 339 ? 11.315 -25.861 -53.848 1.00 61.06 339 GLY A N 1
ATOM 2280 C CA . GLY A 1 339 ? 11.454 -25.805 -52.378 1.00 61.06 339 GLY A CA 1
ATOM 2281 C C . GLY A 1 339 ? 10.607 -26.817 -51.600 1.00 61.06 339 GLY A C 1
ATOM 2282 O O . GLY A 1 339 ? 10.092 -26.519 -50.521 1.00 61.06 339 GLY A O 1
ATOM 2283 N N . PHE A 1 340 ? 10.335 -27.979 -52.195 1.00 59.84 340 PHE A N 1
ATOM 2284 C CA . PHE A 1 340 ? 9.414 -28.965 -51.620 1.00 59.84 340 PHE A CA 1
ATOM 2285 C C . PHE A 1 340 ? 9.984 -30.385 -51.597 1.00 59.84 340 PHE A C 1
ATOM 2287 O O . PHE A 1 340 ? 9.595 -31.188 -50.749 1.00 59.84 340 PHE A O 1
ATOM 2294 N N . GLU A 1 341 ? 10.929 -30.691 -52.482 1.00 65.25 341 GLU A N 1
ATOM 2295 C CA . GLU A 1 341 ? 11.686 -31.937 -52.496 1.00 65.25 341 GLU A CA 1
ATOM 2296 C C . GLU A 1 341 ? 13.141 -31.618 -52.867 1.00 65.25 341 GLU A C 1
ATOM 2298 O O . GLU A 1 341 ? 13.382 -30.745 -53.693 1.00 65.25 341 GLU A O 1
ATOM 2303 N N . ASP A 1 342 ? 14.092 -32.315 -52.238 1.00 69.75 342 ASP A N 1
ATOM 2304 C CA . ASP A 1 342 ? 15.533 -32.199 -52.495 1.00 69.75 342 ASP A CA 1
ATOM 2305 C C . ASP A 1 342 ? 15.867 -32.715 -53.903 1.00 69.75 342 ASP A C 1
ATOM 2307 O O . ASP A 1 342 ? 16.218 -33.878 -54.103 1.00 69.75 342 ASP A O 1
ATOM 2311 N N . HIS A 1 343 ? 15.629 -31.856 -54.898 1.00 72.69 343 HIS A N 1
ATOM 2312 C CA . HIS A 1 343 ? 15.822 -32.142 -56.313 1.00 72.69 343 HIS A CA 1
ATOM 2313 C C . HIS A 1 343 ? 16.981 -31.329 -56.889 1.00 72.69 343 HIS A C 1
ATOM 2315 O O . HIS A 1 343 ? 16.876 -30.141 -57.206 1.00 72.69 343 HIS A O 1
ATOM 2321 N N . CYS A 1 344 ? 18.075 -32.044 -57.116 1.00 72.38 344 CYS A N 1
ATOM 2322 C CA . CYS A 1 344 ? 19.154 -31.635 -57.993 1.00 72.38 344 CYS A CA 1
ATOM 2323 C C . CYS A 1 344 ? 18.743 -31.797 -59.455 1.00 72.38 344 CYS A C 1
ATOM 2325 O O . CYS A 1 344 ? 18.572 -32.913 -59.933 1.00 72.38 344 CYS A O 1
ATOM 2327 N N . VAL A 1 345 ? 18.635 -30.706 -60.212 1.00 69.38 345 VAL A N 1
ATOM 2328 C CA . VAL A 1 345 ? 18.341 -30.787 -61.646 1.00 69.38 345 VAL A CA 1
ATOM 2329 C C . VAL A 1 345 ? 19.584 -30.511 -62.469 1.00 69.38 345 VAL A C 1
ATOM 2331 O O . VAL A 1 345 ? 20.039 -29.380 -62.659 1.00 69.38 345 VAL A O 1
ATOM 2334 N N . GLY A 1 346 ? 20.150 -31.581 -63.018 1.00 65.44 346 GLY A N 1
ATOM 2335 C CA . GLY A 1 346 ? 21.199 -31.480 -64.018 1.00 65.44 346 GLY A CA 1
ATOM 2336 C C . GLY A 1 346 ? 21.511 -32.818 -64.646 1.00 65.44 346 GLY A C 1
ATOM 2337 O O . GLY A 1 346 ? 22.306 -33.544 -64.091 1.00 65.44 346 GLY A O 1
ATOM 2338 N N . GLY A 1 347 ? 20.957 -33.076 -65.829 1.00 66.56 347 GLY A N 1
ATOM 2339 C CA . GLY A 1 347 ? 20.932 -34.412 -66.419 1.00 66.56 347 GLY A CA 1
ATOM 2340 C C . GLY A 1 347 ? 22.229 -35.219 -66.383 1.00 66.56 347 GLY A C 1
ATOM 2341 O O . GLY A 1 347 ? 23.324 -34.688 -66.626 1.00 66.56 347 GLY A O 1
ATOM 2342 N N . GLU A 1 348 ? 22.063 -36.520 -66.159 1.00 72.75 348 GLU A N 1
ATOM 2343 C CA . GLU A 1 348 ? 23.114 -37.499 -65.920 1.00 72.75 348 GLU A CA 1
ATOM 2344 C C . GLU A 1 348 ? 24.338 -37.313 -66.841 1.00 72.75 348 GLU A C 1
ATOM 2346 O O . GLU A 1 348 ? 24.341 -37.566 -68.058 1.00 72.75 348 GLU A O 1
ATOM 2351 N N . SER A 1 349 ? 25.434 -36.837 -66.244 1.00 69.38 349 SER A N 1
ATOM 2352 C CA . SER A 1 349 ? 26.621 -36.441 -67.003 1.00 69.38 349 SER A CA 1
ATOM 2353 C C . SER A 1 349 ? 27.514 -37.628 -67.408 1.00 69.38 349 SER A C 1
ATOM 2355 O O . SER A 1 349 ? 28.248 -37.519 -68.405 1.00 69.38 349 SER A O 1
ATOM 2357 N N . THR A 1 350 ? 27.418 -38.780 -66.718 1.00 77.25 350 THR A N 1
ATOM 2358 C CA . THR A 1 350 ? 28.241 -39.983 -66.968 1.00 77.25 350 THR A CA 1
ATOM 2359 C C . THR A 1 350 ? 27.443 -41.284 -67.139 1.00 77.25 350 THR A C 1
ATOM 2361 O O . THR A 1 350 ? 27.689 -42.278 -66.464 1.00 77.25 350 THR A O 1
ATOM 2364 N N . CYS A 1 351 ? 26.639 -41.348 -68.195 1.00 80.94 351 CYS A N 1
ATOM 2365 C CA . CYS A 1 351 ? 25.919 -42.552 -68.625 1.00 80.94 351 CYS A CA 1
ATOM 2366 C C . CYS A 1 351 ? 26.796 -43.821 -68.746 1.00 80.94 351 CYS A C 1
ATOM 2368 O O . CYS A 1 351 ? 27.487 -44.029 -69.756 1.00 80.94 351 CYS A O 1
ATOM 2370 N N . GLY A 1 352 ? 26.739 -44.713 -67.754 1.00 77.12 352 GLY A N 1
ATOM 2371 C CA . GLY A 1 352 ? 27.377 -46.039 -67.730 1.00 77.12 352 GLY A CA 1
ATOM 2372 C C . GLY A 1 352 ? 28.367 -46.290 -66.581 1.00 77.12 352 GLY A C 1
ATOM 2373 O O . GLY A 1 352 ? 29.183 -47.218 -66.691 1.00 77.12 352 GLY A O 1
ATOM 2374 N N . ASN A 1 353 ? 28.359 -45.471 -65.528 1.00 78.06 353 ASN A N 1
ATOM 2375 C CA . ASN A 1 353 ? 29.193 -45.629 -64.333 1.00 78.06 353 ASN A CA 1
ATOM 2376 C C . ASN A 1 353 ? 28.454 -46.308 -63.152 1.00 78.06 353 ASN A C 1
ATOM 2378 O O . ASN A 1 353 ? 29.119 -46.641 -62.164 1.00 78.06 353 ASN A O 1
ATOM 2382 N N . PHE A 1 354 ? 27.156 -46.608 -63.290 1.00 76.62 354 PHE A N 1
ATOM 2383 C CA . PHE A 1 354 ? 26.267 -47.156 -62.254 1.00 76.62 354 PHE A CA 1
ATOM 2384 C C . PHE A 1 354 ? 26.060 -46.237 -61.047 1.00 76.62 354 PHE A C 1
ATOM 2386 O O . PHE A 1 354 ? 25.807 -46.730 -59.942 1.00 76.62 354 PHE A O 1
ATOM 2393 N N . LEU A 1 355 ? 26.181 -44.928 -61.248 1.00 78.69 355 LEU A N 1
ATOM 2394 C CA . LEU A 1 355 ? 25.899 -43.898 -60.259 1.00 78.69 355 LEU A CA 1
ATOM 2395 C C . LEU A 1 355 ? 24.798 -42.979 -60.787 1.00 78.69 355 LEU A C 1
ATOM 2397 O O . LEU A 1 355 ? 24.759 -42.651 -61.966 1.00 78.69 355 LEU A O 1
ATOM 2401 N N . ASP A 1 356 ? 23.904 -42.608 -59.883 1.00 73.00 356 ASP A N 1
ATOM 2402 C CA . ASP A 1 356 ? 22.914 -41.556 -60.075 1.00 73.00 356 ASP A CA 1
ATOM 2403 C C . ASP A 1 356 ? 23.652 -40.217 -59.932 1.00 73.00 356 ASP A C 1
ATOM 2405 O O . ASP A 1 356 ? 23.866 -39.727 -58.821 1.00 73.00 356 ASP A O 1
ATOM 2409 N N . ASP A 1 357 ? 24.232 -39.750 -61.042 1.00 72.75 357 ASP A N 1
ATOM 2410 C CA . ASP A 1 357 ? 25.119 -38.583 -61.062 1.00 72.75 357 ASP A CA 1
ATOM 2411 C C . ASP A 1 357 ? 24.347 -37.266 -60.906 1.00 72.75 357 ASP A C 1
ATOM 2413 O O . ASP A 1 357 ? 24.984 -36.243 -60.691 1.00 72.75 357 ASP A O 1
ATOM 2417 N N . ASP A 1 358 ? 23.026 -37.272 -61.031 1.00 69.25 358 ASP A N 1
ATOM 2418 C CA . ASP A 1 358 ? 22.136 -36.117 -60.908 1.00 69.25 358 ASP A CA 1
ATOM 2419 C C . ASP A 1 358 ? 21.088 -36.260 -59.798 1.00 69.25 358 ASP A C 1
ATOM 2421 O O . ASP A 1 358 ? 20.349 -35.318 -59.532 1.00 69.25 358 ASP A O 1
ATOM 2425 N N . ALA A 1 359 ? 21.130 -37.376 -59.069 1.00 72.69 359 ALA A N 1
ATOM 2426 C CA . ALA A 1 359 ? 20.365 -37.658 -57.859 1.00 72.69 359 ALA A CA 1
ATOM 2427 C C . ALA A 1 359 ? 18.835 -37.664 -58.055 1.00 72.69 359 ALA A C 1
ATOM 2429 O O . ALA A 1 359 ? 18.091 -37.436 -57.099 1.00 72.69 359 ALA A O 1
ATOM 2430 N N . ASP A 1 360 ? 18.345 -37.974 -59.262 1.00 70.88 360 ASP A N 1
ATOM 2431 C CA . ASP A 1 360 ? 16.907 -38.028 -59.577 1.00 70.88 360 ASP A CA 1
ATOM 2432 C C . ASP A 1 360 ? 16.263 -39.403 -59.253 1.00 70.88 360 ASP A C 1
ATOM 2434 O O . ASP A 1 360 ? 15.049 -39.620 -59.389 1.00 70.88 360 ASP A O 1
ATOM 2438 N N . GLY A 1 361 ? 17.078 -40.351 -58.778 1.00 76.19 361 GLY A N 1
ATOM 2439 C CA . GLY A 1 361 ? 16.695 -41.715 -58.432 1.00 76.19 361 GLY A CA 1
ATOM 2440 C C . GLY A 1 361 ? 16.802 -42.713 -59.588 1.00 76.19 361 GLY A C 1
ATOM 2441 O O . GLY A 1 361 ? 16.460 -43.896 -59.405 1.00 76.19 361 GLY A O 1
ATOM 2442 N N . LEU A 1 362 ? 17.251 -42.283 -60.765 1.00 82.50 362 LEU A N 1
ATOM 2443 C CA . LEU A 1 362 ? 17.547 -43.114 -61.923 1.00 82.50 362 LEU A CA 1
ATOM 2444 C C . LEU A 1 362 ? 19.070 -43.179 -62.133 1.00 82.50 362 LEU A C 1
ATOM 2446 O O . LEU A 1 362 ? 19.867 -42.594 -61.420 1.00 82.50 362 LEU A O 1
ATOM 2450 N N . THR A 1 363 ? 19.530 -44.123 -62.948 1.00 84.75 363 THR A N 1
ATOM 2451 C CA . THR A 1 363 ? 20.971 -44.385 -63.084 1.00 84.75 363 THR A CA 1
ATOM 2452 C C . THR A 1 363 ? 21.263 -44.936 -64.467 1.00 84.75 363 THR A C 1
ATOM 2454 O O . THR A 1 363 ? 20.624 -45.905 -64.910 1.00 84.75 363 THR A O 1
ATOM 2457 N N . ASP A 1 364 ? 22.283 -44.401 -65.124 1.00 79.75 364 ASP A N 1
ATOM 2458 C CA . ASP A 1 364 ? 22.715 -44.751 -66.469 1.00 79.75 364 ASP A CA 1
ATOM 2459 C C . ASP A 1 364 ? 21.550 -44.801 -67.472 1.00 79.75 364 ASP A C 1
ATOM 2461 O O . ASP A 1 364 ? 20.721 -43.922 -67.630 1.00 79.75 364 ASP A O 1
ATOM 2465 N N . CYS A 1 365 ? 21.419 -45.912 -68.192 1.00 82.69 365 CYS A N 1
ATOM 2466 C CA . CYS A 1 365 ? 20.372 -46.091 -69.186 1.00 82.69 365 CYS A CA 1
ATOM 2467 C C . CYS A 1 365 ? 18.957 -46.233 -68.611 1.00 82.69 365 CYS A C 1
ATOM 2469 O O . CYS A 1 365 ? 18.021 -46.427 -69.396 1.00 82.69 365 CYS A O 1
ATOM 2471 N N . ALA A 1 366 ? 18.799 -46.245 -67.284 1.00 82.69 366 ALA A N 1
ATOM 2472 C CA . ALA A 1 366 ? 17.490 -46.086 -66.661 1.00 82.69 366 ALA A CA 1
ATOM 2473 C C . ALA A 1 366 ? 17.062 -44.611 -66.612 1.00 82.69 366 ALA A C 1
ATOM 2475 O O . ALA A 1 366 ? 15.860 -44.363 -66.512 1.00 82.69 366 ALA A O 1
ATOM 2476 N N . ASP A 1 367 ? 18.015 -43.690 -66.748 1.00 77.06 367 ASP A N 1
ATOM 2477 C CA . ASP A 1 367 ? 17.821 -42.251 -66.729 1.00 77.06 367 ASP A CA 1
ATOM 2478 C C . ASP A 1 367 ? 17.383 -41.690 -68.109 1.00 77.06 367 ASP A C 1
ATOM 2480 O O . ASP A 1 367 ? 17.960 -42.046 -69.154 1.00 77.06 367 ASP A O 1
ATOM 2484 N N . PRO A 1 368 ? 16.328 -40.849 -68.174 1.00 79.06 368 PRO A N 1
ATOM 2485 C CA . PRO A 1 368 ? 15.872 -40.191 -69.397 1.00 79.06 368 PRO A CA 1
ATOM 2486 C C . PRO A 1 368 ? 16.904 -39.256 -70.042 1.00 79.06 368 PRO A C 1
ATOM 2488 O O . PRO A 1 368 ? 16.889 -39.110 -71.272 1.00 79.06 368 PRO A O 1
ATOM 2491 N N . ASP A 1 369 ? 17.801 -38.654 -69.271 1.00 76.69 369 ASP A N 1
ATOM 2492 C CA . ASP A 1 369 ? 18.830 -37.727 -69.740 1.00 76.69 369 ASP A CA 1
ATOM 2493 C C . ASP A 1 369 ? 19.989 -38.463 -70.427 1.00 76.69 369 ASP A C 1
ATOM 2495 O O . ASP A 1 369 ? 20.582 -37.966 -71.398 1.00 76.69 369 ASP A O 1
ATOM 2499 N N . CYS A 1 370 ? 20.180 -39.744 -70.105 1.00 80.50 370 CYS A N 1
ATOM 2500 C CA . CYS A 1 370 ? 21.080 -40.643 -70.827 1.00 80.50 370 CYS A CA 1
ATOM 2501 C C . CYS A 1 370 ? 20.538 -41.200 -72.145 1.00 80.50 370 CYS A C 1
ATOM 2503 O O . CYS A 1 370 ? 21.262 -41.888 -72.882 1.00 80.50 370 CYS A O 1
ATOM 2505 N N . PHE A 1 371 ? 19.294 -40.883 -72.520 1.00 77.69 371 PHE A N 1
ATOM 2506 C CA . PHE A 1 371 ? 18.621 -41.457 -73.691 1.00 77.69 371 PHE A CA 1
ATOM 2507 C C . PHE A 1 371 ? 19.390 -41.273 -75.014 1.00 77.69 371 PHE A C 1
ATOM 2509 O O . PHE A 1 371 ? 19.290 -42.106 -75.922 1.00 77.69 371 PHE A O 1
ATOM 2516 N N . PHE A 1 372 ? 20.191 -40.209 -75.137 1.00 68.56 372 PHE A N 1
ATOM 2517 C CA . PHE A 1 372 ? 20.971 -39.915 -76.345 1.00 68.56 372 PHE A CA 1
ATOM 2518 C C . PHE A 1 372 ? 22.437 -40.364 -76.285 1.00 68.56 372 PHE A C 1
ATOM 2520 O O . PHE A 1 372 ? 23.165 -40.186 -77.270 1.00 68.56 372 PHE A O 1
ATOM 2527 N N . GLN A 1 373 ? 22.884 -40.963 -75.179 1.00 75.06 373 GLN A N 1
ATOM 2528 C CA . GLN A 1 373 ? 24.269 -41.394 -75.042 1.00 75.06 373 GLN A CA 1
ATOM 2529 C C . GLN A 1 373 ? 24.546 -42.726 -75.760 1.00 75.06 373 GLN A C 1
ATOM 2531 O O . GLN A 1 373 ? 23.684 -43.615 -75.827 1.00 75.06 373 GLN A O 1
ATOM 2536 N N . PRO A 1 374 ? 25.749 -42.882 -76.351 1.00 61.62 374 PRO A N 1
ATOM 2537 C CA . PRO A 1 374 ? 26.147 -44.090 -77.064 1.00 61.62 374 PRO A CA 1
ATOM 2538 C C . PRO A 1 374 ? 26.303 -45.272 -76.091 1.00 61.62 374 PRO A C 1
ATOM 2540 O O . PRO A 1 374 ? 27.394 -45.576 -75.625 1.00 61.62 374 PRO A O 1
ATOM 2543 N N . GLY A 1 375 ? 25.189 -45.948 -75.810 1.00 67.00 375 GLY A N 1
ATOM 2544 C CA . GLY A 1 375 ? 25.081 -47.049 -74.848 1.00 67.00 375 GLY A CA 1
ATOM 2545 C C . GLY A 1 375 ? 23.634 -47.342 -74.436 1.00 67.00 375 GLY A C 1
ATOM 2546 O O . GLY A 1 375 ? 23.292 -48.507 -74.248 1.00 67.00 375 GLY A O 1
ATOM 2547 N N . CYS A 1 376 ? 22.777 -46.312 -74.407 1.00 71.00 376 CYS A N 1
ATOM 2548 C CA . CYS A 1 376 ? 21.388 -46.397 -73.927 1.00 71.00 376 CYS A CA 1
ATOM 2549 C C . CYS A 1 376 ? 20.328 -46.271 -75.038 1.00 71.00 376 CYS A C 1
ATOM 2551 O O . CYS A 1 376 ? 19.193 -46.729 -74.896 1.00 71.00 376 CYS A O 1
ATOM 2553 N N . GLY A 1 377 ? 20.699 -45.706 -76.188 1.00 53.12 377 GLY A N 1
ATOM 2554 C CA . GLY A 1 377 ? 19.798 -45.502 -77.321 1.00 53.12 377 GLY A CA 1
ATOM 2555 C C . GLY A 1 377 ? 19.609 -46.742 -78.197 1.00 53.12 377 GLY A C 1
ATOM 2556 O O . GLY A 1 377 ? 20.163 -46.781 -79.287 1.00 53.12 377 GLY A O 1
ATOM 2557 N N . ASP A 1 378 ? 18.862 -47.746 -77.723 1.00 55.19 378 ASP A N 1
ATOM 2558 C CA . ASP A 1 378 ? 18.058 -48.670 -78.558 1.00 55.19 378 ASP A CA 1
ATOM 2559 C C . ASP A 1 378 ? 17.229 -49.653 -77.685 1.00 55.19 378 ASP A C 1
ATOM 2561 O O . ASP A 1 378 ? 17.317 -50.873 -77.810 1.00 55.19 378 ASP A O 1
ATOM 2565 N N . GLY A 1 379 ? 16.395 -49.128 -76.774 1.00 56.00 379 GLY A N 1
ATOM 2566 C CA . GLY A 1 379 ? 15.210 -49.823 -76.233 1.00 56.00 379 GLY A CA 1
ATOM 2567 C C . GLY A 1 379 ? 15.390 -51.261 -75.711 1.00 56.00 379 GLY A C 1
ATOM 2568 O O . GLY A 1 379 ? 14.556 -52.124 -76.004 1.00 56.00 379 GLY A O 1
ATOM 2569 N N . GLY A 1 380 ? 16.447 -51.540 -74.947 1.00 44.84 380 GLY A N 1
ATOM 2570 C CA . GLY A 1 380 ? 16.781 -52.889 -74.492 1.00 44.84 380 GLY A CA 1
ATOM 2571 C C . GLY A 1 380 ? 16.945 -53.001 -72.982 1.00 44.84 380 GLY A C 1
ATOM 2572 O O . GLY A 1 380 ? 17.882 -52.467 -72.409 1.00 44.84 380 GLY A O 1
ATOM 2573 N N . LEU A 1 381 ? 16.063 -53.783 -72.364 1.00 48.19 381 LEU A N 1
ATOM 2574 C CA . LEU A 1 381 ? 16.243 -54.383 -71.046 1.00 48.19 381 LEU A CA 1
ATOM 2575 C C . LEU A 1 381 ? 17.675 -54.930 -70.849 1.00 48.19 381 LEU A C 1
ATOM 2577 O O . LEU A 1 381 ? 18.073 -55.861 -71.549 1.00 48.19 381 LEU A O 1
ATOM 2581 N N . GLY A 1 382 ? 18.356 -54.447 -69.808 1.00 42.22 382 GLY A N 1
ATOM 2582 C CA . GLY A 1 382 ? 19.163 -55.276 -68.913 1.00 42.22 382 GLY A CA 1
ATOM 2583 C C . GLY A 1 382 ? 20.675 -55.334 -69.146 1.00 42.22 382 GLY A C 1
ATOM 2584 O O . GLY A 1 382 ? 21.162 -56.044 -70.021 1.00 42.22 382 GLY A O 1
ATOM 2585 N N . VAL A 1 383 ? 21.410 -54.821 -68.160 1.00 44.41 383 VAL A N 1
ATOM 2586 C CA . VAL A 1 383 ? 22.377 -55.660 -67.434 1.00 44.41 383 VAL A CA 1
ATOM 2587 C C . VAL A 1 383 ? 21.802 -56.024 -66.064 1.00 44.41 383 VAL A C 1
ATOM 2589 O O . VAL A 1 383 ? 22.320 -55.669 -65.015 1.00 44.41 383 VAL A O 1
ATOM 2592 N N . SER A 1 384 ? 20.694 -56.768 -66.061 1.00 51.47 384 SER A N 1
ATOM 2593 C CA . SER A 1 384 ? 20.357 -57.572 -64.890 1.00 51.47 384 SER A CA 1
ATOM 2594 C C . SER A 1 384 ? 21.323 -58.760 -64.826 1.00 51.47 384 SER A C 1
ATOM 2596 O O . SER A 1 384 ? 21.285 -59.623 -65.703 1.00 51.47 384 SER A O 1
ATOM 2598 N N . ASP A 1 385 ? 22.107 -58.800 -63.751 1.00 47.91 385 ASP A N 1
ATOM 2599 C CA . ASP A 1 385 ? 22.807 -59.967 -63.201 1.00 47.91 385 ASP A CA 1
ATOM 2600 C C . ASP A 1 385 ? 24.070 -60.458 -63.938 1.00 47.91 385 ASP A C 1
ATOM 2602 O O . ASP A 1 385 ? 24.026 -61.179 -64.938 1.00 47.91 385 ASP A O 1
ATOM 2606 N N . ALA A 1 386 ? 25.226 -60.161 -63.336 1.00 40.97 386 ALA A N 1
ATOM 2607 C CA . ALA A 1 386 ? 26.350 -61.084 -63.356 1.00 40.97 386 ALA A CA 1
ATOM 2608 C C . ALA A 1 386 ? 27.080 -61.113 -61.999 1.00 40.97 386 ALA A C 1
ATOM 2610 O O . ALA A 1 386 ? 28.112 -60.479 -61.809 1.00 40.97 386 ALA A O 1
ATOM 2611 N N . SER A 1 387 ? 26.595 -62.021 -61.144 1.00 47.22 387 SER A N 1
ATOM 2612 C CA . SER A 1 387 ? 27.402 -62.901 -60.276 1.00 47.22 387 SER A CA 1
ATOM 2613 C C . SER A 1 387 ? 27.839 -62.385 -58.898 1.00 47.22 387 SER A C 1
ATOM 2615 O O . SER A 1 387 ? 28.997 -62.046 -58.663 1.00 47.22 387 SER A O 1
ATOM 2617 N N . ALA A 1 388 ? 26.941 -62.575 -57.928 1.00 39.25 388 ALA A N 1
ATOM 2618 C CA . ALA A 1 388 ? 27.333 -63.248 -56.693 1.00 39.25 388 ALA A CA 1
ATOM 2619 C C . ALA A 1 388 ? 27.727 -64.706 -57.020 1.00 39.25 388 ALA A C 1
ATOM 2621 O O . ALA A 1 388 ? 26.902 -65.492 -57.495 1.00 39.25 388 ALA A O 1
ATOM 2622 N N . GLY A 1 389 ? 28.995 -65.041 -56.777 1.00 35.28 389 GLY A N 1
ATOM 2623 C CA . GLY A 1 389 ? 29.598 -66.368 -56.913 1.00 35.28 389 GLY A CA 1
ATOM 2624 C C . GLY A 1 389 ? 30.998 -66.384 -56.329 1.00 35.28 389 GLY A C 1
ATOM 2625 O O . GLY A 1 389 ? 31.895 -65.826 -56.996 1.00 35.28 389 GLY A O 1
#

Sequence (389 aa):
GSCRCPGTREICGEPGDEARMACVGCTTPEDCTNGRLCEDGACLCPGGLSAEASCTDGADDDCDGMVDCADRADCERAACGDFGRACIEGSCRCPGTREICGEPGDEDCDGNVDEGCMSGGETRCGNGADDDMDGATDCEDAGCEGFSCGGADTACERGVCCDYVSPDTCGGGDEDCDGTTDEDCAMSGDEVCTDGSGDEDGDGFEDCGDLVDCPEGTPCGFERRCVMAACMDCGGEAFESDCSDGFDDDCDGMVDCGDIEDCDCVGSCGCSADAGVDGGTDGGTDGGVDAGVDAGSDAGDGEDCANGIDDDVDGATDCGDVECAGRACLGGGICDDDGFEDHCVGGESTCGNFLDDDADGLTDCADPDCFFQPGCGDGGLGVSDASAG

Foldseek 3Di:
DWDDQPPDPDTDDDDDDPPPPDLLQDPAQVSDAQCFGHDSRDTHQPQCDPADPALEPQHSNNSPRAGRLLPCVHFAQNQYDAQRWGRHPSDTAQCADPAQAPDQDPRRRPNHHRPPQPPQWDPAQAPQDPNSRNPAGRLLTPNQAQHARDDPQWGRDPSAIARCPDAADAVGARNNPPVDHCPPQCDPDQAPQADPDQDPSVPRAGRLSDCPRQNQQRAHYDCWHRDPSDTGRLPPDCADDALPPQDNNNRPPAGRVSPCPRNVDPDPNDDDDDDDDDDDDPPDDDDDDDDDDDDDDDFDDDAPLEDQDPRSPRPAHRLLQQSQAQPAYQLRAGRHNPNHDSFGDDAHPDQPPQDPSRPPPAGHLRGPSNCPPPPNPDDDDDPPDDDPD

Secondary structure (DSSP, 8-state):
---B-TTS-PBPP-S--S--S-----SSGGG--TT-EEETTEEE-SS--SS-S-TTSS--SS-SS--GGG-HHHHTT-B-SSTT-EEETTEEE-S--S--TTSS--SS-SSSSSTT---S--S-TTSSS-SS-SS--GGGSGGGBTS-SSSTTEEEETTEEEETTSPPPTTS--SS-SS-SSTT----S---TTS--S-SSSSS--GGG-TTTS-TT-EEETTEEEETTEEEE--S-SS-S-TTSSS-SS-SS--GGG-TTTSTT-TTS-----------------------S--SS---S---TTSSS-SS-SS--GGGSGGGTTSB-TTS-EE-TT-SS--EE---TTTTSSS-SS-SS--GGGSSGGGGSTTT-S-----------

=== Feature glossary ===
Annotated list of the representations used here:

Nearest PDB structures. The Foldseek neighbor list gives the closest experimentally determined structures in the PDB, ranked by structural alignment. TM-score near 1 means near-identical fold; near 0.3 means only rough topology match. This is how one finds what a novel AlphaFold prediction most resembles in the solved-structure universe.

Foldseek 3Di. Foldseek's 3Di representation compresses backbone geometry into a per-residue letter drawn from a learned twenty-state alphabet. It captures the tertiary interaction pattern around each residue — which residues are packed against it in space, regardless of where they are in sequence.

Radius of gyration, Cα contacts, bounding box. Radius of gyration (Rg) is the root-mean-square distance of Cα atoms from their centroid — a single number for overall size and compactness. A globular domain of N residues has Rg ≈ 2.2·N^0.38 Å; an extended or disordered chain has a much larger Rg. The Cα contact count is the number of residue pairs whose Cα atoms are within 8 Å and are more than four positions apart in sequence — a standard proxy for tertiary packing density. The bounding box is the smallest axis-aligned box enclosing all Cα atoms.

InterPro / GO / CATH / organism. The annotation block draws on four external resources. InterPro: which protein families and domains the sequence belongs to. GO: standardized terms for what the protein does, what process it participates in, and where in the cell it acts. CATH: which structural fold it has in the CATH hierarchy. Organism: the species of origin.

mmCIF coordinates. The mmCIF block holds the 3D Cartesian coordinates of each backbone atom (N, Cα, C, O) in ångströms. mmCIF is the PDB's canonical archive format — a tagged-loop text representation of the atomic model.

pLDDT. pLDDT is the predicted lDDT-Cα score: AlphaFold's confidence that the local environment of each residue (all inter-atomic distances within 15 Å) is correctly placed. It is a per-residue number between 0 and 100, with higher meaning more reliable.

Backbone torsions (φ/ψ). φ (phi) and ψ (psi) are the two rotatable backbone dihedrals per residue: φ is the C(i-1)–N–Cα–C torsion, ψ is the N–Cα–C–N(i+1) torsion, both in degrees on (−180°, 180°]. α-helical residues cluster near (−60°, −45°); β-strand residues near (−120°, +130°). A Ramachandran plot is simply a scatter of (φ, ψ) for every residue.

B-factor. For experimental (PDB) structures, the B-factor (temperature factor) quantifies the positional spread of each atom in the crystal — a combination of thermal vibration and static disorder — in units of Å². High B-factors mark flexible loops or poorly resolved regions; low B-factors mark the rigid, well-ordered core.

Secondary structure (3-state, P-SEA). SS3 is a coarse helix/strand/coil call (letters a/b/c) made by the P-SEA algorithm from inter-Cα distances and dihedrals. It is less detailed than DSSP but needs only Cα positions.

Predicted aligned error. Predicted aligned error is AlphaFold's pairwise confidence. Unlike pLDDT (per-residue), PAE is per-residue-pair and captures whether two parts of the structure are correctly placed relative to each other. Units are ångströms of expected positional error.

Solvent-accessible surface area. Solvent-accessible surface area (SASA) is the area in Å² traced out by the centre of a 1.4 Å probe sphere (a water molecule) rolled over the protein's van der Waals surface (Shrake–Rupley / Lee–Richards construction). Buried residues have near-zero SASA; fully exposed residues can exceed 200 Å². The total SASA scales roughly with the number of surface residues.

Secondary structure (8-state, DSSP). The SS8 string is DSSP's per-residue secondary-structure call. α-helix (H) means an i→i+4 H-bond ladder; β-strand (E) means the residue participates in a β-sheet; 3₁₀ (G) and π (I) are tighter and wider helices; T/S are turns/bends; '-' is loop.

Rendered structure images. Structure images are PyMOL renders from six orthogonal camera directions. Cartoon representation draws helices as coils and strands as arrows; sticks shows the backbone as bonds; surface shows the solvent-excluded envelope. Rainbow coloring maps sequence position to hue (blue→red, N→C); chain coloring assigns a distinct color per polypeptide.

Sequence. The amino-acid sequence is the protein's primary structure: the linear order of residues from the N-terminus to the C-terminus, written in one-letter code. Everything else here — the 3D coordinates, the secondary structure, the domain annotations — is ultimately a consequence of this string.

Contact-map, Ramachandran, and PAE plots. Three diagnostic plots accompany the record. The Cα contact map visualizes the tertiary structure as a 2D adjacency matrix (8 Å cutoff, sequence-local contacts suppressed). The Ramachandran plot shows the distribution of backbone (φ, ψ) torsions, with points in the α and β basins reflecting secondary structure content. The PAE plot shows AlphaFold's inter-residue confidence as a color matrix.